Protein 8HVD (pdb70)

Sequence (602 aa):
APPEVLPTLREWQGGQGEFTLTDRAGIVLDGVRDSRTAADARRFAGELNGKASVSQGRAARPGDIVLRQDPAQKGLLGAEGYRLTVGTRITVTAATSTGVFYGTRTVLQLLNDDGRAARGSATDVPAYRERGVGVCACYINISTQWFERLMKDMASQKLNQLWIEAKVKSDTDPASAFWGYYTKPQVRTLVAMARKYHIELVPEINSPGHMDTYLENHPELQLKDRDGVASPPRLDISRPEALAYYTSMVDEALKVWDSRYWHMGADEYMIGSSYPDYPQLQAAARAKFGASATPDDLFTDFINQVNAHVKADGRSLRIWNDGLAGKNAVVPLDRDITVEHWLSGGSIQQPSSLLAEGRPVMNSAYSLYLVRGGFTMQTQKLYESDWTPLRFEGQTLTQGAANLTGAKISLWPDSAAAETENEVETKVFMPLRFVAQATWGGPKPSPTYAGFEALARKIGHAPGWENTDRTPLADGTYRLTTGAKALAPTADAGVSLVKNSAASWALTATADGYYTVRSTESGQCLDAVRGKKKYLGAPLEVGAELSLANCSTTARTQRWQLDTGAGALTLRNAISQLHLTERASDGAAVQTTGATRLTARAA

InterPro domains:
  IPR000772 Ricin B, lectin domain [PF14200] (541-628)
  IPR015882 Beta-hexosaminidase, bacterial type, N-terminal [PF02838] (40-161)
  IPR015883 Beta-hexosaminidase, catalytic domain [PF00728] (199-478)
  IPR017853 Glycoside hydrolase superfamily [SSF51445] (165-482)
  IPR025705 Beta-hexosaminidase [PR00738] (127-147)
  IPR025705 Beta-hexosaminidase [PR00738] (159-176)
  IPR025705 Beta-hexosaminidase [PR00738] (294-307)
  IPR025705 Beta-hexosaminidase [PR00738] (441-457)
  IPR029018 Beta-hexosaminidase-like, domain 2 [G3DSA:3.30.379.10] (28-159)
  IPR029018 Beta-hexosaminidase-like, domain 2 [SSF55545] (39-163)
  IPR035992 Ricin B-like lectins [SSF50370] (511-630)
  IPR052764 Glycosyl Hydrolase 20 Enzymes [PTHR43678] (219-507)

B-factor: mean 17.56, std 8.38, range [7.05, 73.02]

Secondary structure (DSSP, 8-state):
-----SSPPS--EEEEEEEE--TT-EEE--SS--HHHHHHHHHHHHHHTSS-EE--SS---TT-EEEEE-GGGHHHHTTT-EEEEESSSEEEEESSHHHHHHHHHHHHHHHTTTSEEEEEEEEE--S-SEEEEEEE--SS---HHHHHHHHHHHHHTT--EEEEE--BPPSS-GGG--SS-B-HHHHHHHHHHHHHTT-EEEEEEEESSS-HHHHTT-GGGSEE-TTS-EETT---TTSHHHHHHHHHHHHHHHHHH--SEEEEE---SS-GGGGGG-HHHHHHHHHHH-TT--HHHHHHHHHHHHHHHHHHTT-EEEEESTT-SS--SSSPPPTTSEEEE----TTPPPHHHHHHTT--EEE--GGGEEETTS-B--HHHHHHTT--TTEETTEE-SS--TTEEEEEEEEE-SSTTSS-HHHHHHHTHHHHHHHHHHHH----S-SSHHHHHHHHHHH-SPTT---S-S--S-SEEEEEEETTEEEEEETTTEEEEEET----EEEEE-TTS-EEEEETTT-PEEE---S-EETTEE--TTPBPEEE---SS-GGG-EEEEEETTEEEEEETTT--EEEE-TTT-BEEEESS---BEEEE-

Nearest PDB structures (foldseek):
  8hvd-assembly1_A  TM=1.002E+00  e=0.000E+00  Streptomyces sp.
  9fyn-assembly1_A  TM=9.254E-01  e=1.017E-64  Trueperella pyogenes
  5bxt-assembly2_B  TM=9.054E-01  e=3.453E-62  Bifidobacterium bifidum JCM 1254
  4pys-assembly1_A  TM=7.993E-01  e=1.787E-27  Bacteroides fragilis NCTC 9343
  7bwg-assembly1_B  TM=7.101E-01  e=1.736E-22  Microbacterium sp. HJ5

Structure (mmCIF, N/CA/C/O backbone):
data_8HVD
#
_entry.id   8HVD
#
_cell.length_a   52.779
_cell.length_b   60.825
_cell.length_c   88.232
_cell.angle_alpha   90.00
_cell.angle_beta   98.19
_cell.angle_gamma   90.00
#
_symmetry.space_group_name_H-M   'P 1 21 1'
#
loop_
_entity.id
_entity.type
_entity.pdbx_description
1 polymer Lacto-N-biosidase
2 branched beta-D-galactopyranose-(1-3)-2-acetamido-2-deoxy-alpha-D-galactopyranose
3 water water
#
loop_
_atom_site.group_PDB
_atom_site.id
_atom_site.type_symbol
_atom_site.label_atom_id
_atom_site.label_alt_id
_atom_site.label_comp_id
_atom_site.label_asym_id
_atom_site.label_entity_id
_atom_site.label_seq_id
_atom_site.pdbx_PDB_ins_code
_atom_site.Cartn_x
_atom_site.Cartn_y
_atom_site.Cartn_z
_atom_site.occupancy
_atom_site.B_iso_or_equiv
_atom_site.auth_seq_id
_atom_site.auth_comp_id
_atom_site.auth_asym_id
_atom_site.auth_atom_id
_atom_site.pdbx_PDB_model_num
ATOM 1 N N . ALA A 1 13 ? -25.257 -10.131 33.332 1.00 31.66 38 ALA A N 1
ATOM 2 C CA . ALA A 1 13 ? -24.616 -9.145 32.434 1.00 29.23 38 ALA A CA 1
ATOM 3 C C . ALA A 1 13 ? -23.166 -9.568 32.215 1.00 23.41 38 ALA A C 1
ATOM 4 O O . ALA A 1 13 ? -22.524 -10.140 33.096 1.00 22.27 38 ALA A O 1
ATOM 6 N N . PRO A 1 14 ? -22.614 -9.357 31.007 1.00 20.95 39 PRO A N 1
ATOM 7 C CA . PRO A 1 14 ? -21.202 -9.678 30.790 1.00 20.25 39 PRO A CA 1
ATOM 8 C C . PRO A 1 14 ? -20.320 -8.811 31.691 1.00 17.72 39 PRO A C 1
ATOM 9 O O . PRO A 1 14 ? -20.638 -7.656 31.975 1.00 18.09 39 PRO A O 1
ATOM 13 N N . PRO A 1 15 ? -19.177 -9.326 32.180 1.00 17.69 40 PRO A N 1
ATOM 14 C CA . PRO A 1 15 ? -18.235 -8.514 32.955 1.00 17.47 40 PRO A CA 1
ATOM 15 C C . PRO A 1 15 ? -17.748 -7.323 32.136 1.00 15.84 40 PRO A C 1
ATOM 16 O O . PRO A 1 15 ? -17.594 -7.404 30.907 1.00 16.02 40 PRO A O 1
ATOM 20 N N . GLU A 1 16 ? -17.570 -6.210 32.839 1.00 15.78 41 GLU A N 1
ATOM 21 C CA . GLU A 1 16 ? -17.041 -4.984 32.260 1.00 17.23 41 GLU A CA 1
ATOM 22 C C . GLU A 1 16 ? -15.521 -5.099 32.161 1.00 16.33 41 GLU A C 1
ATOM 23 O O . GLU A 1 16 ? -14.818 -4.474 32.965 1.00 19.50 41 GLU A O 1
ATOM 29 N N . VAL A 1 17 ? -15.026 -5.885 31.201 1.00 14.55 42 VAL A N 1
ATOM 30 C CA . VAL A 1 17 ? -13.619 -6.060 30.938 1.00 13.38 42 VAL A CA 1
ATOM 31 C C . VAL A 1 17 ? -13.310 -5.602 29.512 1.00 13.27 42 VAL A C 1
ATOM 32 O O . VAL A 1 17 ? -14.208 -5.504 28.691 1.00 13.90 42 VAL A O 1
ATOM 36 N N . LEU A 1 18 ? -12.050 -5.250 29.255 1.00 12.73 43 LEU A N 1
ATOM 37 C CA . LEU A 1 18 ? -11.598 -4.861 27.915 1.00 11.07 43 LEU A CA 1
ATOM 38 C C . LEU A 1 18 ? -10.335 -5.626 27.573 1.00 11.66 43 LEU A C 1
ATOM 39 O O . LEU A 1 18 ? -9.395 -5.719 28.373 1.00 11.55 43 LEU A O 1
ATOM 44 N N . PRO A 1 19 ? -10.194 -6.124 26.334 1.00 10.85 44 PRO A N 1
ATOM 45 C CA . PRO A 1 19 ? -11.337 -6.238 25.415 1.00 11.94 44 PRO A CA 1
ATOM 46 C C . PRO A 1 19 ? -12.418 -7.150 25.975 1.00 11.98 44 PRO A C 1
ATOM 47 O O . PRO A 1 19 ? -12.174 -7.986 26.844 1.00 12.34 44 PRO A O 1
ATOM 51 N N . THR A 1 20 ? -13.634 -7.014 25.442 1.00 10.93 45 THR A N 1
ATOM 52 C CA . THR A 1 20 ? -14.736 -7.838 25.964 1.00 11.52 45 THR A CA 1
ATOM 53 C C . THR A 1 20 ? -14.537 -9.320 25.662 1.00 12.20 45 THR A C 1
ATOM 54 O O . THR A 1 20 ? -13.929 -9.717 24.679 1.00 11.23 45 THR A O 1
ATOM 58 N N . LEU A 1 21 ? -15.122 -10.165 26.540 1.00 10.00 46 LEU A N 1
ATOM 59 C CA . LEU A 1 21 ? -15.137 -11.592 26.311 1.00 10.96 46 LEU A CA 1
ATOM 60 C C . LEU A 1 21 ? -16.014 -11.906 25.109 1.00 11.55 46 LEU A C 1
ATOM 61 O O . LEU A 1 21 ? -17.006 -11.210 24.901 1.00 13.70 46 LEU A O 1
ATOM 66 N N . ARG A 1 22 ? -15.644 -12.936 24.353 1.00 12.65 47 ARG A N 1
ATOM 67 C CA . ARG A 1 22 ? -16.439 -13.258 23.174 1.00 13.22 47 ARG A CA 1
ATOM 68 C C . ARG A 1 22 ? -17.865 -13.613 23.568 1.00 13.44 47 ARG A C 1
ATOM 69 O O . ARG A 1 22 ? -18.794 -13.441 22.753 1.00 14.72 47 ARG A O 1
ATOM 77 N N . GLU A 1 23 ? -18.048 -14.075 24.807 1.00 15.79 48 GLU A N 1
ATOM 78 C CA . GLU A 1 23 ? -19.374 -14.441 25.280 1.00 16.71 48 GLU A CA 1
ATOM 79 C C . GLU A 1 23 ? -19.315 -14.491 26.795 1.00 17.89 48 GLU A C 1
ATOM 80 O O . GLU A 1 23 ? -18.230 -14.401 27.383 1.00 17.41 48 GLU A O 1
ATOM 86 N N . TRP A 1 24 ? -20.466 -14.731 27.410 1.00 16.98 49 TRP A N 1
ATOM 87 C CA . TRP A 1 24 ? -20.524 -14.861 28.862 1.00 17.62 49 TRP A CA 1
ATOM 88 C C . TRP A 1 24 ? -21.850 -15.494 29.252 1.00 16.70 49 TRP A C 1
ATOM 89 O O . TRP A 1 24 ? -22.900 -14.912 28.965 1.00 18.80 49 TRP A O 1
ATOM 100 N N . GLN A 1 25 ? -21.712 -16.681 29.848 1.00 15.34 50 GLN A N 1
ATOM 101 C CA . GLN A 1 25 ? -22.862 -17.339 30.447 1.00 16.60 50 GLN A CA 1
ATOM 102 C C . GLN A 1 25 ? -22.884 -16.983 31.935 1.00 14.40 50 GLN A C 1
ATOM 103 O O . GLN A 1 25 ? -22.115 -17.540 32.692 1.00 15.75 50 GLN A O 1
ATOM 109 N N . GLY A 1 26 ? -23.710 -15.989 32.275 1.00 18.04 51 GLY A N 1
ATOM 110 C CA . GLY A 1 26 ? -23.781 -15.473 33.631 1.00 20.00 51 GLY A CA 1
ATOM 111 C C . GLY A 1 26 ? -24.513 -16.446 34.553 1.00 24.42 51 GLY A C 1
ATOM 112 O O . GLY A 1 26 ? -25.459 -17.106 34.109 1.00 24.40 51 GLY A O 1
ATOM 113 N N . GLY A 1 27 ? -24.027 -16.574 35.798 1.00 24.41 52 GLY A N 1
ATOM 114 C CA . GLY A 1 27 ? -24.872 -17.074 36.885 1.00 25.21 52 GLY A CA 1
ATOM 115 C C . GLY A 1 27 ? -25.016 -16.071 38.031 1.00 23.53 52 GLY A C 1
ATOM 116 O O . GLY A 1 27 ? -24.417 -14.996 38.015 1.00 24.88 52 GLY A O 1
ATOM 117 N N . GLN A 1 28 ? -25.840 -16.407 39.030 1.00 25.51 53 GLN A N 1
ATOM 118 C CA . GLN A 1 28 ? -25.867 -15.604 40.246 1.00 24.69 53 GLN A CA 1
ATOM 119 C C . GLN A 1 28 ? -24.729 -16.039 41.169 1.00 20.03 53 GLN A C 1
ATOM 120 O O . GLN A 1 28 ? -24.111 -17.073 41.015 1.00 20.05 53 GLN A O 1
ATOM 126 N N . GLY A 1 29 ? -24.478 -15.194 42.146 1.00 17.10 54 GLY A N 1
ATOM 127 C CA . GLY A 1 29 ? -23.463 -15.383 43.149 1.00 15.63 54 GLY A CA 1
ATOM 128 C C . GLY A 1 29 ? -22.143 -14.754 42.743 1.00 14.23 54 GLY A C 1
ATOM 129 O O . GLY A 1 29 ? -21.992 -14.225 41.640 1.00 15.01 54 GLY A O 1
ATOM 130 N N . GLU A 1 30 ? -21.147 -14.954 43.572 1.00 13.88 55 GLU A N 1
ATOM 131 C CA . GLU A 1 30 ? -19.860 -14.327 43.364 1.00 12.95 55 GLU A CA 1
ATOM 132 C C . GLU A 1 30 ? -18.761 -15.226 43.888 1.00 13.05 55 GLU A C 1
ATOM 133 O O . GLU A 1 30 ? -18.937 -15.976 44.850 1.00 12.75 55 GLU A O 1
ATOM 139 N N . PHE A 1 31 ? -17.582 -15.019 43.317 1.00 12.79 56 PHE A N 1
ATOM 140 C CA . PHE A 1 31 ? -16.338 -15.578 43.806 1.00 13.86 56 PHE A CA 1
ATOM 141 C C . PHE A 1 31 ? -15.678 -14.514 44.656 1.00 16.18 56 PHE A C 1
ATOM 142 O O . PHE A 1 31 ? -15.744 -13.343 44.294 1.00 15.92 56 PHE A O 1
ATOM 150 N N . THR A 1 32 ? -15.046 -14.895 45.767 1.00 16.28 57 THR A N 1
ATOM 151 C CA . THR A 1 32 ? -14.338 -13.918 46.582 1.00 17.97 57 THR A CA 1
ATOM 152 C C . THR A 1 32 ? -12.904 -14.400 46.780 1.00 18.75 57 THR A C 1
ATOM 153 O O . THR A 1 32 ? -12.671 -15.533 47.217 1.00 19.39 57 THR A O 1
ATOM 157 N N . LEU A 1 33 ? -11.954 -13.528 46.489 1.00 19.25 58 LEU A N 1
ATOM 158 C CA . LEU A 1 33 ? -10.549 -13.838 46.646 1.00 23.02 58 LEU A CA 1
ATOM 159 C C . LEU A 1 33 ? -10.109 -13.525 48.063 1.00 27.53 58 LEU A C 1
ATOM 160 O O . LEU A 1 33 ? -10.253 -12.391 48.490 1.00 33.81 58 LEU A O 1
ATOM 165 N N . THR A 1 34 ? -9.508 -14.515 48.741 1.00 30.27 59 THR A N 1
ATOM 166 C CA . THR A 1 34 ? -8.992 -14.342 50.096 1.00 30.88 59 THR A CA 1
ATOM 167 C C . THR A 1 34 ? -7.463 -14.397 50.109 1.00 29.41 59 THR A C 1
ATOM 168 O O . THR A 1 34 ? -6.843 -14.800 49.119 1.00 32.20 59 THR A O 1
ATOM 172 N N . ASP A 1 35 ? -6.863 -14.058 51.260 1.00 34.79 60 ASP A N 1
ATOM 173 C CA . ASP A 1 35 ? -5.414 -14.010 51.432 1.00 42.04 60 ASP A CA 1
ATOM 174 C C . ASP A 1 35 ? -4.788 -15.399 51.336 1.00 37.11 60 ASP A C 1
ATOM 175 O O . ASP A 1 35 ? -3.613 -15.517 50.977 1.00 33.75 60 ASP A O 1
ATOM 180 N N . ARG A 1 36 ? -5.562 -16.428 51.711 1.00 33.01 61 ARG A N 1
ATOM 181 C CA . ARG A 1 36 ? -5.074 -17.792 51.673 1.00 30.23 61 ARG A CA 1
ATOM 182 C C . ARG A 1 36 ? -5.133 -18.384 50.255 1.00 25.24 61 ARG A C 1
ATOM 183 O O . ARG A 1 36 ? -4.800 -19.564 50.086 1.00 26.82 61 ARG A O 1
ATOM 191 N N . ALA A 1 37 ? -5.559 -17.606 49.242 1.00 25.82 62 ALA A N 1
ATOM 192 C CA . ALA A 1 37 ? -5.818 -18.133 47.902 1.00 27.23 62 ALA A CA 1
ATOM 193 C C . ALA A 1 37 ? -4.536 -18.648 47.251 1.00 24.90 62 ALA A C 1
ATOM 194 O O . ALA A 1 37 ? -3.493 -18.016 47.347 1.00 29.87 62 ALA A O 1
ATOM 196 N N . GLY A 1 38 ? -4.587 -19.826 46.614 1.00 23.70 63 GLY A N 1
ATOM 197 C CA . GLY A 1 38 ? -3.453 -20.279 45.833 1.00 20.87 63 GLY A CA 1
ATOM 198 C C . GLY A 1 38 ? -3.674 -19.938 44.357 1.00 20.88 63 GLY A C 1
ATOM 199 O O . GLY A 1 38 ? -4.800 -19.812 43.898 1.00 20.90 63 GLY A O 1
ATOM 200 N N . ILE A 1 39 ? -2.568 -19.723 43.674 1.00 20.58 64 ILE A N 1
ATOM 201 C CA . ILE A 1 39 ? -2.522 -19.830 42.231 1.00 20.93 64 ILE A CA 1
ATOM 202 C C . ILE A 1 39 ? -1.957 -21.208 41.908 1.00 20.70 64 ILE A C 1
ATOM 203 O O . ILE A 1 39 ? -0.751 -21.473 42.125 1.00 19.19 64 ILE A O 1
ATOM 208 N N . VAL A 1 40 ? -2.811 -22.073 41.347 1.00 19.95 65 VAL A N 1
ATOM 209 C CA . VAL A 1 40 ? -2.410 -23.464 41.129 1.00 19.86 65 VAL A CA 1
ATOM 210 C C . VAL A 1 40 ? -2.251 -23.833 39.658 1.00 18.47 65 VAL A C 1
ATOM 211 O O . VAL A 1 40 ? -3.189 -23.719 38.892 1.00 19.22 65 VAL A O 1
ATOM 215 N N . LEU A 1 41 ? -1.074 -24.346 39.301 1.00 17.71 66 LEU A N 1
ATOM 216 C CA . LEU A 1 41 ? -0.765 -24.786 37.948 1.00 18.84 66 LEU A CA 1
ATOM 217 C C . LEU A 1 41 ? -0.816 -26.308 37.892 1.00 24.01 66 LEU A C 1
ATOM 218 O O . LEU A 1 41 ? 0.188 -26.972 38.166 1.00 26.44 66 LEU A O 1
ATOM 223 N N . ASP A 1 42 ? -1.959 -26.829 37.440 1.00 20.80 67 ASP A N 1
ATOM 224 C CA . ASP A 1 42 ? -2.159 -28.261 37.553 1.00 21.29 67 ASP A CA 1
ATOM 225 C C . ASP A 1 42 ? -2.338 -28.933 36.200 1.00 21.99 67 ASP A C 1
ATOM 226 O O . ASP A 1 42 ? -2.720 -30.094 36.164 1.00 22.82 67 ASP A O 1
ATOM 231 N N . GLY A 1 43 ? -1.965 -28.242 35.117 1.00 20.65 68 GLY A N 1
ATOM 232 C CA . GLY A 1 43 ? -1.844 -28.885 33.824 1.00 19.50 68 GLY A CA 1
ATOM 233 C C . GLY A 1 43 ? -0.404 -29.264 33.512 1.00 20.10 68 GLY A C 1
ATOM 234 O O . GLY A 1 43 ? 0.367 -29.568 34.417 1.00 21.32 68 GLY A O 1
ATOM 235 N N . VAL A 1 44 ? -0.025 -29.246 32.221 1.00 19.29 69 VAL A N 1
ATOM 236 C CA . VAL A 1 44 ? 1.313 -29.665 31.842 1.00 19.17 69 VAL A CA 1
ATOM 237 C C . VAL A 1 44 ? 2.351 -28.695 32.394 1.00 21.11 69 VAL A C 1
ATOM 238 O O . VAL A 1 44 ? 2.125 -27.494 32.497 1.00 20.77 69 VAL A O 1
ATOM 242 N N . ARG A 1 45 ? 3.514 -29.239 32.744 1.00 21.05 70 ARG A N 1
ATOM 243 C CA . ARG A 1 45 ? 4.602 -28.416 33.214 1.00 19.80 70 ARG A CA 1
ATOM 244 C C . ARG A 1 45 ? 5.049 -27.520 32.065 1.00 20.41 70 ARG A C 1
ATOM 245 O O . ARG A 1 45 ? 5.299 -28.008 30.968 1.00 22.12 70 ARG A O 1
ATOM 253 N N . ASP A 1 46 ? 5.197 -26.224 32.361 1.00 18.92 71 ASP A N 1
ATOM 254 C CA . ASP A 1 46 ? 5.656 -25.233 31.395 1.00 18.08 71 ASP A CA 1
ATOM 255 C C . ASP A 1 46 ? 6.333 -24.135 32.219 1.00 15.62 71 ASP A C 1
ATOM 256 O O . ASP A 1 46 ? 5.651 -23.460 32.995 1.00 17.08 71 ASP A O 1
ATOM 261 N N . SER A 1 47 ? 7.669 -24.017 32.087 1.00 19.48 72 SER A N 1
ATOM 262 C CA . SER A 1 47 ? 8.433 -23.053 32.853 1.00 19.65 72 SER A CA 1
ATOM 263 C C . SER A 1 47 ? 8.082 -21.610 32.480 1.00 17.11 72 SER A C 1
ATOM 264 O O . SER A 1 47 ? 8.169 -20.729 33.321 1.00 19.84 72 SER A O 1
ATOM 267 N N . ARG A 1 48 ? 7.610 -21.392 31.254 1.00 18.41 73 ARG A N 1
ATOM 268 C CA . ARG A 1 48 ? 7.157 -20.060 30.877 1.00 17.47 73 ARG A CA 1
ATOM 269 C C . ARG A 1 48 ? 5.854 -19.708 31.586 1.00 14.44 73 ARG A C 1
ATOM 270 O O . ARG A 1 48 ? 5.749 -18.641 32.201 1.00 15.36 73 ARG A O 1
ATOM 278 N N . THR A 1 49 ? 4.860 -20.624 31.566 1.00 15.02 74 THR A N 1
ATOM 279 C CA . THR A 1 49 ? 3.628 -20.416 32.301 1.00 14.75 74 THR A CA 1
ATOM 280 C C . THR A 1 49 ? 3.891 -20.178 33.803 1.00 14.80 74 THR A C 1
ATOM 281 O O . THR A 1 49 ? 3.236 -19.358 34.444 1.00 13.46 74 THR A O 1
ATOM 285 N N . ALA A 1 50 ? 4.823 -20.949 34.377 1.00 16.70 75 ALA A N 1
ATOM 286 C CA . ALA A 1 50 ? 5.187 -20.799 35.779 1.00 16.26 75 ALA A CA 1
ATOM 287 C C . ALA A 1 50 ? 5.783 -19.429 36.087 1.00 16.10 75 ALA A C 1
ATOM 288 O O . ALA A 1 50 ? 5.380 -18.830 37.071 1.00 18.09 75 ALA A O 1
ATOM 290 N N . ALA A 1 51 ? 6.734 -18.967 35.257 1.00 17.90 76 ALA A N 1
ATOM 291 C CA . ALA A 1 51 ? 7.352 -17.650 35.418 1.00 15.54 76 ALA A CA 1
ATOM 292 C C . ALA A 1 51 ? 6.272 -16.572 35.283 1.00 15.87 76 ALA A C 1
ATOM 293 O O . ALA A 1 51 ? 6.156 -15.703 36.145 1.00 17.25 76 ALA A O 1
ATOM 295 N N . ASP A 1 52 ? 5.369 -16.733 34.303 1.00 16.06 77 ASP A N 1
ATOM 296 C CA . ASP A 1 52 ? 4.269 -15.793 34.147 1.00 14.40 77 ASP A CA 1
ATOM 297 C C . ASP A 1 52 ? 3.407 -15.776 35.402 1.00 13.99 77 ASP A C 1
ATOM 298 O O . ASP A 1 52 ? 2.978 -14.726 35.863 1.00 15.13 77 ASP A O 1
ATOM 303 N N . ALA A 1 53 ? 3.166 -16.974 35.983 1.00 14.88 78 ALA A N 1
ATOM 304 C CA . ALA A 1 53 ? 2.278 -17.079 37.131 1.00 15.53 78 ALA A CA 1
ATOM 305 C C . ALA A 1 53 ? 2.850 -16.385 38.383 1.00 14.48 78 ALA A C 1
ATOM 306 O O . ALA A 1 53 ? 2.107 -15.670 39.060 1.00 15.51 78 ALA A O 1
ATOM 308 N N . ARG A 1 54 ? 4.162 -16.484 38.587 1.00 18.55 79 ARG A N 1
ATOM 309 C CA . ARG A 1 54 ? 4.836 -15.712 39.637 1.00 18.50 79 ARG A CA 1
ATOM 310 C C . ARG A 1 54 ? 4.710 -14.200 39.407 1.00 18.46 79 ARG A C 1
ATOM 311 O O . ARG A 1 54 ? 4.465 -13.472 40.352 1.00 20.75 79 ARG A O 1
ATOM 319 N N . ARG A 1 55 ? 4.818 -13.724 38.160 1.00 18.13 80 ARG A N 1
ATOM 320 C CA . ARG A 1 55 ? 4.621 -12.293 37.928 1.00 18.08 80 ARG A CA 1
ATOM 321 C C . ARG A 1 55 ? 3.161 -11.895 38.172 1.00 16.02 80 ARG A C 1
ATOM 322 O O . ARG A 1 55 ? 2.852 -10.806 38.694 1.00 16.19 80 ARG A O 1
ATOM 330 N N . PHE A 1 56 ? 2.252 -12.773 37.742 1.00 13.85 81 PHE A N 1
ATOM 331 C CA . PHE A 1 56 ? 0.828 -12.561 37.939 1.00 14.96 81 PHE A CA 1
ATOM 332 C C . PHE A 1 56 ? 0.470 -12.386 39.417 1.00 14.57 81 PHE A C 1
ATOM 333 O O . PHE A 1 56 ? -0.390 -11.569 39.744 1.00 15.45 81 PHE A O 1
ATOM 341 N N . ALA A 1 57 ? 1.084 -13.205 40.295 1.00 15.15 82 ALA A N 1
ATOM 342 C CA . ALA A 1 57 ? 0.838 -13.025 41.714 1.00 16.53 82 ALA A CA 1
ATOM 343 C C . ALA A 1 57 ? 1.145 -11.591 42.176 1.00 15.26 82 ALA A C 1
ATOM 344 O O . ALA A 1 57 ? 0.412 -11.020 42.984 1.00 18.15 82 ALA A O 1
ATOM 346 N N . GLY A 1 58 ? 2.252 -11.028 41.700 1.00 16.40 83 GLY A N 1
ATOM 347 C CA . GLY A 1 58 ? 2.602 -9.656 42.025 1.00 14.86 83 GLY A CA 1
ATOM 348 C C . GLY A 1 58 ? 1.662 -8.614 41.417 1.00 14.41 83 GLY A C 1
ATOM 349 O O . GLY A 1 58 ? 1.354 -7.618 42.063 1.00 16.62 83 GLY A O 1
ATOM 350 N N . GLU A 1 59 ? 1.155 -8.898 40.201 1.00 13.87 84 GLU A N 1
ATOM 351 C CA . GLU A 1 59 ? 0.255 -7.998 39.498 1.00 14.91 84 GLU A CA 1
ATOM 352 C C . GLU A 1 59 ? -1.087 -7.912 40.221 1.00 16.29 84 GLU A C 1
ATOM 353 O O . GLU A 1 59 ? -1.717 -6.850 40.266 1.00 17.41 84 GLU A O 1
ATOM 359 N N . LEU A 1 60 ? -1.507 -9.013 40.855 1.00 17.17 85 LEU A N 1
ATOM 360 C CA . LEU A 1 60 ? -2.730 -8.996 41.646 1.00 19.38 85 LEU A CA 1
ATOM 361 C C . LEU A 1 60 ? -2.582 -8.130 42.905 1.00 22.94 85 LEU A C 1
ATOM 362 O O . LEU A 1 60 ? -3.570 -7.638 43.425 1.00 23.98 85 LEU A O 1
ATOM 367 N N . ASN A 1 61 ? -1.344 -7.933 43.401 1.00 25.29 86 ASN A N 1
ATOM 368 C CA . ASN A 1 61 ? -1.033 -6.900 44.400 1.00 29.84 86 ASN A CA 1
ATOM 369 C C . ASN A 1 61 ? -1.769 -7.162 45.722 1.00 31.14 86 ASN A C 1
ATOM 370 O O . ASN A 1 61 ? -2.052 -6.226 46.469 1.00 30.89 86 ASN A O 1
ATOM 375 N N . GLY A 1 62 ? -2.089 -8.437 45.979 1.00 35.58 87 GLY A N 1
ATOM 376 C CA . GLY A 1 62 ? -2.538 -8.936 47.273 1.00 36.09 87 GLY A CA 1
ATOM 377 C C . GLY A 1 62 ? -1.578 -10.027 47.748 1.00 35.56 87 GLY A C 1
ATOM 378 O O . GLY A 1 62 ? -0.399 -10.006 47.399 1.00 40.95 87 GLY A O 1
ATOM 379 N N . LYS A 1 63 ? -2.080 -10.993 48.522 1.00 36.91 88 LYS A N 1
ATOM 380 C CA . LYS A 1 63 ? -1.178 -11.917 49.194 1.00 40.02 88 LYS A CA 1
ATOM 381 C C . LYS A 1 63 ? -1.276 -13.310 48.591 1.00 38.53 88 LYS A C 1
ATOM 382 O O . LYS A 1 63 ? -0.608 -14.212 49.075 1.00 36.74 88 LYS A O 1
ATOM 388 N N . ALA A 1 64 ? -2.058 -13.479 47.514 1.00 41.21 89 ALA A N 1
ATOM 389 C CA . ALA A 1 64 ? -2.135 -14.782 46.868 1.00 34.46 89 ALA A CA 1
ATOM 390 C C . ALA A 1 64 ? -0.788 -15.094 46.235 1.00 32.92 89 ALA A C 1
ATOM 391 O O . ALA A 1 64 ? -0.097 -14.199 45.755 1.00 32.25 89 ALA A O 1
ATOM 393 N N . SER A 1 65 ? -0.448 -16.377 46.225 1.00 31.34 90 SER A N 1
ATOM 394 C CA . SER A 1 65 ? 0.856 -16.824 45.768 1.00 29.87 90 SER A CA 1
ATOM 395 C C . SER A 1 65 ? 0.707 -18.156 45.031 1.00 24.93 90 SER A C 1
ATOM 396 O O . SER A 1 65 ? -0.284 -18.843 45.219 1.00 25.21 90 SER A O 1
ATOM 399 N N . VAL A 1 66 ? 1.684 -18.503 44.177 1.00 24.76 91 VAL A N 1
ATOM 400 C CA . VAL A 1 66 ? 1.723 -19.791 43.507 1.00 23.82 91 VAL A CA 1
ATOM 401 C C . VAL A 1 66 ? 1.874 -20.903 44.552 1.00 26.63 91 VAL A C 1
ATOM 402 O O . VAL A 1 66 ? 2.722 -20.820 45.446 1.00 28.28 91 VAL A O 1
ATOM 406 N N . SER A 1 67 ? 1.046 -21.946 44.426 1.00 28.01 92 SER A N 1
ATOM 407 C CA . SER A 1 67 ? 1.139 -23.132 45.282 1.00 27.99 92 SER A CA 1
ATOM 408 C C . SER A 1 67 ? 1.985 -24.198 44.605 1.00 28.95 92 SER A C 1
ATOM 409 O O . SER A 1 67 ? 2.026 -24.281 43.379 1.00 34.20 92 SER A O 1
ATOM 412 N N . GLN A 1 68 ? 2.578 -25.069 45.426 1.00 31.37 93 GLN A N 1
ATOM 413 C CA . GLN A 1 68 ? 3.205 -26.277 44.914 1.00 34.68 93 GLN A CA 1
ATOM 414 C C . GLN A 1 68 ? 2.810 -27.436 45.824 1.00 28.51 93 GLN A C 1
ATOM 415 O O . GLN A 1 68 ? 2.502 -27.233 46.995 1.00 32.87 93 GLN A O 1
ATOM 421 N N . GLY A 1 69 ? 2.813 -28.639 45.256 1.00 27.97 94 GLY A N 1
ATOM 422 C CA . GLY A 1 69 ? 2.689 -29.868 46.021 1.00 30.60 94 GLY A CA 1
ATOM 423 C C . GLY A 1 69 ? 1.252 -30.219 46.419 1.00 31.06 94 GLY A C 1
ATOM 424 O O . GLY A 1 69 ? 1.052 -31.148 47.211 1.00 26.17 94 GLY A O 1
ATOM 425 N N . ARG A 1 70 ? 0.247 -29.486 45.906 1.00 26.12 95 ARG A N 1
ATOM 426 C CA . ARG A 1 70 ? -1.127 -29.863 46.220 1.00 25.46 95 ARG A CA 1
ATOM 427 C C . ARG A 1 70 ? -2.046 -29.695 45.015 1.00 25.01 95 ARG A C 1
ATOM 428 O O . ARG A 1 70 ? -1.765 -28.923 44.089 1.00 26.58 95 ARG A O 1
ATOM 436 N N . ALA A 1 71 ? -3.201 -30.384 45.085 1.00 22.09 96 ALA A N 1
ATOM 437 C CA . ALA A 1 71 ? -4.243 -30.208 44.094 1.00 24.69 96 ALA A CA 1
ATOM 438 C C . ALA A 1 71 ? -4.967 -28.887 44.337 1.00 23.22 96 ALA A C 1
ATOM 439 O O . ALA A 1 71 ? -4.911 -28.326 45.433 1.00 21.51 96 ALA A O 1
ATOM 441 N N . ALA A 1 72 ? -5.650 -28.428 43.274 1.00 24.13 97 ALA A N 1
ATOM 442 C CA . ALA A 1 72 ? -6.573 -27.303 43.323 1.00 23.14 97 ALA A CA 1
ATOM 443 C C . ALA A 1 72 ? -7.670 -27.542 44.368 1.00 21.87 97 ALA A C 1
ATOM 444 O O . ALA A 1 72 ? -8.039 -28.693 44.605 1.00 24.06 97 ALA A O 1
ATOM 446 N N . ARG A 1 73 ? -8.173 -26.461 44.983 1.00 21.56 98 ARG A N 1
ATOM 447 C CA . ARG A 1 73 ? -9.291 -26.546 45.916 1.00 22.03 98 ARG A CA 1
ATOM 448 C C . ARG A 1 73 ? -10.064 -25.247 45.919 1.00 22.18 98 ARG A C 1
ATOM 449 O O . ARG A 1 73 ? -9.610 -24.267 45.341 1.00 21.82 98 ARG A O 1
ATOM 457 N N . PRO A 1 74 ? -11.243 -25.163 46.565 1.00 23.79 99 PRO A N 1
ATOM 458 C CA . PRO A 1 74 ? -11.982 -23.908 46.638 1.00 22.24 99 PRO A CA 1
ATOM 459 C C . PRO A 1 74 ? -11.099 -22.765 47.073 1.00 22.46 99 PRO A C 1
ATOM 460 O O . PRO A 1 74 ? -10.294 -22.920 47.997 1.00 23.29 99 PRO A O 1
ATOM 464 N N . GLY A 1 75 ? -11.218 -21.689 46.286 1.00 19.35 100 GLY A N 1
ATOM 465 C CA . GLY A 1 75 ? -10.732 -20.364 46.588 1.00 20.96 100 GLY A CA 1
ATOM 466 C C . GLY A 1 75 ? -9.581 -20.017 45.649 1.00 18.66 100 GLY A C 1
ATOM 467 O O . GLY A 1 75 ? -9.149 -18.891 45.596 1.00 21.71 100 GLY A O 1
ATOM 468 N N . ASP A 1 76 ? -9.039 -21.055 45.001 1.00 22.68 101 ASP A N 1
ATOM 469 C CA . ASP A 1 76 ? -7.832 -20.928 44.210 1.00 19.37 101 ASP A CA 1
ATOM 470 C C . ASP A 1 76 ? -8.150 -20.173 42.906 1.00 19.54 101 ASP A C 1
ATOM 471 O O . ASP A 1 76 ? -9.303 -19.986 42.490 1.00 20.04 101 ASP A O 1
ATOM 476 N N . ILE A 1 77 ? -7.093 -19.610 42.337 1.00 17.92 102 ILE A N 1
ATOM 477 C CA . ILE A 1 77 ? -7.104 -19.302 40.916 1.00 17.43 102 ILE A CA 1
ATOM 478 C C . ILE A 1 77 ? -6.329 -20.423 40.266 1.00 15.44 102 ILE A C 1
ATOM 479 O O . ILE A 1 77 ? -5.161 -20.619 40.578 1.00 16.50 102 ILE A O 1
ATOM 484 N N . VAL A 1 78 ? -6.991 -21.190 39.398 1.00 15.36 103 VAL A N 1
ATOM 485 C CA . VAL A 1 78 ? -6.355 -22.340 38.775 1.00 15.23 103 VAL A CA 1
ATOM 486 C C . VAL A 1 78 ? -5.986 -22.003 37.324 1.00 13.59 103 VAL A C 1
ATOM 487 O O . VAL A 1 78 ? -6.861 -21.491 36.624 1.00 15.62 103 VAL A O 1
ATOM 491 N N . LEU A 1 79 ? -4.738 -22.288 36.966 1.00 14.94 104 LEU A N 1
ATOM 492 C CA . LEU A 1 79 ? -4.209 -22.065 35.627 1.00 15.66 104 LEU A CA 1
ATOM 493 C C . LEU A 1 79 ? -3.808 -23.414 35.078 1.00 16.10 104 LEU A C 1
ATOM 494 O O . LEU A 1 79 ? -2.710 -23.926 35.373 1.00 17.24 104 LEU A O 1
ATOM 499 N N . ARG A 1 80 ? -4.627 -23.899 34.146 1.00 15.48 105 ARG A N 1
ATOM 500 C CA . ARG A 1 80 ? -4.570 -25.269 33.682 1.00 16.03 105 ARG A CA 1
ATOM 501 C C . ARG A 1 80 ? -4.227 -25.317 32.186 1.00 15.50 105 ARG A C 1
ATOM 502 O O . ARG A 1 80 ? -5.079 -25.071 31.342 1.00 17.22 105 ARG A O 1
ATOM 510 N N . GLN A 1 81 ? -3.007 -25.694 31.896 1.00 15.36 106 GLN A N 1
ATOM 511 C CA . GLN A 1 81 ? -2.523 -25.772 30.537 1.00 14.82 106 GLN A CA 1
ATOM 512 C C . GLN A 1 81 ? -2.750 -27.203 30.040 1.00 17.40 106 GLN A C 1
ATOM 513 O O . GLN A 1 81 ? -2.101 -28.148 30.512 1.00 17.76 106 GLN A O 1
ATOM 519 N N . ASP A 1 82 ? -3.629 -27.342 29.048 1.00 17.97 107 ASP A N 1
ATOM 520 C CA . ASP A 1 82 ? -4.017 -28.631 28.487 1.00 16.79 107 ASP A CA 1
ATOM 521 C C . ASP A 1 82 ? -3.959 -28.551 26.959 1.00 17.40 107 ASP A C 1
ATOM 522 O O . ASP A 1 82 ? -4.882 -28.064 26.316 1.00 17.12 107 ASP A O 1
ATOM 527 N N . PRO A 1 83 ? -2.874 -29.032 26.349 1.00 18.64 108 PRO A N 1
ATOM 528 C CA . PRO A 1 83 ? -2.703 -28.928 24.907 1.00 21.61 108 PRO A CA 1
ATOM 529 C C . PRO A 1 83 ? -3.809 -29.589 24.114 1.00 21.12 108 PRO A C 1
ATOM 530 O O . PRO A 1 83 ? -4.009 -29.249 22.952 1.00 20.99 108 PRO A O 1
ATOM 534 N N . ALA A 1 84 ? -4.537 -30.510 24.745 1.00 19.03 109 ALA A N 1
ATOM 535 C CA . ALA A 1 84 ? -5.562 -31.223 24.004 1.00 20.35 109 ALA A CA 1
ATOM 536 C C . ALA A 1 84 ? -6.755 -30.312 23.734 1.00 21.25 109 ALA A C 1
ATOM 537 O O . ALA A 1 84 ? -7.644 -30.742 23.024 1.00 20.09 109 ALA A O 1
ATOM 539 N N . GLN A 1 85 ? -6.761 -29.069 24.246 1.00 17.60 110 GLN A N 1
ATOM 540 C CA . GLN A 1 85 ? -7.867 -28.162 24.019 1.00 16.54 110 GLN A CA 1
ATOM 541 C C . GLN A 1 85 ? -7.644 -27.289 22.778 1.00 17.70 110 GLN A C 1
ATOM 542 O O . GLN A 1 85 ? -8.462 -26.406 22.516 1.00 18.30 110 GLN A O 1
ATOM 548 N N . LYS A 1 86 ? -6.577 -27.554 21.993 1.00 17.03 111 LYS A N 1
ATOM 549 C CA . LYS A 1 86 ? -6.218 -26.679 20.874 1.00 17.73 111 LYS A CA 1
ATOM 550 C C . LYS A 1 86 ? -7.366 -26.512 19.865 1.00 18.33 111 LYS A C 1
ATOM 551 O O . LYS A 1 86 ? -7.679 -25.423 19.379 1.00 17.68 111 LYS A O 1
ATOM 557 N N . GLY A 1 87 ? -8.106 -27.593 19.592 1.00 16.08 112 GLY A N 1
ATOM 558 C CA . GLY A 1 87 ? -9.188 -27.504 18.635 1.00 16.19 112 GLY A CA 1
ATOM 559 C C . GLY A 1 87 ? -10.363 -26.636 19.062 1.00 16.86 112 GLY A C 1
ATOM 560 O O . GLY A 1 87 ? -11.180 -26.223 18.234 1.00 17.38 112 GLY A O 1
ATOM 561 N N . LEU A 1 88 ? -10.490 -26.406 20.385 1.00 14.35 113 LEU A N 1
ATOM 562 C CA . LEU A 1 88 ? -11.521 -25.545 20.906 1.00 15.21 113 LEU A CA 1
ATOM 563 C C . LEU A 1 88 ? -11.040 -24.144 21.271 1.00 13.37 113 LEU A C 1
ATOM 564 O O . LEU A 1 88 ? -11.858 -23.258 21.187 1.00 14.45 113 LEU A O 1
ATOM 569 N N . LEU A 1 89 ? -9.772 -23.987 21.689 1.00 13.43 114 LEU A N 1
ATOM 570 C CA . LEU A 1 89 ? -9.278 -22.747 22.291 1.00 14.29 114 LEU A CA 1
ATOM 571 C C . LEU A 1 89 ? -8.171 -22.103 21.460 1.00 13.93 114 LEU A C 1
ATOM 572 O O . LEU A 1 89 ? -7.787 -20.948 21.719 1.00 13.67 114 LEU A O 1
ATOM 577 N N . GLY A 1 90 ? -7.629 -22.840 20.496 1.00 13.41 115 GLY A N 1
ATOM 578 C CA . GLY A 1 90 ? -6.602 -22.336 19.602 1.00 13.38 115 GLY A CA 1
ATOM 579 C C . GLY A 1 90 ? -5.314 -22.069 20.373 1.00 13.36 115 GLY A C 1
ATOM 580 O O . GLY A 1 90 ? -5.042 -22.590 21.457 1.00 13.86 115 GLY A O 1
ATOM 581 N N . ALA A 1 91 ? -4.465 -21.232 19.751 1.00 12.92 116 ALA A N 1
ATOM 582 C CA . ALA A 1 91 ? -3.142 -20.920 20.262 1.00 13.01 116 ALA A CA 1
ATOM 583 C C . ALA A 1 91 ? -3.184 -19.845 21.332 1.00 11.71 116 ALA A C 1
ATOM 584 O O . ALA A 1 91 ? -2.170 -19.710 22.014 1.00 12.97 116 ALA A O 1
ATOM 586 N N . GLU A 1 92 ? -4.263 -19.076 21.404 1.00 10.66 117 GLU A N 1
ATOM 587 C CA . GLU A 1 92 ? -4.303 -17.900 22.280 1.00 10.86 117 GLU A CA 1
ATOM 588 C C . GLU A 1 92 ? -5.566 -17.828 23.129 1.00 10.91 117 GLU A C 1
ATOM 589 O O . GLU A 1 92 ? -5.655 -16.967 23.990 1.00 12.20 117 GLU A O 1
ATOM 595 N N . GLY A 1 93 ? -6.553 -18.687 22.870 1.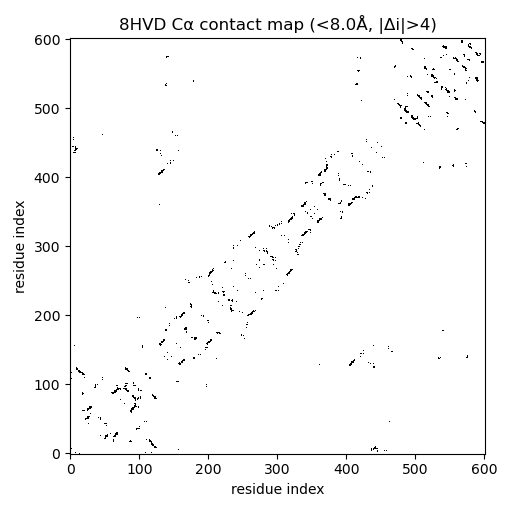00 11.56 118 GLY A N 1
ATOM 596 C CA . GLY A 1 93 ? -7.825 -18.638 23.567 1.00 11.20 118 GLY A CA 1
ATOM 597 C C . GLY A 1 93 ? -7.822 -19.393 24.904 1.00 10.81 118 GLY A C 1
ATOM 598 O O . GLY A 1 93 ? -6.851 -20.028 25.270 1.00 11.22 118 GLY A O 1
ATOM 599 N N . TYR A 1 94 ? -8.869 -19.183 25.686 1.00 11.42 119 TYR A N 1
ATOM 600 C CA . TYR A 1 94 ? -8.952 -19.861 26.974 1.00 10.77 119 TYR A CA 1
ATOM 601 C C . TYR A 1 94 ? -10.414 -20.015 27.349 1.00 11.87 119 TYR A C 1
ATOM 602 O O . TYR A 1 94 ? -11.308 -19.310 26.883 1.00 11.25 119 TYR A O 1
ATOM 611 N N . ARG A 1 95 ? -10.643 -20.975 28.255 1.00 12.60 120 ARG A N 1
ATOM 612 C CA . ARG A 1 95 ? -11.920 -21.132 28.924 1.00 12.91 120 ARG A CA 1
ATOM 613 C C . ARG A 1 95 ? -11.789 -20.579 30.338 1.00 12.76 120 ARG A C 1
ATOM 614 O O . ARG A 1 95 ? -10.799 -20.855 31.007 1.00 15.42 120 ARG A O 1
ATOM 622 N N . LEU A 1 96 ? -12.765 -19.793 30.721 1.00 11.71 121 LEU A N 1
ATOM 623 C CA . LEU A 1 96 ? -12.832 -19.173 32.034 1.00 14.32 121 LEU A CA 1
ATOM 624 C C . LEU A 1 96 ? -14.125 -19.593 32.754 1.00 14.50 121 LEU A C 1
ATOM 625 O O . LEU A 1 96 ? -15.213 -19.387 32.215 1.00 14.51 121 LEU A O 1
ATOM 630 N N . THR A 1 97 ? -13.968 -20.133 33.960 1.00 14.40 122 THR A N 1
ATOM 631 C CA . THR A 1 97 ? -15.111 -20.417 34.828 1.00 15.34 122 THR A CA 1
ATOM 632 C C . THR A 1 97 ? -14.902 -19.739 36.166 1.00 13.36 122 THR A C 1
ATOM 633 O O . THR A 1 97 ? -13.845 -19.890 36.752 1.00 14.43 122 THR A O 1
ATOM 637 N N . VAL A 1 98 ? -15.902 -18.937 36.554 1.00 15.50 123 VAL A N 1
ATOM 638 C CA . VAL A 1 98 ? -15.874 -18.331 37.879 1.00 15.33 123 VAL A CA 1
ATOM 639 C C . VAL A 1 98 ? -16.995 -18.943 38.699 1.00 14.29 123 VAL A C 1
ATOM 640 O O . VAL A 1 98 ? -18.140 -18.687 38.403 1.00 16.21 123 VAL A O 1
ATOM 644 N N . GLY A 1 99 ? -16.566 -19.714 39.699 1.00 17.53 124 GLY A N 1
ATOM 645 C CA . GLY A 1 99 ? -17.522 -20.302 40.630 1.00 19.58 124 GLY A CA 1
ATOM 646 C C . GLY A 1 99 ? -17.102 -20.036 42.071 1.00 20.17 124 GLY A C 1
ATOM 647 O O . GLY A 1 99 ? -17.172 -18.888 42.501 1.00 22.58 124 GLY A O 1
ATOM 648 N N . THR A 1 100 ? -16.672 -21.108 42.730 1.00 25.21 125 THR A N 1
ATOM 649 C CA . THR A 1 100 ? -15.982 -20.987 44.017 1.00 29.52 125 THR A CA 1
ATOM 650 C C . THR A 1 100 ? -14.474 -21.197 43.834 1.00 27.42 125 THR A C 1
ATOM 651 O O . THR A 1 100 ? -13.703 -21.295 44.786 1.00 25.25 125 THR A O 1
ATOM 655 N N . ARG A 1 101 ? -14.050 -21.400 42.592 1.00 25.48 126 ARG A N 1
ATOM 656 C CA . ARG A 1 101 ? -12.668 -21.131 42.236 1.00 24.80 126 ARG A CA 1
ATOM 657 C C . ARG A 1 101 ? -12.744 -20.419 40.890 1.00 20.26 126 ARG A C 1
ATOM 658 O O . ARG A 1 101 ? -13.831 -20.295 40.337 1.00 18.67 126 ARG A O 1
ATOM 666 N N . ILE A 1 102 ? -11.634 -19.787 40.499 1.00 17.44 127 ILE A N 1
ATOM 667 C CA . ILE A 1 102 ? -11.483 -19.286 39.134 1.00 17.17 127 ILE A CA 1
ATOM 668 C C . ILE A 1 102 ? -10.578 -20.283 38.446 1.00 15.73 127 ILE A C 1
ATOM 669 O O . ILE A 1 102 ? -9.463 -20.550 38.907 1.00 18.23 127 ILE A O 1
ATOM 674 N N . THR A 1 103 ? -11.069 -20.821 37.321 1.00 15.94 128 THR A N 1
ATOM 675 C CA . THR A 1 103 ? -10.299 -21.733 36.515 1.00 15.22 128 THR A CA 1
ATOM 676 C C . THR A 1 103 ? -10.135 -21.149 35.112 1.00 13.96 128 THR A C 1
ATOM 677 O O . THR A 1 103 ? -11.106 -20.857 34.434 1.00 14.67 128 THR A O 1
ATOM 681 N N . VAL A 1 104 ? -8.864 -21.005 34.728 1.00 14.20 129 VAL A N 1
ATOM 682 C CA . VAL A 1 104 ? -8.512 -20.669 33.356 1.00 14.51 129 VAL A CA 1
ATOM 683 C C . VAL A 1 104 ? -7.901 -21.919 32.756 1.00 13.10 129 VAL A C 1
ATOM 684 O O . VAL A 1 104 ? -6.913 -22.421 33.277 1.00 13.98 129 VAL A O 1
ATOM 688 N N . THR A 1 105 ? -8.501 -22.451 31.682 1.00 14.28 130 THR A N 1
ATOM 689 C CA . THR A 1 105 ? -7.975 -23.582 30.946 1.00 14.15 130 THR A CA 1
ATOM 690 C C . THR A 1 105 ? -7.570 -23.067 29.561 1.00 12.86 130 THR A C 1
ATOM 691 O O . THR A 1 105 ? -8.339 -22.358 28.931 1.00 13.02 130 THR A O 1
ATOM 695 N N . ALA A 1 106 ? -6.408 -23.463 29.057 1.00 12.23 131 ALA A N 1
ATOM 696 C CA . ALA A 1 106 ? -5.987 -23.051 27.730 1.00 12.20 131 ALA A CA 1
ATOM 697 C C . ALA A 1 106 ? -5.116 -24.159 27.146 1.00 13.39 131 ALA A C 1
ATOM 698 O O . ALA A 1 106 ? -4.551 -24.966 27.880 1.00 13.91 131 ALA A O 1
ATOM 700 N N . ALA A 1 107 ? -4.876 -24.106 25.821 1.00 14.60 132 ALA A N 1
ATOM 701 C CA . ALA A 1 107 ? -4.031 -25.114 25.187 1.00 15.56 132 ALA A CA 1
ATOM 702 C C . ALA A 1 107 ? -2.538 -24.776 25.229 1.00 16.70 132 ALA A C 1
ATOM 703 O O . ALA A 1 107 ? -1.688 -25.654 25.048 1.00 17.44 132 ALA A O 1
ATOM 705 N N . THR A 1 108 ? -2.231 -23.490 25.487 1.00 15.32 133 THR A N 1
ATOM 706 C CA . THR A 1 108 ? -0.879 -22.960 25.417 1.00 13.87 133 THR A CA 1
ATOM 707 C C . THR A 1 108 ? -0.617 -22.033 26.599 1.00 12.79 133 THR A C 1
ATOM 708 O O . THR A 1 108 ? -1.521 -21.548 27.252 1.00 12.32 133 THR A O 1
ATOM 712 N N . SER A 1 109 ? 0.666 -21.753 26.782 1.00 13.20 134 SER A N 1
ATOM 713 C CA . SER A 1 109 ? 1.111 -20.777 27.739 1.00 13.21 134 SER A CA 1
ATOM 714 C C . SER A 1 109 ? 0.444 -19.423 27.481 1.00 11.54 134 SER A C 1
ATOM 715 O O . SER A 1 109 ? 0.049 -18.751 28.386 1.00 12.43 134 SER A O 1
ATOM 718 N N . THR A 1 110 ? 0.346 -19.051 26.201 1.00 13.24 135 THR A N 1
ATOM 719 C CA . THR A 1 110 ? -0.207 -17.757 25.815 1.00 12.59 135 THR A CA 1
ATOM 720 C C . THR A 1 110 ? -1.687 -17.684 26.171 1.00 11.94 135 THR A C 1
ATOM 721 O O . THR A 1 110 ? -2.169 -16.676 26.649 1.00 12.53 135 THR A O 1
ATOM 725 N N . GLY A 1 111 ? -2.455 -18.762 25.928 1.00 12.69 136 GLY A N 1
ATOM 726 C CA . GLY A 1 111 ? -3.850 -18.752 26.317 1.00 12.43 136 GLY A CA 1
ATOM 727 C C . GLY A 1 111 ? -4.035 -18.610 27.832 1.00 11.62 136 GLY A C 1
ATOM 728 O O . GLY A 1 111 ? -4.923 -17.892 28.262 1.00 12.08 136 GLY A O 1
ATOM 729 N N . VAL A 1 112 ? -3.160 -19.271 28.616 1.00 12.09 137 VAL A N 1
ATOM 730 C CA . VAL A 1 112 ? -3.242 -19.098 30.060 1.00 11.76 137 VAL A CA 1
ATOM 731 C C . VAL A 1 112 ? -2.994 -17.615 30.396 1.00 11.26 137 VAL A C 1
ATOM 732 O O . VAL A 1 112 ? -3.701 -17.039 31.193 1.00 11.34 137 VAL A O 1
ATOM 736 N N . PHE A 1 113 ? -1.922 -17.043 29.804 1.00 11.34 138 PHE A N 1
ATOM 737 C CA . PHE A 1 113 ? -1.544 -15.656 30.022 1.00 11.55 138 PHE A CA 1
ATOM 738 C C . PHE A 1 113 ? -2.705 -14.725 29.743 1.00 9.80 138 PHE A C 1
ATOM 739 O O . PHE A 1 113 ? -3.066 -13.918 30.601 1.00 11.21 138 PHE A O 1
ATOM 747 N N . TYR A 1 114 ? -3.366 -14.915 28.583 1.00 10.92 139 TYR A N 1
ATOM 748 C CA . TYR A 1 114 ? -4.496 -14.048 28.311 1.00 9.85 139 TYR A CA 1
ATOM 749 C C . TYR A 1 114 ? -5.650 -14.235 29.303 1.00 9.48 139 TYR A C 1
ATOM 750 O O . TYR A 1 114 ? -6.283 -13.255 29.688 1.00 10.03 139 TYR A O 1
ATOM 759 N N . GLY A 1 115 ? -5.881 -15.476 29.733 1.00 11.01 140 GLY A N 1
ATOM 760 C CA . GLY A 1 115 ? -6.870 -15.665 30.781 1.00 10.54 140 GLY A CA 1
ATOM 761 C C . GLY A 1 115 ? -6.551 -14.848 32.046 1.00 10.95 140 GLY A C 1
ATOM 762 O O . GLY A 1 115 ? -7.437 -14.220 32.647 1.00 11.84 140 GLY A O 1
ATOM 763 N N . THR A 1 116 ? -5.259 -14.809 32.398 1.00 11.45 141 THR A N 1
ATOM 764 C CA . THR A 1 116 ? -4.847 -14.038 33.573 1.00 11.62 141 THR A CA 1
ATOM 765 C C . THR A 1 116 ? -5.056 -12.546 33.367 1.00 11.19 141 THR A C 1
ATOM 766 O O . THR A 1 116 ? -5.303 -11.794 34.304 1.00 12.25 141 THR A O 1
ATOM 770 N N . ARG A 1 117 ? -4.918 -12.073 32.115 1.00 11.18 142 ARG A N 1
ATOM 771 C CA . ARG A 1 117 ? -5.190 -10.666 31.874 1.00 10.46 142 ARG A CA 1
ATOM 772 C C . ARG A 1 117 ? -6.630 -10.331 32.195 1.00 10.68 142 ARG A C 1
ATOM 773 O O . ARG A 1 117 ? -6.927 -9.296 32.744 1.00 10.93 142 ARG A O 1
ATOM 781 N N . THR A 1 118 ? -7.570 -11.237 31.809 1.00 10.73 143 THR A N 1
ATOM 782 C CA . THR A 1 118 ? -8.940 -11.042 32.211 1.00 10.82 143 THR A CA 1
ATOM 783 C C . THR A 1 118 ? -9.169 -11.071 33.739 1.00 9.80 143 THR A C 1
ATOM 784 O O . THR A 1 118 ? -9.878 -10.235 34.270 1.00 10.92 143 THR A O 1
ATOM 788 N N . VAL A 1 119 ? -8.532 -12.061 34.397 1.00 11.55 144 VAL A N 1
ATOM 789 C CA . VAL A 1 119 ? -8.667 -12.233 35.846 1.00 12.10 144 VAL A CA 1
ATOM 790 C C . VAL A 1 119 ? -8.213 -10.964 36.581 1.00 12.81 144 VAL A C 1
ATOM 791 O O . VAL A 1 119 ? -8.865 -10.533 37.537 1.00 13.43 144 VAL A O 1
ATOM 795 N N . LEU A 1 120 ? -7.122 -10.330 36.119 1.00 11.35 145 LEU A N 1
ATOM 796 C CA . LEU A 1 120 ? -6.696 -9.097 36.754 1.00 11.98 145 LEU A CA 1
ATOM 797 C C . LEU A 1 120 ? -7.795 -8.055 36.791 1.00 11.89 145 LEU A C 1
ATOM 798 O O . LEU A 1 120 ? -8.033 -7.437 37.809 1.00 13.40 145 LEU A O 1
ATOM 803 N N . GLN A 1 121 ? -8.498 -7.861 35.662 1.00 12.68 146 GLN A N 1
ATOM 804 C CA . GLN A 1 121 ? -9.562 -6.884 35.581 1.00 14.26 146 GLN A CA 1
ATOM 805 C C . GLN A 1 121 ? -10.764 -7.306 36.429 1.00 14.13 146 GLN A C 1
ATOM 806 O O . GLN A 1 121 ? -11.385 -6.457 37.067 1.00 15.32 146 GLN A O 1
ATOM 812 N N . LEU A 1 122 ? -11.080 -8.615 36.434 1.00 13.81 147 LEU A N 1
ATOM 813 C CA . LEU A 1 122 ? -12.217 -9.102 37.221 1.00 14.62 147 LEU A CA 1
ATOM 814 C C . LEU A 1 122 ? -12.019 -8.821 38.720 1.00 15.35 147 LEU A C 1
ATOM 815 O O . LEU A 1 122 ? -12.988 -8.546 39.424 1.00 17.23 147 LEU A O 1
ATOM 820 N N . LEU A 1 123 ? -10.779 -8.906 39.214 1.00 16.91 148 LEU A N 1
ATOM 821 C CA . LEU A 1 123 ? -10.567 -8.868 40.658 1.00 18.18 148 LEU A CA 1
ATOM 822 C C . LEU A 1 123 ? -10.021 -7.523 41.164 1.00 19.41 148 LEU A C 1
ATOM 823 O O . LEU A 1 123 ? -9.814 -7.395 42.356 1.00 20.13 148 LEU A O 1
ATOM 828 N N . ASN A 1 124 ? -9.832 -6.517 40.300 1.00 21.22 149 ASN A N 1
ATOM 829 C CA . ASN A 1 124 ? -9.138 -5.282 40.675 1.00 22.93 149 ASN A CA 1
ATOM 830 C C . ASN A 1 124 ? -9.823 -4.479 41.780 1.00 26.90 149 ASN A C 1
ATOM 831 O O . ASN A 1 124 ? -9.155 -3.944 42.660 1.00 27.67 149 ASN A O 1
ATOM 836 N N . ASP A 1 125 ? -11.138 -4.310 41.680 1.00 26.62 150 ASP A N 1
ATOM 837 C CA . ASP A 1 125 ? -11.866 -3.413 42.565 1.00 30.45 150 ASP A CA 1
ATOM 838 C C . ASP A 1 125 ? -11.904 -3.921 44.007 1.00 33.25 150 ASP A C 1
ATOM 839 O O . ASP A 1 125 ? -11.494 -3.201 44.911 1.00 32.25 150 ASP A O 1
ATOM 844 N N . ASP A 1 126 ? -12.450 -5.124 44.227 1.00 29.25 151 ASP A N 1
ATOM 845 C CA . ASP A 1 126 ? -12.692 -5.589 45.588 1.00 29.26 151 ASP A CA 1
ATOM 846 C C . ASP A 1 126 ? -12.350 -7.071 45.761 1.00 24.42 151 ASP A C 1
ATOM 847 O O . ASP A 1 126 ? -12.652 -7.647 46.807 1.00 23.92 151 ASP A O 1
ATOM 852 N N . GLY A 1 127 ? -11.702 -7.699 44.768 1.00 18.72 152 GLY A N 1
ATOM 853 C CA . GLY A 1 127 ? -11.363 -9.107 44.900 1.00 16.73 152 GLY A CA 1
ATOM 854 C C . GLY A 1 127 ? -12.566 -10.032 44.715 1.00 16.69 152 GLY A C 1
ATOM 855 O O . GLY A 1 127 ? -12.492 -11.218 45.039 1.00 18.03 152 GLY A O 1
ATOM 856 N N . ARG A 1 128 ? -13.674 -9.485 44.237 1.00 17.28 153 ARG A N 1
ATOM 857 C CA . ARG A 1 128 ? -14.859 -10.280 44.013 1.00 18.00 153 ARG A CA 1
ATOM 858 C C . ARG A 1 128 ? -15.193 -10.236 42.542 1.00 19.67 153 ARG A C 1
ATOM 859 O O . ARG A 1 128 ? -14.999 -9.224 41.882 1.00 20.44 153 ARG A O 1
ATOM 867 N N . ALA A 1 129 ? -15.791 -11.326 42.067 1.00 15.49 154 ALA A N 1
ATOM 868 C CA . ALA A 1 129 ? -16.263 -11.384 40.684 1.00 17.03 154 ALA A CA 1
ATOM 869 C C . ALA A 1 129 ? -17.556 -12.163 40.568 1.00 17.32 154 ALA A C 1
ATOM 870 O O . ALA A 1 129 ? -17.753 -13.171 41.237 1.00 16.32 154 ALA A O 1
ATOM 872 N N . ALA A 1 130 ? -18.393 -11.708 39.649 1.00 16.87 155 ALA A N 1
ATOM 873 C CA . ALA A 1 130 ? -19.651 -12.380 39.370 1.00 17.10 155 ALA A CA 1
ATOM 874 C C . ALA A 1 130 ? -19.356 -13.738 38.754 1.00 18.57 155 ALA A C 1
ATOM 875 O O . ALA A 1 130 ? -18.450 -13.928 37.957 1.00 17.98 155 ALA A O 1
ATOM 877 N N . ARG A 1 131 ? -20.166 -14.724 39.092 1.00 15.50 156 ARG A N 1
ATOM 878 C CA . ARG A 1 131 ? -19.961 -16.058 38.569 1.00 15.86 156 ARG A CA 1
ATOM 879 C C . ARG A 1 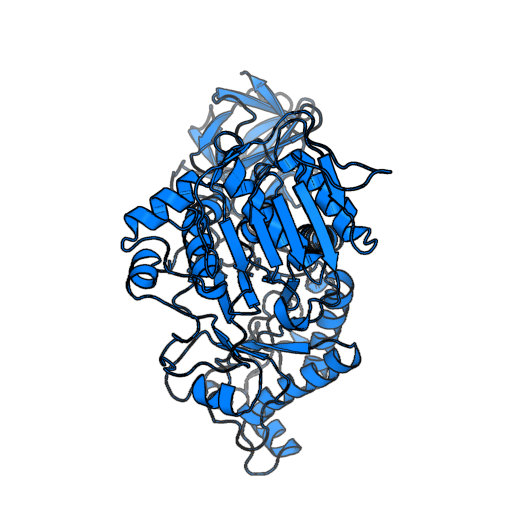131 ? -20.503 -16.183 37.141 1.00 16.24 156 ARG A C 1
ATOM 880 O O . ARG A 1 131 ? -21.473 -15.527 36.743 1.00 15.65 156 ARG A O 1
ATOM 888 N N . GLY A 1 132 ? -19.875 -17.119 36.424 1.00 15.05 157 GLY A N 1
ATOM 889 C CA . GLY A 1 132 ? -20.248 -17.416 35.054 1.00 15.80 157 GLY A CA 1
ATOM 890 C C . GLY A 1 132 ? -19.077 -18.082 34.354 1.00 14.25 157 GLY A C 1
ATOM 891 O O . GLY A 1 132 ? -18.086 -18.466 34.983 1.00 14.10 157 GLY A O 1
ATOM 892 N N . SER A 1 133 ? -19.242 -18.259 33.031 1.00 15.40 158 SER A N 1
ATOM 893 C CA . SER A 1 133 ? -18.242 -18.942 32.232 1.00 15.21 158 SER A CA 1
ATOM 894 C C . SER A 1 133 ? -18.132 -18.273 30.865 1.00 13.79 158 SER A C 1
ATOM 895 O O . SER A 1 133 ? -19.091 -17.715 30.350 1.00 13.67 158 SER A O 1
ATOM 898 N N . ALA A 1 134 ? -16.956 -18.433 30.256 1.00 13.94 159 ALA A N 1
ATOM 899 C CA . ALA A 1 134 ? -16.763 -17.956 28.890 1.00 15.05 159 ALA A CA 1
ATOM 900 C C . ALA A 1 134 ? -15.705 -18.773 28.198 1.00 12.14 159 ALA A C 1
ATOM 901 O O . ALA A 1 134 ? -14.715 -19.171 28.790 1.00 11.85 159 ALA A O 1
ATOM 903 N N . THR A 1 135 ? -15.975 -19.080 26.916 1.00 12.66 160 THR A N 1
ATOM 904 C CA . THR A 1 135 ? -14.913 -19.490 26.011 1.00 12.29 160 THR A CA 1
ATOM 905 C C . THR A 1 135 ? -14.506 -18.248 25.224 1.00 12.74 160 THR A C 1
ATOM 906 O O . THR A 1 135 ? -15.326 -17.651 24.555 1.00 13.26 160 THR A O 1
ATOM 910 N N . ASP A 1 136 ? -13.252 -17.840 25.417 1.00 11.17 161 ASP A N 1
ATOM 911 C CA . ASP A 1 136 ? -12.800 -16.540 24.921 1.00 11.43 161 ASP A CA 1
ATOM 912 C C . ASP A 1 136 ? -11.599 -16.731 24.003 1.00 11.04 161 ASP A C 1
ATOM 913 O O . ASP A 1 136 ? -10.488 -17.013 24.448 1.00 11.46 161 ASP A O 1
ATOM 918 N N . VAL A 1 137 ? -11.844 -16.626 22.685 1.00 12.39 162 VAL A N 1
ATOM 919 C CA . VAL A 1 137 ? -10.861 -16.937 21.671 1.00 12.68 162 VAL A CA 1
ATOM 920 C C . VAL A 1 137 ? -10.802 -15.763 20.723 1.00 11.88 162 VAL A C 1
ATOM 921 O O . VAL A 1 137 ? -11.855 -15.233 20.339 1.00 11.48 162 VAL A O 1
ATOM 925 N N . PRO A 1 138 ? -9.603 -15.246 20.391 1.00 11.76 163 PRO A N 1
ATOM 926 C CA . PRO A 1 138 ? -9.604 -14.043 19.576 1.00 12.23 163 PRO A CA 1
ATOM 927 C C . PRO A 1 138 ? -10.110 -14.274 18.153 1.00 11.23 163 PRO A C 1
ATOM 928 O O . PRO A 1 138 ? -9.821 -15.281 17.544 1.00 12.01 163 PRO A O 1
ATOM 932 N N . ALA A 1 139 ? -10.782 -13.252 17.636 1.00 11.40 164 ALA A N 1
ATOM 933 C CA . ALA A 1 139 ? -11.275 -13.309 16.269 1.00 11.85 164 ALA A CA 1
ATOM 934 C C . ALA A 1 139 ? -10.152 -13.209 15.251 1.00 14.42 164 ALA A C 1
ATOM 935 O O . ALA A 1 139 ? -10.200 -13.890 14.229 1.00 14.14 164 ALA A O 1
ATOM 937 N N . TYR A 1 140 ? -9.134 -12.404 15.567 1.00 13.01 165 TYR A N 1
ATOM 938 C CA . TYR A 1 140 ? -8.003 -12.214 14.667 1.00 11.92 165 TYR A CA 1
ATOM 939 C C . TYR A 1 140 ? -6.695 -12.647 15.321 1.00 12.71 165 TYR A C 1
ATOM 940 O O . TYR A 1 140 ? -6.540 -12.432 16.528 1.00 12.34 165 TYR A O 1
ATOM 949 N N . ARG A 1 141 ? -5.762 -13.185 14.537 1.00 12.73 166 ARG A N 1
ATOM 950 C CA . ARG A 1 141 ? -4.512 -13.666 15.081 1.00 13.18 166 ARG A CA 1
ATOM 951 C C . ARG A 1 141 ? -3.422 -12.609 15.191 1.00 11.72 166 ARG A C 1
ATOM 952 O O . ARG A 1 141 ? -2.447 -12.884 15.869 1.00 11.39 166 ARG A O 1
ATOM 960 N N . GLU A 1 142 ? -3.585 -11.439 14.530 1.00 11.04 167 GLU A N 1
ATOM 961 C CA . GLU A 1 142 ? -2.603 -10.360 14.625 1.00 10.54 167 GLU A CA 1
ATOM 962 C C . GLU A 1 142 ? -3.315 -9.112 15.114 1.00 11.12 167 GLU A C 1
ATOM 963 O O . GLU A 1 142 ? -4.244 -8.600 14.484 1.00 11.01 167 GLU A O 1
ATOM 969 N N . ARG A 1 143 ? -2.928 -8.685 16.311 1.00 8.95 168 ARG A N 1
ATOM 970 C CA . ARG A 1 143 ? -3.638 -7.651 17.031 1.00 9.47 168 ARG A CA 1
ATOM 971 C C . ARG A 1 143 ? -2.571 -6.667 17.491 1.00 9.47 168 ARG A C 1
ATOM 972 O O . ARG A 1 143 ? -1.823 -6.922 18.424 1.00 9.33 168 ARG A O 1
ATOM 980 N N . GLY A 1 144 ? -2.342 -5.598 16.704 1.00 8.90 169 GLY A N 1
ATOM 981 C CA . GLY A 1 144 ? -1.066 -4.895 16.738 1.00 9.13 169 GLY A CA 1
ATOM 982 C C . GLY A 1 144 ? -1.065 -3.426 17.033 1.00 8.89 169 GLY A C 1
ATOM 983 O O . GLY A 1 144 ? -2.031 -2.696 16.842 1.00 9.19 169 GLY A O 1
ATOM 984 N N . VAL A 1 145 ? 0.100 -3.045 17.542 1.00 9.10 170 VAL A N 1
ATOM 985 C CA . VAL A 1 145 ? 0.552 -1.666 17.539 1.00 9.05 170 VAL A CA 1
ATOM 986 C C . VAL A 1 145 ? 1.865 -1.654 16.771 1.00 9.76 170 VAL A C 1
ATOM 987 O O . VAL A 1 145 ? 2.740 -2.495 17.016 1.00 12.06 170 VAL A O 1
ATOM 991 N N . GLY A 1 146 ? 2.072 -0.643 15.918 1.00 8.88 171 GLY A N 1
ATOM 992 C CA . GLY A 1 146 ? 3.337 -0.463 15.226 1.00 8.55 171 GLY A CA 1
ATOM 993 C C . GLY A 1 146 ? 3.965 0.863 15.612 1.00 8.10 171 GLY A C 1
ATOM 994 O O . GLY A 1 146 ? 3.267 1.857 15.756 1.00 8.34 171 GLY A O 1
ATOM 995 N N . VAL A 1 147 ? 5.259 0.854 15.891 1.00 7.65 172 VAL A N 1
ATOM 996 C CA . VAL A 1 147 ? 5.981 2.060 16.277 1.00 8.25 172 VAL A CA 1
ATOM 997 C C . VAL A 1 147 ? 7.151 2.233 15.315 1.00 7.79 172 VAL A C 1
ATOM 998 O O . VAL A 1 147 ? 8.044 1.363 15.231 1.00 7.66 172 VAL A O 1
ATOM 1002 N N . CYS A 1 148 ? 7.143 3.345 14.579 1.00 8.11 173 CYS A N 1
ATOM 1003 C CA . CYS A 1 148 ? 8.299 3.709 13.753 1.00 8.46 173 CYS A CA 1
ATOM 1004 C C . CYS A 1 148 ? 9.276 4.519 14.618 1.00 8.72 173 CYS A C 1
ATOM 1005 O O . CYS A 1 148 ? 9.070 5.739 14.839 1.00 8.86 173 CYS A O 1
ATOM 1008 N N . ALA A 1 149 ? 10.280 3.828 15.123 1.00 10.08 174 ALA A N 1
ATOM 1009 C CA . ALA A 1 149 ? 11.296 4.437 15.966 1.00 10.99 174 ALA A CA 1
ATOM 1010 C C . ALA A 1 149 ? 12.498 4.767 15.090 1.00 11.29 174 ALA A C 1
ATOM 1011 O O . ALA A 1 149 ? 13.595 4.229 15.293 1.00 11.13 174 ALA A O 1
ATOM 1013 N N . CYS A 1 150 ? 12.269 5.657 14.148 1.00 11.26 175 CYS A N 1
ATOM 1014 C CA . CYS A 1 150 ? 13.231 5.977 13.108 1.00 11.74 175 CYS A CA 1
ATOM 1015 C C . CYS A 1 150 ? 13.601 7.432 13.138 1.00 10.76 175 CYS A C 1
ATOM 1016 O O . CYS A 1 150 ? 12.736 8.274 13.441 1.00 10.05 175 CYS A O 1
ATOM 1019 N N . TYR A 1 151 ? 14.880 7.680 12.805 1.00 10.67 176 TYR A N 1
ATOM 1020 C CA . TYR A 1 151 ? 15.519 8.988 12.917 1.00 10.56 176 TYR A CA 1
ATOM 1021 C C . TYR A 1 151 ? 15.690 9.346 14.392 1.00 11.30 176 TYR A C 1
ATOM 1022 O O . TYR A 1 151 ? 16.804 9.317 14.933 1.00 11.97 176 TYR A O 1
ATOM 1031 N N . ILE A 1 152 ? 14.586 9.698 15.039 1.00 9.90 177 ILE A N 1
ATOM 1032 C CA . ILE A 1 152 ? 14.546 9.797 16.477 1.00 9.65 177 ILE A CA 1
ATOM 1033 C C . ILE A 1 152 ? 14.689 8.400 17.064 1.00 8.94 177 ILE A C 1
ATOM 1034 O O . ILE A 1 152 ? 14.596 7.357 16.414 1.00 10.56 177 ILE A O 1
ATOM 1039 N N . ASN A 1 153 ? 14.935 8.406 18.379 1.00 9.26 178 ASN A N 1
ATOM 1040 C CA . ASN A 1 153 ? 14.974 7.216 19.200 1.00 9.92 178 ASN A CA 1
ATOM 1041 C C . ASN A 1 153 ? 13.848 7.293 20.218 1.00 9.59 178 ASN A C 1
ATOM 1042 O O . ASN A 1 153 ? 13.634 8.350 20.796 1.00 10.52 178 ASN A O 1
ATOM 1047 N N . ILE A 1 154 ? 13.142 6.159 20.408 1.00 9.30 179 ILE A N 1
ATOM 1048 C CA . ILE A 1 154 ? 12.079 6.047 21.411 1.00 9.37 179 ILE A CA 1
ATOM 1049 C C . ILE A 1 154 ? 12.583 5.137 22.543 1.00 9.16 179 ILE A C 1
ATOM 1050 O O . ILE A 1 154 ? 13.136 4.054 22.334 1.00 9.97 179 ILE A O 1
ATOM 1055 N N . SER A 1 155 ? 12.549 5.672 23.752 1.00 9.22 180 SER A N 1
ATOM 1056 C CA . SER A 1 155 ? 13.216 5.031 24.868 1.00 9.24 180 SER A CA 1
ATOM 1057 C C . SER A 1 155 ? 12.715 3.613 25.074 1.00 9.01 180 SER A C 1
ATOM 1058 O O . SER A 1 155 ? 11.525 3.288 24.922 1.00 9.07 180 SER A O 1
ATOM 1061 N N . THR A 1 156 ? 13.604 2.748 25.541 1.00 9.22 181 THR A N 1
ATOM 1062 C CA . THR A 1 156 ? 13.230 1.403 25.920 1.00 10.82 181 THR A CA 1
ATOM 1063 C C . THR A 1 156 ? 12.236 1.398 27.067 1.00 9.68 181 THR A C 1
ATOM 1064 O O . THR A 1 156 ? 11.428 0.486 27.150 1.00 9.61 181 THR A O 1
ATOM 1068 N N . GLN A 1 157 ? 12.296 2.355 27.983 1.00 9.53 182 GLN A N 1
ATOM 1069 C CA . GLN A 1 157 ? 11.311 2.460 29.060 1.00 9.41 182 GLN A CA 1
ATOM 1070 C C . GLN A 1 157 ? 9.895 2.692 28.514 1.00 10.06 182 GLN A C 1
ATOM 1071 O O . GLN A 1 157 ? 8.933 2.080 28.976 1.00 9.43 182 GLN A O 1
ATOM 1077 N N . TRP A 1 158 ? 9.785 3.520 27.491 1.00 8.62 183 TRP A N 1
ATOM 1078 C CA . TRP A 1 158 ? 8.514 3.766 26.835 1.00 8.14 183 TRP A CA 1
ATOM 1079 C C . TRP A 1 158 ? 7.986 2.485 26.198 1.00 8.06 183 TRP A C 1
ATOM 1080 O O . TRP A 1 158 ? 6.812 2.190 26.272 1.00 8.39 183 TRP A O 1
ATOM 1091 N N . PHE A 1 159 ? 8.877 1.760 25.524 1.00 8.31 184 PHE A N 1
ATOM 1092 C CA . PHE A 1 159 ? 8.490 0.489 24.937 1.00 8.68 184 PHE A CA 1
ATOM 1093 C C . PHE A 1 159 ? 8.039 -0.525 25.981 1.00 9.01 184 PHE A C 1
ATOM 1094 O O . PHE A 1 159 ? 7.077 -1.292 25.721 1.00 8.94 184 PHE A O 1
ATOM 1102 N N . GLU A 1 160 ? 8.656 -0.564 27.170 1.00 9.30 185 GLU A N 1
ATOM 1103 C CA . GLU A 1 160 ? 8.274 -1.525 28.183 1.00 9.19 185 GLU A CA 1
ATOM 1104 C C . GLU A 1 160 ? 6.866 -1.219 28.667 1.00 9.07 185 GLU A C 1
ATOM 1105 O O . GLU A 1 160 ? 6.024 -2.113 28.752 1.00 8.55 185 GLU A O 1
ATOM 1111 N N . ARG A 1 161 ? 6.585 0.068 28.881 1.00 8.26 186 ARG A N 1
ATOM 1112 C CA . ARG A 1 161 ? 5.245 0.488 29.285 1.00 8.12 186 ARG A CA 1
ATOM 1113 C C . ARG A 1 161 ? 4.219 0.132 28.211 1.00 8.47 186 ARG A C 1
ATOM 1114 O O . ARG A 1 161 ? 3.175 -0.444 28.524 1.00 8.80 186 ARG A O 1
ATOM 1122 N N . LEU A 1 162 ? 4.561 0.366 26.946 1.00 8.18 187 LEU A N 1
ATOM 1123 C CA . LEU A 1 162 ? 3.634 0.056 25.864 1.00 8.42 187 LEU A CA 1
ATOM 1124 C C . LEU A 1 162 ? 3.343 -1.428 25.848 1.00 9.00 187 LEU A C 1
ATOM 1125 O O . LEU A 1 162 ? 2.183 -1.832 25.697 1.00 8.76 187 LEU A O 1
ATOM 1130 N N . MET A 1 163 ? 4.391 -2.256 25.966 1.00 8.95 188 MET A N 1
ATOM 1131 C CA . MET A 1 163 ? 4.202 -3.703 25.872 1.00 8.61 188 MET A CA 1
ATOM 1132 C C . MET A 1 163 ? 3.360 -4.217 27.041 1.00 9.06 188 MET A C 1
ATOM 1133 O O . MET A 1 163 ? 2.520 -5.111 26.846 1.00 10.33 188 MET A O 1
ATOM 1138 N N . LYS A 1 164 ? 3.547 -3.694 28.256 1.00 8.30 189 LYS A N 1
ATOM 1139 C CA . LYS A 1 164 ? 2.700 -4.097 29.383 1.00 8.63 189 LYS A CA 1
ATOM 1140 C C . LYS A 1 164 ? 1.234 -3.731 29.102 1.00 9.19 189 LYS A C 1
ATOM 1141 O O . LYS A 1 164 ? 0.326 -4.520 29.361 1.00 9.47 189 LYS A O 1
ATOM 1147 N N . ASP A 1 165 ? 0.992 -2.523 28.618 1.00 8.47 190 ASP A N 1
ATOM 1148 C CA . ASP A 1 165 ? -0.381 -2.152 28.288 1.00 8.22 190 ASP A CA 1
ATOM 1149 C C . ASP A 1 165 ? -0.951 -2.990 27.135 1.00 9.10 190 ASP A C 1
ATOM 1150 O O . ASP A 1 165 ? -2.125 -3.382 27.179 1.00 9.40 190 ASP A O 1
ATOM 1155 N N . MET A 1 166 ? -0.139 -3.226 26.095 1.00 8.65 191 MET A N 1
ATOM 1156 C CA . MET A 1 166 ? -0.559 -4.090 24.997 1.00 8.57 191 MET A CA 1
ATOM 1157 C C . MET A 1 166 ? -1.007 -5.423 25.586 1.00 8.46 191 MET A C 1
ATOM 1158 O O . MET A 1 166 ? -2.135 -5.824 25.295 1.00 8.82 191 MET A O 1
ATOM 1163 N N . ALA A 1 167 ? -0.164 -6.059 26.382 1.00 8.66 192 ALA A N 1
ATOM 1164 C CA . ALA A 1 167 ? -0.488 -7.389 26.898 1.00 9.55 192 ALA A CA 1
ATOM 1165 C C . ALA A 1 167 ? -1.742 -7.349 27.747 1.00 9.44 192 ALA A C 1
ATOM 1166 O O . ALA A 1 167 ? -2.544 -8.280 27.700 1.00 9.51 192 ALA A O 1
ATOM 1168 N N . SER A 1 168 ? -1.902 -6.268 28.515 1.00 9.62 193 SER A N 1
ATOM 1169 C CA . SER A 1 168 ? -3.053 -6.161 29.409 1.00 9.29 193 SER A CA 1
ATOM 1170 C C . SER A 1 168 ? -4.360 -6.149 28.609 1.00 9.48 193 SER A C 1
ATOM 1171 O O . SER A 1 168 ? -5.414 -6.463 29.165 1.00 11.07 193 SER A O 1
ATOM 1174 N N . GLN A 1 169 ? -4.286 -5.764 27.328 1.00 9.52 194 GLN A N 1
ATOM 1175 C CA . GLN A 1 169 ? -5.407 -5.625 26.400 1.00 9.20 194 GLN A CA 1
ATOM 1176 C C . GLN A 1 169 ? -5.384 -6.750 25.363 1.00 9.24 194 GLN A C 1
ATOM 1177 O O . GLN A 1 169 ? -6.102 -6.707 24.372 1.00 9.70 194 GLN A O 1
ATOM 1183 N N . LYS A 1 170 ? -4.515 -7.752 25.571 1.00 9.56 195 LYS A N 1
ATOM 1184 C CA . LYS A 1 170 ? -4.380 -8.946 24.760 1.00 9.05 195 LYS A CA 1
ATOM 1185 C C . LYS A 1 170 ? -3.905 -8.649 23.337 1.00 9.33 195 LYS A C 1
ATOM 1186 O O . LYS A 1 170 ? -3.998 -9.470 22.437 1.00 9.31 195 LYS A O 1
ATOM 1192 N N . LEU A 1 171 ? -3.277 -7.484 23.128 1.00 9.23 196 LEU A N 1
ATOM 1193 C CA . LEU A 1 171 ? -2.589 -7.217 21.863 1.00 8.91 196 LEU A CA 1
ATOM 1194 C C . LEU A 1 171 ? -1.293 -7.998 21.799 1.00 8.87 196 LEU A C 1
ATOM 1195 O O . LEU A 1 171 ? -0.583 -8.088 22.806 1.00 10.16 196 LEU A O 1
ATOM 1200 N N . ASN A 1 172 ? -0.961 -8.524 20.625 1.00 9.22 197 ASN A N 1
ATOM 1201 C CA . ASN A 1 172 ? 0.047 -9.555 20.517 1.00 8.91 197 ASN A CA 1
ATOM 1202 C C . ASN A 1 172 ? 1.118 -9.364 19.439 1.00 9.38 197 ASN A C 1
ATOM 1203 O O . ASN A 1 172 ? 1.952 -10.227 19.229 1.00 9.68 197 ASN A O 1
ATOM 1208 N N . GLN A 1 173 ? 1.166 -8.196 18.813 1.00 8.64 198 GLN A N 1
ATOM 1209 C CA . GLN A 1 173 ? 2.123 -7.943 17.750 1.00 9.24 198 GLN A CA 1
ATOM 1210 C C . GLN A 1 173 ? 2.618 -6.500 17.812 1.00 8.37 198 GLN A C 1
ATOM 1211 O O . GLN A 1 173 ? 1.787 -5.593 17.881 1.00 8.55 198 GLN A O 1
ATOM 1217 N N . LEU A 1 174 ? 3.948 -6.329 17.821 1.00 9.29 199 LEU A N 1
ATOM 1218 C CA . LEU A 1 174 ? 4.549 -5.000 17.871 1.00 8.52 199 LEU A CA 1
ATOM 1219 C C . LEU A 1 174 ? 5.493 -4.901 16.695 1.00 8.21 199 LEU A C 1
ATOM 1220 O O . LEU A 1 174 ? 6.585 -5.429 16.708 1.00 8.21 199 LEU A O 1
ATOM 1225 N N . TRP A 1 175 ? 5.044 -4.141 15.676 1.00 7.74 200 TRP A N 1
ATOM 1226 C CA . TRP A 1 175 ? 5.901 -3.802 14.548 1.00 7.94 200 TRP A CA 1
ATOM 1227 C C . TRP A 1 175 ? 6.825 -2.678 15.030 1.00 7.22 200 TRP A C 1
ATOM 1228 O O . TRP A 1 175 ? 6.363 -1.719 15.663 1.00 8.31 200 TRP A O 1
ATOM 1239 N N . ILE A 1 176 ? 8.101 -2.837 14.729 1.00 8.39 201 ILE A N 1
ATOM 1240 C CA . ILE A 1 176 ? 9.064 -1.770 15.009 1.00 8.20 201 ILE A CA 1
ATOM 1241 C C . ILE A 1 176 ? 9.942 -1.561 13.774 1.00 8.48 201 ILE A C 1
ATOM 1242 O O . ILE A 1 176 ? 10.697 -2.477 13.400 1.00 9.26 201 ILE A O 1
ATOM 1247 N N . GLU A 1 177 ? 9.904 -0.321 13.257 1.00 7.84 202 GLU A N 1
ATOM 1248 C CA . GLU A 1 177 ? 10.887 0.095 12.275 1.00 8.27 202 GLU A CA 1
ATOM 1249 C C . GLU A 1 177 ? 11.940 0.861 13.052 1.00 8.23 202 GLU A C 1
ATOM 1250 O O . GLU A 1 177 ? 11.596 1.845 13.705 1.00 8.94 202 GLU A O 1
ATOM 1256 N N . ALA A 1 178 ? 13.191 0.371 13.040 1.00 8.69 203 ALA A N 1
ATOM 1257 C CA . ALA A 1 178 ? 14.265 0.968 13.792 1.00 9.35 203 ALA A CA 1
ATOM 1258 C C . ALA A 1 178 ? 15.573 0.564 13.173 1.00 9.77 203 ALA A C 1
ATOM 1259 O O . ALA A 1 178 ? 15.611 -0.430 12.455 1.00 9.68 203 ALA A O 1
ATOM 1261 N N . LYS A 1 179 ? 16.628 1.308 13.538 1.00 9.18 204 LYS A N 1
ATOM 1262 C CA . LYS A 1 179 ? 17.957 1.008 13.028 1.00 10.23 204 LYS A CA 1
ATOM 1263 C C . LYS A 1 179 ? 18.798 0.418 14.159 1.00 10.72 204 LYS A C 1
ATOM 1264 O O . LYS A 1 179 ? 18.970 1.057 15.199 1.00 10.71 204 LYS A O 1
ATOM 1270 N N . VAL A 1 180 ? 19.239 -0.806 13.922 1.00 11.06 205 VAL A N 1
ATOM 1271 C CA . VAL A 1 180 ? 20.247 -1.414 14.793 1.00 10.95 205 VAL A CA 1
ATOM 1272 C C . VAL A 1 180 ? 21.601 -0.761 14.537 1.00 11.36 205 VAL A C 1
ATOM 1273 O O . VAL A 1 180 ? 22.027 -0.674 13.392 1.00 11.42 205 VAL A O 1
ATOM 1277 N N . LYS A 1 181 ? 22.266 -0.361 15.616 1.00 11.31 206 LYS A N 1
ATOM 1278 C CA . LYS A 1 181 ? 23.622 0.181 15.496 1.00 12.53 206 LYS A CA 1
ATOM 1279 C C . LYS A 1 181 ? 24.513 -0.911 14.910 1.00 12.18 206 LYS A C 1
ATOM 1280 O O . LYS A 1 181 ? 24.621 -2.005 15.464 1.00 12.52 206 LYS A O 1
ATOM 1286 N N . SER A 1 182 ? 25.074 -0.654 13.731 1.00 12.30 207 SER A N 1
ATOM 1287 C CA . SER A 1 182 ? 25.571 -1.735 12.919 1.00 11.37 207 SER A CA 1
ATOM 1288 C C . SER A 1 182 ? 27.088 -1.931 13.040 1.00 12.56 207 SER A C 1
ATOM 1289 O O . SER A 1 182 ? 27.832 -0.967 12.810 1.00 13.48 207 SER A O 1
ATOM 1292 N N . ASP A 1 183 ? 27.461 -3.187 13.290 1.00 14.19 208 ASP A N 1
ATOM 1293 C CA . ASP A 1 183 ? 28.851 -3.654 13.177 1.00 16.14 208 ASP A CA 1
ATOM 1294 C C . ASP A 1 183 ? 29.107 -4.058 11.730 1.00 17.12 208 ASP A C 1
ATOM 1295 O O . ASP A 1 183 ? 30.228 -3.826 11.268 1.00 18.68 208 ASP A O 1
ATOM 1300 N N . THR A 1 184 ? 28.081 -4.564 10.993 1.00 16.80 209 THR A N 1
ATOM 1301 C CA . THR A 1 184 ? 28.192 -4.963 9.590 1.00 17.18 209 THR A CA 1
ATOM 1302 C C . THR A 1 184 ? 28.541 -3.726 8.753 1.00 16.97 209 THR A C 1
ATOM 1303 O O . THR A 1 184 ? 29.383 -3.783 7.840 1.00 19.00 209 THR A O 1
ATOM 1307 N N . ASP A 1 185 ? 27.883 -2.603 9.038 1.00 14.50 210 ASP A N 1
ATOM 1308 C CA . ASP A 1 185 ? 28.021 -1.386 8.244 1.00 13.79 210 ASP A CA 1
ATOM 1309 C C . ASP A 1 185 ? 28.129 -0.190 9.180 1.00 13.49 210 ASP A C 1
ATOM 1310 O O . ASP A 1 185 ? 27.195 0.563 9.440 1.00 12.70 210 ASP A O 1
ATOM 1315 N N . PRO A 1 186 ? 29.306 0.044 9.786 1.00 12.54 211 PRO A N 1
ATOM 1316 C CA . PRO A 1 186 ? 29.407 1.138 10.732 1.00 12.38 211 PRO A CA 1
ATOM 1317 C C . PRO A 1 186 ? 29.102 2.503 10.171 1.00 12.02 211 PRO A C 1
ATOM 1318 O O . PRO A 1 186 ? 28.808 3.404 10.918 1.00 13.14 211 PRO A O 1
ATOM 1322 N N . ALA A 1 187 ? 29.182 2.672 8.842 1.00 12.64 212 ALA A N 1
ATOM 1323 C CA . ALA A 1 187 ? 28.914 3.958 8.231 1.00 12.86 212 ALA A CA 1
ATOM 1324 C C . ALA A 1 187 ? 27.424 4.311 8.255 1.00 12.23 212 ALA A C 1
ATOM 1325 O O . ALA A 1 187 ? 27.081 5.441 8.005 1.00 12.24 212 ALA A O 1
ATOM 1327 N N . SER A 1 188 ? 26.572 3.338 8.634 1.00 12.25 213 SER A N 1
ATOM 1328 C CA . SER A 1 188 ? 25.147 3.617 8.846 1.00 11.49 213 SER A CA 1
ATOM 1329 C C . SER A 1 188 ? 24.845 4.007 10.291 1.00 11.59 213 SER A C 1
ATOM 1330 O O . SER A 1 188 ? 23.706 4.364 10.593 1.00 11.58 213 SER A O 1
ATOM 1333 N N . ALA A 1 189 ? 25.838 3.940 11.182 1.00 10.28 214 ALA A N 1
ATOM 1334 C CA . ALA A 1 189 ? 25.572 4.004 12.614 1.00 11.39 214 ALA A CA 1
ATOM 1335 C C . ALA A 1 189 ? 25.616 5.438 13.084 1.00 12.05 214 ALA A C 1
ATOM 1336 O O . ALA A 1 189 ? 26.341 5.778 14.016 1.00 12.80 214 ALA A O 1
ATOM 1338 N N . PHE A 1 190 ? 24.773 6.281 12.513 1.00 10.87 215 PHE A N 1
ATOM 1339 C CA . PHE A 1 190 ? 24.571 7.622 13.006 1.00 12.03 215 PHE A CA 1
ATOM 1340 C C . PHE A 1 190 ? 23.207 7.702 13.693 1.00 11.40 215 PHE A C 1
ATOM 1341 O O . PHE A 1 190 ? 22.223 7.097 13.265 1.00 9.86 215 PHE A O 1
ATOM 1349 N N . TRP A 1 191 ? 23.142 8.516 14.732 1.00 10.09 216 TRP A N 1
ATOM 1350 C CA . TRP A 1 191 ? 21.953 8.642 15.561 1.00 10.07 216 TRP A CA 1
ATOM 1351 C C . TRP A 1 191 ? 20.736 9.076 14.752 1.00 9.91 216 TRP A C 1
ATOM 1352 O O . TRP A 1 191 ? 20.869 9.911 13.885 1.00 10.69 216 TRP A O 1
ATOM 1363 N N . GLY A 1 192 ? 19.520 8.588 15.081 1.00 9.83 217 GLY A N 1
ATOM 1364 C CA . GLY A 1 192 ? 19.227 7.590 16.091 1.00 9.76 217 GLY A CA 1
ATOM 1365 C C . GLY A 1 192 ? 19.475 6.157 15.654 1.00 9.85 217 GLY A C 1
ATOM 1366 O O . GLY A 1 192 ? 19.351 5.804 14.486 1.00 9.20 217 GLY A O 1
ATOM 1367 N N . TYR A 1 193 ? 19.775 5.340 16.656 1.00 9.69 218 TYR A N 1
ATOM 1368 C CA . TYR A 1 193 ? 19.904 3.911 16.527 1.00 9.37 218 TYR A CA 1
ATOM 1369 C C . TYR A 1 193 ? 19.664 3.282 17.905 1.00 10.05 218 TYR A C 1
ATOM 1370 O O . TYR A 1 193 ? 19.691 4.011 18.898 1.00 10.56 218 TYR A O 1
ATOM 1379 N N . TYR A 1 194 ? 19.466 1.954 17.873 1.00 10.67 219 TYR A N 1
ATOM 1380 C CA . TYR A 1 194 ? 19.394 1.131 19.070 1.00 10.31 219 TYR A CA 1
ATOM 1381 C C . TYR A 1 194 ? 20.659 0.283 19.074 1.00 10.76 219 TYR A C 1
ATOM 1382 O O . TYR A 1 194 ? 20.991 -0.368 18.081 1.00 11.25 219 TYR A O 1
ATOM 1391 N N . THR A 1 195 ? 21.323 0.230 20.241 1.00 11.75 220 THR A N 1
ATOM 1392 C CA . THR A 1 195 ? 22.431 -0.687 20.338 1.00 11.67 220 THR A CA 1
ATOM 1393 C C . THR A 1 195 ? 21.902 -2.110 20.303 1.00 10.53 220 THR A C 1
ATOM 1394 O O . THR A 1 195 ? 20.715 -2.405 20.645 1.00 12.13 220 THR A O 1
ATOM 1398 N N . LYS A 1 196 ? 22.759 -3.094 20.038 1.00 11.17 221 LYS A N 1
ATOM 1399 C CA . LYS A 1 196 ? 22.310 -4.459 20.048 1.00 11.33 221 LYS A CA 1
ATOM 1400 C C . LYS A 1 196 ? 21.864 -4.861 21.454 1.00 11.81 221 LYS A C 1
ATOM 1401 O O . LYS A 1 196 ? 20.835 -5.531 21.575 1.00 12.34 221 LYS A O 1
ATOM 1407 N N . PRO A 1 197 ? 22.538 -4.495 22.566 1.00 10.88 222 PRO A N 1
ATOM 1408 C CA . PRO A 1 197 ? 21.995 -4.835 23.880 1.00 12.18 222 PRO A CA 1
ATOM 1409 C C . PRO A 1 197 ? 20.585 -4.271 24.054 1.00 11.80 222 PRO A C 1
ATOM 1410 O O . PRO A 1 197 ? 19.736 -4.911 24.684 1.00 12.48 222 PRO A O 1
ATOM 1414 N N . GLN A 1 198 ? 20.340 -3.048 23.564 1.00 11.83 223 GLN A N 1
ATOM 1415 C CA . GLN A 1 198 ? 19.022 -2.429 23.732 1.00 11.21 223 GLN A CA 1
ATOM 1416 C C . GLN A 1 198 ? 17.974 -3.243 22.972 1.00 12.44 223 GLN A C 1
ATOM 1417 O O . GLN A 1 198 ? 16.869 -3.454 23.449 1.00 11.65 223 GLN A O 1
ATOM 1423 N N . VAL A 1 199 ? 18.285 -3.683 21.756 1.00 12.41 224 VAL A N 1
ATOM 1424 C CA . VAL A 1 199 ? 17.364 -4.515 21.010 1.00 12.57 224 VAL A CA 1
ATOM 1425 C C . VAL A 1 199 ? 17.084 -5.803 21.757 1.00 13.37 224 VAL A C 1
ATOM 1426 O O . VAL A 1 199 ? 15.918 -6.229 21.845 1.00 12.37 224 VAL A O 1
ATOM 1430 N N . ARG A 1 200 ? 18.123 -6.391 22.374 1.00 12.05 225 ARG A N 1
ATOM 1431 C CA . ARG A 1 200 ? 17.912 -7.624 23.091 1.00 12.60 225 ARG A CA 1
ATOM 1432 C C . ARG A 1 200 ? 16.995 -7.372 24.290 1.00 10.34 225 ARG A C 1
ATOM 1433 O O . ARG A 1 200 ? 16.199 -8.275 24.623 1.00 12.06 225 ARG A O 1
ATOM 1441 N N . THR A 1 201 ? 17.021 -6.170 24.888 1.00 10.55 226 THR A N 1
ATOM 1442 C CA . THR A 1 201 ? 16.119 -5.918 26.009 1.00 10.44 226 THR A CA 1
ATOM 1443 C C . THR A 1 201 ? 14.700 -5.871 25.467 1.00 10.85 226 THR A C 1
ATOM 1444 O O . THR A 1 201 ? 13.785 -6.282 26.171 1.00 11.64 226 THR A O 1
ATOM 1448 N N . LEU A 1 202 ? 14.471 -5.306 24.286 1.00 10.50 227 LEU A N 1
ATOM 1449 C CA . LEU A 1 202 ? 13.117 -5.286 23.718 1.00 11.01 227 LEU A CA 1
ATOM 1450 C C . LEU A 1 202 ? 12.653 -6.726 23.444 1.00 10.33 227 LEU A C 1
ATOM 1451 O O . LEU A 1 202 ? 11.485 -7.046 23.672 1.00 10.87 227 LEU A O 1
ATOM 1456 N N . VAL A 1 203 ? 13.504 -7.536 22.867 1.00 10.49 228 VAL A N 1
ATOM 1457 C CA . VAL A 1 203 ? 13.181 -8.927 22.632 1.00 10.28 228 VAL A CA 1
ATOM 1458 C C . VAL A 1 203 ? 12.746 -9.610 23.926 1.00 11.16 228 VAL A C 1
ATOM 1459 O O . VAL A 1 203 ? 11.791 -10.393 23.889 1.00 11.83 228 VAL A O 1
ATOM 1463 N N . ALA A 1 204 ? 13.461 -9.336 25.043 1.00 11.04 229 ALA A N 1
ATOM 1464 C CA . ALA A 1 204 ? 13.140 -10.011 26.284 1.00 12.43 229 ALA A CA 1
ATOM 1465 C C . ALA A 1 204 ? 11.791 -9.538 26.796 1.00 11.74 229 ALA A C 1
ATOM 1466 O O . ALA A 1 204 ? 11.029 -10.318 27.374 1.00 13.45 229 ALA A O 1
ATOM 1468 N N . MET A 1 205 ? 11.511 -8.259 26.681 1.00 11.68 230 MET A N 1
ATOM 1469 C CA . MET A 1 205 ? 10.235 -7.736 27.127 1.00 12.09 230 MET A CA 1
ATOM 1470 C C . MET A 1 205 ? 9.132 -8.420 26.337 1.00 10.61 230 MET A C 1
ATOM 1471 O O . MET A 1 205 ? 8.074 -8.743 26.870 1.00 11.89 230 MET A O 1
ATOM 1476 N N . ALA A 1 206 ? 9.299 -8.534 25.024 1.00 9.92 231 ALA A N 1
ATOM 1477 C CA . ALA A 1 206 ? 8.214 -9.083 24.211 1.00 9.90 231 ALA A CA 1
ATOM 1478 C C . ALA A 1 206 ? 7.982 -10.550 24.572 1.00 11.25 231 ALA A C 1
ATOM 1479 O O . ALA A 1 206 ? 6.839 -10.993 24.576 1.00 10.43 231 ALA A O 1
ATOM 1481 N N . ARG A 1 207 ? 9.055 -11.308 24.839 1.00 11.90 232 ARG A N 1
ATOM 1482 C CA . ARG A 1 207 ? 8.887 -12.674 25.307 1.00 13.92 232 ARG A CA 1
ATOM 1483 C C . ARG A 1 207 ? 8.091 -12.709 26.607 1.00 13.32 232 ARG A C 1
ATOM 1484 O O . ARG A 1 207 ? 7.177 -13.487 26.722 1.00 13.14 232 ARG A O 1
ATOM 1492 N N . LYS A 1 208 ? 8.409 -11.846 27.570 1.00 13.39 233 LYS A N 1
ATOM 1493 C CA . LYS A 1 208 ? 7.704 -11.799 28.837 1.00 13.19 233 LYS A CA 1
ATOM 1494 C C . LYS A 1 208 ? 6.205 -11.594 28.615 1.00 13.18 233 LYS A C 1
ATOM 1495 O O . LYS A 1 208 ? 5.349 -12.265 29.201 1.00 13.29 233 LYS A O 1
ATOM 1501 N N . TYR A 1 209 ? 5.848 -10.658 27.736 1.00 11.02 234 TYR A N 1
ATOM 1502 C CA . TYR A 1 209 ? 4.485 -10.193 27.608 1.00 11.05 234 TYR A CA 1
ATOM 1503 C C . TYR A 1 209 ? 3.758 -10.785 26.404 1.00 10.13 234 TYR A C 1
ATOM 1504 O O . TYR A 1 209 ? 2.690 -10.271 26.042 1.00 9.97 234 TYR A O 1
ATOM 1513 N N . HIS A 1 210 ? 4.269 -11.900 25.839 1.00 9.96 235 HIS A N 1
ATOM 1514 C CA . HIS A 1 210 ? 3.582 -12.660 24.795 1.00 10.57 235 HIS A CA 1
ATOM 1515 C C . HIS A 1 210 ? 3.231 -11.802 23.571 1.00 10.54 235 HIS A C 1
ATOM 1516 O O . HIS A 1 210 ? 2.189 -11.985 22.921 1.00 12.00 235 HIS A O 1
ATOM 1523 N N . ILE A 1 211 ? 4.176 -10.924 23.249 1.00 9.65 236 ILE A N 1
ATOM 1524 C CA . ILE A 1 211 ? 4.095 -10.109 22.041 1.00 9.90 236 ILE A CA 1
ATOM 1525 C C . ILE A 1 211 ? 5.114 -10.627 21.033 1.00 8.94 236 ILE A C 1
ATOM 1526 O O . ILE A 1 211 ? 6.296 -10.847 21.363 1.00 10.71 236 ILE A O 1
ATOM 1531 N N . GLU A 1 212 ? 4.718 -10.588 19.760 1.00 9.05 237 GLU A N 1
ATOM 1532 C CA . GLU A 1 212 ? 5.589 -10.908 18.645 1.00 9.90 237 GLU A CA 1
ATOM 1533 C C . GLU A 1 212 ? 6.132 -9.613 18.062 1.00 10.47 237 GLU A C 1
ATOM 1534 O O . GLU A 1 212 ? 5.343 -8.746 17.646 1.00 10.42 237 GLU A O 1
ATOM 1540 N N . LEU A 1 213 ? 7.444 -9.511 18.060 1.00 10.26 238 LEU A N 1
ATOM 1541 C CA . LEU A 1 213 ? 8.038 -8.354 17.412 1.00 10.28 238 LEU A CA 1
ATOM 1542 C C . LEU A 1 213 ? 8.127 -8.596 15.919 1.00 10.58 238 LEU A C 1
ATOM 1543 O O . LEU A 1 213 ? 8.532 -9.656 15.470 1.00 10.43 238 LEU A O 1
ATOM 1548 N N . VAL A 1 214 ? 7.872 -7.528 15.144 1.00 9.11 239 VAL A N 1
ATOM 1549 C CA . VAL A 1 214 ? 7.992 -7.569 13.687 1.00 8.38 239 VAL A CA 1
ATOM 1550 C C . VAL A 1 214 ? 8.886 -6.415 13.277 1.00 8.30 239 VAL A C 1
ATOM 1551 O O . VAL A 1 214 ? 8.450 -5.253 13.215 1.00 9.49 239 VAL A O 1
ATOM 1555 N N . PRO A 1 215 ? 10.199 -6.647 13.097 1.00 9.08 240 PRO A N 1
ATOM 1556 C CA . PRO A 1 215 ? 11.122 -5.573 12.742 1.00 8.89 240 PRO A CA 1
ATOM 1557 C C . PRO A 1 215 ? 11.052 -5.251 11.258 1.00 9.09 240 PRO A C 1
ATOM 1558 O O . PRO A 1 215 ? 10.810 -6.133 10.439 1.00 8.70 240 PRO A O 1
ATOM 1562 N N . GLU A 1 216 ? 11.356 -3.990 10.959 1.00 8.79 241 GLU A N 1
ATOM 1563 C CA . GLU A 1 216 ? 11.454 -3.555 9.569 1.00 8.13 241 GLU A CA 1
ATOM 1564 C C . GLU A 1 216 ? 12.721 -2.747 9.326 1.00 8.64 241 GLU A C 1
ATOM 1565 O O . GLU A 1 216 ? 13.099 -1.851 10.109 1.00 9.58 241 GLU A O 1
ATOM 1571 N N . ILE A 1 217 ? 13.352 -3.038 8.171 1.00 8.08 242 ILE A N 1
ATOM 1572 C CA . ILE A 1 217 ? 14.239 -2.067 7.526 1.00 8.84 242 ILE A CA 1
ATOM 1573 C C . ILE A 1 217 ? 13.604 -1.736 6.190 1.00 9.07 242 ILE A C 1
ATOM 1574 O O . ILE A 1 217 ? 13.490 -2.618 5.341 1.00 9.61 242 ILE A O 1
ATOM 1579 N N . ASN A 1 218 ? 13.140 -0.489 6.025 1.00 9.53 243 ASN A N 1
ATOM 1580 C CA . ASN A 1 218 ? 12.448 -0.107 4.786 1.00 9.21 243 ASN A CA 1
ATOM 1581 C C . ASN A 1 218 ? 13.431 -0.137 3.644 1.00 8.88 243 ASN A C 1
ATOM 1582 O O . ASN A 1 218 ? 14.606 0.197 3.828 1.00 9.86 243 ASN A O 1
ATOM 1587 N N . SER A 1 219 ? 12.930 -0.500 2.469 1.00 9.17 244 SER A N 1
ATOM 1588 C CA . SER A 1 219 ? 13.740 -0.766 1.283 1.00 9.32 244 SER A CA 1
ATOM 1589 C C . SER A 1 219 ? 12.789 -0.866 0.126 1.00 9.87 244 SER A C 1
ATOM 1590 O O . SER A 1 219 ? 11.593 -1.087 0.335 1.00 10.44 244 SER A O 1
ATOM 1593 N N . PRO A 1 220 ? 13.262 -0.775 -1.139 1.00 10.57 245 PRO A N 1
ATOM 1594 C CA . PRO A 1 220 ? 14.590 -0.296 -1.532 1.00 10.05 245 PRO A CA 1
ATOM 1595 C C . PRO A 1 220 ? 14.723 1.218 -1.533 1.00 9.66 245 PRO A C 1
ATOM 1596 O O . PRO A 1 220 ? 15.855 1.701 -1.690 1.00 11.22 245 PRO A O 1
ATOM 1600 N N . GLY A 1 221 ? 13.616 1.934 -1.261 1.00 9.51 246 GLY A N 1
ATOM 1601 C CA . GLY A 1 221 ? 13.631 3.340 -0.929 1.00 9.87 246 GLY A CA 1
ATOM 1602 C C . GLY A 1 221 ? 13.504 3.556 0.572 1.00 8.98 246 GLY A C 1
ATOM 1603 O O . GLY A 1 221 ? 13.503 2.607 1.360 1.00 10.04 246 GLY A O 1
ATOM 1604 N N . HIS A 1 222 ? 13.435 4.826 0.967 1.00 9.77 247 HIS A N 1
ATOM 1605 C CA . HIS A 1 222 ? 13.377 5.208 2.361 1.00 9.25 247 HIS A CA 1
ATOM 1606 C C . HIS A 1 222 ? 14.581 4.706 3.141 1.00 9.78 247 HIS A C 1
ATOM 1607 O O . HIS A 1 222 ? 14.517 4.539 4.348 1.00 10.04 247 HIS A O 1
ATOM 1614 N N . MET A 1 223 ? 15.729 4.665 2.464 1.00 10.03 248 MET A N 1
ATOM 1615 C CA . MET A 1 223 ? 16.948 4.107 3.036 1.00 9.34 248 MET A CA 1
ATOM 1616 C C . MET A 1 223 ? 17.952 5.210 3.351 1.00 9.71 248 MET A C 1
ATOM 1617 O O . MET A 1 223 ? 19.125 4.887 3.597 1.00 10.28 248 MET A O 1
ATOM 1622 N N . ASP A 1 224 ? 17.483 6.467 3.480 1.00 10.35 249 ASP A N 1
ATOM 1623 C CA . ASP A 1 224 ? 18.403 7.563 3.794 1.00 12.18 249 ASP A CA 1
ATOM 1624 C C . ASP A 1 224 ? 19.013 7.402 5.198 1.00 11.84 249 ASP A C 1
ATOM 1625 O O . ASP A 1 224 ? 20.024 8.039 5.494 1.00 13.81 249 ASP A O 1
ATOM 1630 N N . THR A 1 225 ? 18.455 6.560 6.071 1.00 11.78 250 THR A N 1
ATOM 1631 C CA . THR A 1 225 ? 18.993 6.309 7.392 1.00 12.76 250 THR A CA 1
ATOM 1632 C C . THR A 1 225 ? 20.104 5.267 7.323 1.00 13.19 250 THR A C 1
ATOM 1633 O O . THR A 1 225 ? 20.745 4.999 8.352 1.00 13.82 250 THR A O 1
ATOM 1637 N N . TYR A 1 226 ? 20.355 4.730 6.113 1.00 10.26 251 TYR A N 1
ATOM 1638 C CA . TYR A 1 226 ? 21.414 3.761 5.863 1.00 11.19 251 TYR A CA 1
ATOM 1639 C C . TYR A 1 226 ? 22.422 4.248 4.816 1.00 11.47 251 TYR A C 1
ATOM 1640 O O . TYR A 1 226 ? 23.609 3.910 4.934 1.00 11.82 251 TYR A O 1
ATOM 1649 N N . LEU A 1 227 ? 21.980 5.018 3.818 1.00 11.37 252 LEU A N 1
ATOM 1650 C CA . LEU A 1 227 ? 22.815 5.249 2.649 1.00 10.85 252 LEU A CA 1
ATOM 1651 C C . LEU A 1 227 ? 23.507 6.611 2.689 1.00 11.33 252 LEU A C 1
ATOM 1652 O O . LEU A 1 227 ? 24.254 6.936 1.748 1.00 12.43 252 LEU A O 1
ATOM 1657 N N . GLU A 1 228 ? 23.341 7.401 3.759 1.00 11.39 253 GLU A N 1
ATOM 1658 C CA . GLU A 1 228 ? 23.884 8.748 3.794 1.00 11.62 253 GLU A CA 1
ATOM 1659 C C . GLU A 1 228 ? 25.371 8.763 3.447 1.00 12.84 253 GLU A C 1
ATOM 1660 O O . GLU A 1 228 ? 25.818 9.662 2.738 1.00 13.09 253 GLU A O 1
ATOM 1666 N N . ASN A 1 229 ? 26.126 7.814 3.977 1.00 12.27 254 ASN A N 1
ATOM 1667 C CA . ASN A 1 229 ? 27.573 7.746 3.813 1.00 14.27 254 ASN A CA 1
ATOM 1668 C C . ASN A 1 229 ? 27.945 6.654 2.811 1.00 12.85 254 ASN A C 1
ATOM 1669 O O . ASN A 1 229 ? 29.069 6.117 2.836 1.00 16.31 254 ASN A O 1
ATOM 1674 N N . HIS A 1 230 ? 27.003 6.297 1.927 1.00 12.71 255 HIS A N 1
ATOM 1675 C CA . HIS A 1 230 ? 27.238 5.314 0.875 1.00 13.41 255 HIS A CA 1
ATOM 1676 C C . HIS A 1 230 ? 26.806 5.864 -0.472 1.00 13.82 255 HIS A C 1
ATOM 1677 O O . HIS A 1 230 ? 25.860 5.342 -1.094 1.00 14.66 255 HIS A O 1
ATOM 1684 N N . PRO A 1 231 ? 27.430 6.953 -0.951 1.00 14.34 256 PRO A N 1
ATOM 1685 C CA . PRO A 1 231 ? 27.024 7.502 -2.252 1.00 15.42 256 PRO A CA 1
ATOM 1686 C C . PRO A 1 231 ? 27.103 6.453 -3.356 1.00 13.83 256 PRO A C 1
ATOM 1687 O O . PRO A 1 231 ? 26.279 6.463 -4.288 1.00 15.63 256 PRO A O 1
ATOM 1691 N N . GLU A 1 232 ? 27.993 5.475 -3.223 1.00 14.52 257 GLU A N 1
ATOM 1692 C CA . GLU A 1 232 ? 28.136 4.417 -4.213 1.00 15.50 257 GLU A CA 1
ATOM 1693 C C . GLU A 1 232 ? 26.939 3.466 -4.312 1.00 17.02 257 GLU A C 1
ATOM 1694 O O . GLU A 1 232 ? 26.782 2.805 -5.310 1.00 17.18 257 GLU A O 1
ATOM 1700 N N . LEU A 1 233 ? 26.100 3.373 -3.269 1.00 14.09 258 LEU A N 1
ATOM 1701 C CA . LEU A 1 233 ? 24.912 2.538 -3.269 1.00 13.53 258 LEU A CA 1
ATOM 1702 C C . LEU A 1 233 ? 23.664 3.336 -3.626 1.00 13.95 258 LEU A C 1
ATOM 1703 O O . LEU A 1 233 ? 22.596 2.728 -3.732 1.00 14.05 258 LEU A O 1
ATOM 1708 N N . GLN A 1 234 ? 23.756 4.659 -3.739 1.00 12.71 259 GLN A N 1
ATOM 1709 C CA . GLN A 1 234 ? 22.599 5.456 -4.087 1.00 11.45 259 GLN A CA 1
ATOM 1710 C C . GLN A 1 234 ? 22.296 5.375 -5.585 1.00 12.58 259 GLN A C 1
ATOM 1711 O O . GLN A 1 234 ? 23.191 5.480 -6.427 1.00 14.12 259 GLN A O 1
ATOM 1717 N N . LEU A 1 235 ? 21.023 5.238 -5.927 1.00 12.76 260 LEU A N 1
ATOM 1718 C CA . LEU A 1 235 ? 20.543 5.272 -7.306 1.00 13.01 260 LEU A CA 1
ATOM 1719 C C . LEU A 1 235 ? 20.925 6.578 -7.990 1.00 13.24 260 LEU A C 1
ATOM 1720 O O . LEU A 1 235 ? 20.709 7.630 -7.445 1.00 14.97 260 LEU A O 1
ATOM 1725 N N . LYS A 1 236 ? 21.441 6.489 -9.230 1.00 15.23 261 LYS A N 1
ATOM 1726 C CA . LYS A 1 236 ? 21.829 7.668 -10.015 1.00 16.14 261 LYS A CA 1
ATOM 1727 C C . LYS A 1 236 ? 20.970 7.800 -11.273 1.00 15.12 261 LYS A C 1
ATOM 1728 O O . LYS A 1 236 ? 20.663 6.787 -11.883 1.00 15.84 261 LYS A O 1
ATOM 1734 N N . ASP A 1 237 ? 20.568 9.033 -11.626 1.00 18.30 262 ASP A N 1
ATOM 1735 C CA . ASP A 1 237 ? 19.751 9.280 -12.819 1.00 20.49 262 ASP A CA 1
ATOM 1736 C C . ASP A 1 237 ? 20.634 9.310 -14.062 1.00 24.96 262 ASP A C 1
ATOM 1737 O O . ASP A 1 237 ? 21.832 9.089 -13.957 1.00 21.26 262 ASP A O 1
ATOM 1742 N N . ARG A 1 238 ? 19.969 9.441 -15.223 1.00 27.27 263 ARG A N 1
ATOM 1743 C CA . ARG A 1 238 ? 20.577 9.612 -16.539 1.00 33.14 263 ARG A CA 1
ATOM 1744 C C . ARG A 1 238 ? 21.805 10.530 -16.488 1.00 33.43 263 ARG A C 1
ATOM 1745 O O . ARG A 1 238 ? 22.766 10.275 -17.209 1.00 36.72 263 ARG A O 1
ATOM 1753 N N . ASP A 1 239 ? 21.783 11.588 -15.658 1.00 32.51 264 ASP A N 1
ATOM 1754 C CA . ASP A 1 239 ? 22.858 12.577 -15.612 1.00 34.14 264 ASP A CA 1
ATOM 1755 C C . ASP A 1 239 ? 23.802 12.383 -14.423 1.00 32.88 264 ASP A C 1
ATOM 1756 O O . ASP A 1 239 ? 24.607 13.263 -14.135 1.00 32.42 264 ASP A O 1
ATOM 1761 N N . GLY A 1 240 ? 23.685 11.274 -13.671 1.00 27.31 265 GLY A N 1
ATOM 1762 C CA . GLY A 1 240 ? 24.632 10.984 -12.606 1.00 25.28 265 GLY A CA 1
ATOM 1763 C C . GLY A 1 240 ? 24.180 11.497 -11.229 1.00 21.61 265 GLY A C 1
ATOM 1764 O O . GLY A 1 240 ? 24.916 11.379 -10.261 1.00 21.58 265 GLY A O 1
ATOM 1765 N N . VAL A 1 241 ? 23.012 12.136 -11.151 1.00 21.20 266 VAL A N 1
ATOM 1766 C CA . VAL A 1 241 ? 22.559 12.745 -9.909 1.00 20.44 266 VAL A CA 1
ATOM 1767 C C . VAL A 1 241 ? 21.945 11.655 -9.030 1.00 19.42 266 VAL A C 1
ATOM 1768 O O . VAL A 1 241 ? 21.092 10.880 -9.483 1.00 19.58 266 VAL A O 1
ATOM 1772 N N . ALA A 1 242 ? 22.333 11.664 -7.754 1.00 18.19 267 ALA A N 1
ATOM 1773 C CA . ALA A 1 242 ? 21.912 10.638 -6.811 1.00 17.88 267 ALA A CA 1
ATOM 1774 C C . ALA A 1 242 ? 20.519 10.927 -6.268 1.00 14.94 267 ALA A C 1
ATOM 1775 O O . ALA A 1 242 ? 20.136 12.066 -6.095 1.00 14.90 267 ALA A O 1
ATOM 1777 N N . SER A 1 243 ? 19.736 9.850 -6.080 1.00 15.27 268 SER A N 1
ATOM 1778 C CA . SER A 1 243 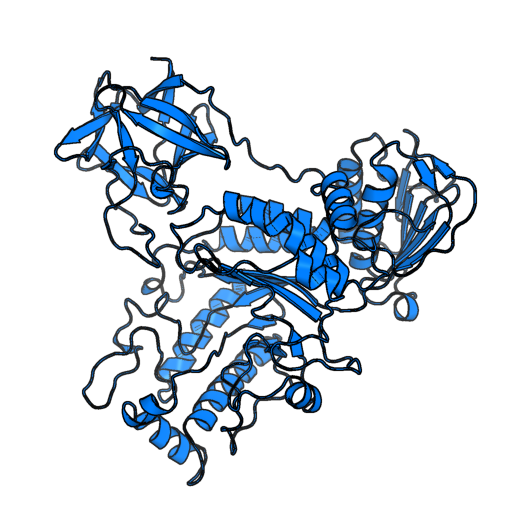? 18.561 9.835 -5.216 1.00 14.25 268 SER A CA 1
ATOM 1779 C C . SER A 1 243 ? 18.981 9.217 -3.896 1.00 13.71 268 SER A C 1
ATOM 1780 O O . SER A 1 243 ? 18.999 8.000 -3.762 1.00 14.07 268 SER A O 1
ATOM 1783 N N . PRO A 1 244 ? 19.338 10.009 -2.876 1.00 12.14 269 PRO A N 1
ATOM 1784 C CA . PRO A 1 244 ? 19.976 9.447 -1.693 1.00 12.41 269 PRO A CA 1
ATOM 1785 C C . PRO A 1 244 ? 19.184 8.399 -0.925 1.00 12.11 269 PRO A C 1
ATOM 1786 O O . PRO A 1 244 ? 19.789 7.497 -0.403 1.00 12.34 269 PRO A O 1
ATOM 1790 N N . PRO A 1 245 ? 17.836 8.422 -0.887 1.00 11.37 270 PRO A N 1
ATOM 1791 C CA . PRO A 1 245 ? 17.163 7.365 -0.138 1.00 12.14 270 PRO A CA 1
ATOM 1792 C C . PRO A 1 245 ? 17.013 6.027 -0.829 1.00 10.74 270 PRO A C 1
ATOM 1793 O O . PRO A 1 245 ? 16.443 5.132 -0.221 1.00 11.06 270 PRO A O 1
ATOM 1797 N N . ARG A 1 246 ? 17.487 5.891 -2.093 1.00 10.43 271 ARG A N 1
ATOM 1798 C CA . ARG A 1 246 ? 17.163 4.716 -2.876 1.00 10.46 271 ARG A CA 1
ATOM 1799 C C . ARG A 1 246 ? 18.391 3.900 -3.260 1.00 10.69 271 ARG A C 1
ATOM 1800 O O . ARG A 1 246 ? 19.368 4.455 -3.755 1.00 11.17 271 ARG A O 1
ATOM 1808 N N . LEU A 1 247 ? 18.321 2.579 -3.067 1.00 10.56 272 LEU A N 1
ATOM 1809 C CA . LEU A 1 247 ? 19.204 1.644 -3.747 1.00 10.85 272 LEU A CA 1
ATOM 1810 C C . LEU A 1 247 ? 18.824 1.607 -5.226 1.00 11.72 272 LEU A C 1
ATOM 1811 O O . LEU A 1 247 ? 17.719 1.977 -5.610 1.00 12.47 272 LEU A O 1
ATOM 1816 N N . ASP A 1 248 ? 19.756 1.131 -6.072 1.00 11.61 273 ASP A N 1
ATOM 1817 C CA . ASP A 1 248 ? 19.491 0.850 -7.471 1.00 12.83 273 ASP A CA 1
ATOM 1818 C C . ASP A 1 248 ? 19.282 -0.655 -7.591 1.00 11.86 273 ASP A C 1
ATOM 1819 O O . ASP A 1 248 ? 20.257 -1.402 -7.640 1.00 11.67 273 ASP A O 1
ATOM 1824 N N . ILE A 1 249 ? 18.017 -1.072 -7.671 1.00 12.32 274 ILE A N 1
ATOM 1825 C CA . ILE A 1 249 ? 17.714 -2.494 -7.665 1.00 11.30 274 ILE A CA 1
ATOM 1826 C C . ILE A 1 249 ? 18.105 -3.170 -8.976 1.00 12.78 274 ILE A C 1
ATOM 1827 O O . ILE A 1 249 ? 17.966 -4.377 -9.032 1.00 14.79 274 ILE A O 1
ATOM 1832 N N . SER A 1 250 ? 18.572 -2.421 -9.987 1.00 13.81 275 SER A N 1
ATOM 1833 C CA . SER A 1 250 ? 19.123 -3.067 -11.157 1.00 14.79 275 SER A CA 1
ATOM 1834 C C . SER A 1 250 ? 20.527 -3.594 -10.941 1.00 16.23 275 SER A C 1
ATOM 1835 O O . SER A 1 250 ? 21.032 -4.260 -11.848 1.00 17.88 275 SER A O 1
ATOM 1838 N N . ARG A 1 251 ? 21.173 -3.228 -9.844 1.00 14.55 276 ARG A N 1
ATOM 1839 C CA . ARG A 1 251 ? 22.566 -3.599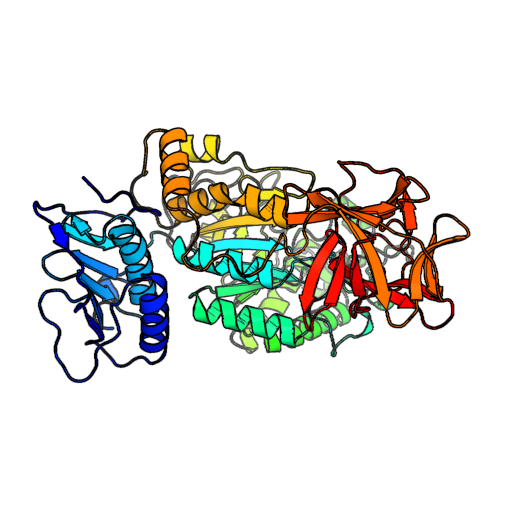 -9.636 1.00 14.53 276 ARG A CA 1
ATOM 1840 C C . ARG A 1 251 ? 22.668 -4.662 -8.538 1.00 15.46 276 ARG A C 1
ATOM 1841 O O . ARG A 1 251 ? 21.948 -4.616 -7.523 1.00 14.37 276 ARG A O 1
ATOM 1849 N N . PRO A 1 252 ? 23.599 -5.627 -8.678 1.00 16.67 277 PRO A N 1
ATOM 1850 C CA . PRO A 1 252 ? 23.686 -6.741 -7.751 1.00 16.41 277 PRO A CA 1
ATOM 1851 C C . PRO A 1 252 ? 24.042 -6.229 -6.351 1.00 16.63 277 PRO A C 1
ATOM 1852 O O . PRO A 1 252 ? 23.643 -6.856 -5.358 1.00 17.05 277 PRO A O 1
ATOM 1856 N N . GLU A 1 253 ? 24.682 -5.069 -6.260 1.00 15.69 278 GLU A N 1
ATOM 1857 C CA . GLU A 1 253 ? 25.146 -4.629 -4.948 1.00 14.88 278 GLU A CA 1
ATOM 1858 C C . GLU A 1 253 ? 23.979 -4.197 -4.062 1.00 14.89 278 GLU A C 1
ATOM 1859 O O . GLU A 1 253 ? 24.155 -4.142 -2.856 1.00 15.03 278 GLU A O 1
ATOM 1865 N N . ALA A 1 254 ? 22.837 -3.839 -4.657 1.00 14.25 279 ALA A N 1
ATOM 1866 C CA . ALA A 1 254 ? 21.682 -3.404 -3.886 1.00 13.37 279 ALA A CA 1
ATOM 1867 C C . ALA A 1 254 ? 21.218 -4.555 -3.008 1.00 14.35 279 ALA A C 1
ATOM 1868 O O . ALA A 1 254 ? 21.075 -4.382 -1.796 1.00 12.41 279 ALA A O 1
ATOM 1870 N N . LEU A 1 255 ? 20.898 -5.696 -3.611 1.00 13.35 280 LEU A N 1
ATOM 1871 C CA . LEU A 1 255 ? 20.433 -6.840 -2.868 1.00 14.21 280 LEU A CA 1
ATOM 1872 C C . LEU A 1 255 ? 21.506 -7.270 -1.891 1.00 14.44 280 LEU A C 1
ATOM 1873 O O . LEU A 1 255 ? 21.187 -7.654 -0.771 1.00 14.59 280 LEU A O 1
ATOM 1878 N N . ALA A 1 256 ? 22.761 -7.236 -2.288 1.00 14.41 281 ALA A N 1
ATOM 1879 C CA . ALA A 1 256 ? 23.793 -7.751 -1.413 1.00 14.89 281 ALA A CA 1
ATOM 1880 C C . ALA A 1 256 ? 23.859 -6.910 -0.134 1.00 13.35 281 ALA A C 1
ATOM 1881 O O . ALA A 1 256 ? 23.951 -7.445 0.981 1.00 14.44 281 ALA A O 1
ATOM 1883 N N . TYR A 1 257 ? 23.829 -5.581 -0.309 1.00 13.03 282 TYR A N 1
ATOM 1884 C CA . TYR A 1 257 ? 23.883 -4.688 0.838 1.00 12.72 282 TYR A CA 1
ATOM 1885 C C . TYR A 1 257 ? 22.667 -4.910 1.718 1.00 12.13 282 TYR A C 1
ATOM 1886 O O . TYR A 1 257 ? 22.787 -5.165 2.929 1.00 12.01 282 TYR A O 1
ATOM 1895 N N . TYR A 1 258 ? 21.484 -4.927 1.083 1.00 12.63 283 TYR A N 1
ATOM 1896 C CA . TYR A 1 258 ? 20.248 -5.001 1.854 1.00 12.43 283 TYR A CA 1
ATOM 1897 C C . TYR A 1 258 ? 20.216 -6.321 2.637 1.00 11.96 283 TYR A C 1
ATOM 1898 O O . TYR A 1 258 ? 19.949 -6.317 3.850 1.00 12.19 283 TYR A O 1
ATOM 1907 N N . THR A 1 259 ? 20.477 -7.476 2.025 1.00 12.57 284 THR A N 1
ATOM 1908 C CA . THR A 1 259 ? 20.378 -8.709 2.790 1.00 12.76 284 THR A CA 1
ATOM 1909 C C . THR A 1 259 ? 21.473 -8.819 3.857 1.00 12.64 284 THR A C 1
ATOM 1910 O O . THR A 1 259 ? 21.226 -9.467 4.877 1.00 13.23 284 THR A O 1
ATOM 1914 N N . SER A 1 260 ? 22.626 -8.174 3.671 1.00 12.95 285 SER A N 1
ATOM 1915 C CA . SER A 1 260 ? 23.621 -8.154 4.727 1.00 12.38 285 SER A CA 1
ATOM 1916 C C . SER A 1 260 ? 23.087 -7.442 5.976 1.00 13.06 285 SER A C 1
ATOM 1917 O O . SER A 1 260 ? 23.342 -7.857 7.118 1.00 13.68 285 SER A O 1
ATOM 1920 N N . MET A 1 261 ? 22.330 -6.354 5.793 1.00 12.40 286 MET A N 1
ATOM 1921 C CA . MET A 1 261 ? 21.790 -5.621 6.935 1.00 11.84 286 MET A CA 1
ATOM 1922 C C . MET A 1 261 ? 20.634 -6.381 7.590 1.00 11.10 286 MET A C 1
ATOM 1923 O O . MET A 1 261 ? 20.467 -6.382 8.832 1.00 11.75 286 MET A O 1
ATOM 1928 N N . VAL A 1 262 ? 19.805 -7.041 6.753 1.00 10.93 287 VAL A N 1
ATOM 1929 C CA . VAL A 1 262 ? 18.733 -7.876 7.237 1.00 12.10 287 VAL A CA 1
ATOM 1930 C C . VAL A 1 262 ? 19.301 -8.984 8.136 1.00 11.46 287 VAL A C 1
ATOM 1931 O O . VAL A 1 262 ? 18.738 -9.289 9.200 1.00 13.31 287 VAL A O 1
ATOM 1935 N N . ASP A 1 263 ? 20.326 -9.652 7.641 1.00 12.69 288 ASP A N 1
ATOM 1936 C CA . ASP A 1 263 ? 20.932 -10.772 8.355 1.00 13.66 288 ASP A CA 1
ATOM 1937 C C . ASP A 1 263 ? 21.453 -10.304 9.717 1.00 12.88 288 ASP A C 1
ATOM 1938 O O . ASP A 1 263 ? 21.242 -10.997 10.727 1.00 14.50 288 ASP A O 1
ATOM 1943 N N . GLU A 1 264 ? 22.111 -9.148 9.769 1.00 12.88 289 GLU A N 1
ATOM 1944 C CA . GLU A 1 264 ? 22.589 -8.632 11.044 1.00 14.20 289 GLU A CA 1
ATOM 1945 C C . GLU A 1 264 ? 21.411 -8.375 11.980 1.00 14.10 289 GLU A C 1
ATOM 1946 O O . GLU A 1 264 ? 21.416 -8.710 13.168 1.00 15.79 289 GLU A O 1
ATOM 1952 N N . ALA A 1 265 ? 20.365 -7.732 11.468 1.00 11.71 290 ALA A N 1
ATOM 1953 C CA . ALA A 1 265 ? 19.204 -7.341 12.250 1.00 13.64 290 ALA A CA 1
ATOM 1954 C C . ALA A 1 265 ? 18.455 -8.586 12.762 1.00 14.75 290 ALA A C 1
ATOM 1955 O O . ALA A 1 265 ? 18.087 -8.645 13.938 1.00 13.50 290 ALA A O 1
ATOM 1957 N N . LEU A 1 266 ? 18.258 -9.623 11.940 1.00 13.98 291 LEU A N 1
ATOM 1958 C CA . LEU A 1 266 ? 17.568 -10.856 12.331 1.00 14.17 291 LEU A CA 1
ATOM 1959 C C . LEU A 1 266 ? 18.359 -11.556 13.432 1.00 14.32 291 LEU A C 1
ATOM 1960 O O . LEU A 1 266 ? 17.742 -12.200 14.287 1.00 17.38 291 LEU A O 1
ATOM 1965 N N . LYS A 1 267 ? 19.689 -11.400 13.465 1.00 14.56 292 LYS A N 1
ATOM 1966 C CA . LYS A 1 267 ? 20.451 -12.074 14.514 1.00 17.33 292 LYS A CA 1
ATOM 1967 C C . LYS A 1 267 ? 20.097 -11.531 15.900 1.00 19.19 292 LYS A C 1
ATOM 1968 O O . LYS A 1 267 ? 20.195 -12.269 16.887 1.00 22.29 292 LYS A O 1
ATOM 1974 N N . VAL A 1 268 ? 19.724 -10.247 15.994 1.00 14.95 293 VAL A N 1
ATOM 1975 C CA . VAL A 1 268 ? 19.405 -9.606 17.251 1.00 13.31 293 VAL A CA 1
ATOM 1976 C C . VAL A 1 268 ? 17.902 -9.626 17.557 1.00 13.29 293 VAL A C 1
ATOM 1977 O O . VAL A 1 268 ? 17.482 -9.908 18.677 1.00 12.86 293 VAL A O 1
ATOM 1981 N N . TRP A 1 269 ? 17.052 -9.313 16.575 1.00 11.96 294 TRP A N 1
ATOM 1982 C CA . TRP A 1 269 ? 15.608 -9.355 16.762 1.00 11.88 294 TRP A CA 1
ATOM 1983 C C . TRP A 1 269 ? 15.082 -10.782 16.934 1.00 14.03 294 TRP A C 1
ATOM 1984 O O . TRP A 1 269 ? 14.122 -10.995 17.667 1.00 13.24 294 TRP A O 1
ATOM 1995 N N . ASP A 1 270 ? 15.725 -11.717 16.244 1.00 15.03 295 ASP A N 1
ATOM 1996 C CA . ASP A 1 270 ? 15.399 -13.141 16.274 1.00 16.50 295 ASP A CA 1
ATOM 1997 C C . ASP A 1 270 ? 13.906 -13.389 16.102 1.00 16.95 295 ASP A C 1
ATOM 1998 O O . ASP A 1 270 ? 13.274 -14.102 16.861 1.00 15.89 295 ASP A O 1
ATOM 2003 N N . SER A 1 271 ? 13.321 -12.698 15.127 1.00 13.00 296 SER A N 1
ATOM 2004 C CA . SER A 1 271 ? 11.899 -12.732 14.874 1.00 13.60 296 SER A CA 1
ATOM 2005 C C . SER A 1 271 ? 11.504 -13.765 13.812 1.00 11.81 296 SER A C 1
ATOM 2006 O O . SER A 1 271 ? 12.239 -14.043 12.866 1.00 13.41 296 SER A O 1
ATOM 2009 N N . ARG A 1 272 ? 10.272 -14.251 13.818 1.00 11.87 297 ARG A N 1
ATOM 2010 C CA . ARG A 1 272 ? 9.817 -15.144 12.771 1.00 14.50 297 ARG A CA 1
ATOM 2011 C C . ARG A 1 272 ? 9.614 -14.406 11.447 1.00 13.59 297 ARG A C 1
ATOM 2012 O O . ARG A 1 272 ? 9.831 -14.965 10.372 1.00 13.49 297 ARG A O 1
ATOM 2020 N N . TYR A 1 273 ? 9.148 -13.153 11.557 1.00 12.18 298 TYR A N 1
ATOM 2021 C CA . TYR A 1 273 ? 8.884 -12.335 10.386 1.00 12.36 298 TYR A CA 1
ATOM 2022 C C . TYR A 1 273 ? 9.987 -11.316 10.161 1.00 11.65 298 TYR A C 1
ATOM 2023 O O . TYR A 1 273 ? 10.653 -10.884 11.103 1.00 11.18 298 TYR A O 1
ATOM 2032 N N . TRP A 1 274 ? 10.160 -10.941 8.890 1.00 10.21 299 TRP A N 1
ATOM 2033 C CA . TRP A 1 274 ? 10.966 -9.828 8.476 1.00 10.43 299 TRP A CA 1
ATOM 2034 C C . TRP A 1 274 ? 10.067 -8.936 7.644 1.00 9.73 299 TRP A C 1
ATOM 2035 O O . TRP A 1 274 ? 9.431 -9.436 6.711 1.00 10.27 299 TRP A O 1
ATOM 2046 N N . HIS A 1 275 ? 10.060 -7.638 7.941 1.00 9.74 300 HIS A N 1
ATOM 2047 C CA . HIS A 1 275 ? 9.299 -6.684 7.132 1.00 9.65 300 HIS A CA 1
ATOM 2048 C C . HIS A 1 275 ? 10.307 -5.851 6.339 1.00 9.18 300 HIS A C 1
ATOM 2049 O O . HIS A 1 275 ? 11.176 -5.210 6.936 1.00 9.05 300 HIS A O 1
ATOM 2056 N N . MET A 1 276 ? 10.219 -5.839 4.994 1.00 8.75 301 MET A N 1
ATOM 2057 C CA . MET A 1 276 ? 11.191 -5.100 4.197 1.00 9.11 301 MET A CA 1
ATOM 2058 C C . MET A 1 276 ? 10.616 -3.763 3.714 1.00 9.41 301 MET A C 1
ATOM 2059 O O . MET A 1 276 ? 11.279 -3.070 2.928 1.00 9.42 301 MET A O 1
ATOM 2064 N N . GLY A 1 277 ? 9.389 -3.432 4.131 1.00 9.14 302 GLY A N 1
ATOM 2065 C CA . GLY A 1 277 ? 8.771 -2.167 3.732 1.00 8.73 302 GLY A CA 1
ATOM 2066 C C . GLY A 1 277 ? 8.224 -2.244 2.314 1.00 8.61 302 GLY A C 1
ATOM 2067 O O . GLY A 1 277 ? 7.060 -2.589 2.100 1.00 9.33 302 GLY A O 1
ATOM 2068 N N . ALA A 1 278 ? 9.054 -2.017 1.293 1.00 8.83 303 ALA A N 1
ATOM 2069 C CA . ALA A 1 278 ? 8.685 -2.124 -0.116 1.00 9.31 303 ALA A CA 1
ATOM 2070 C C . ALA A 1 278 ? 7.515 -1.233 -0.468 1.00 8.84 303 ALA A C 1
ATOM 2071 O O . ALA A 1 278 ? 6.618 -1.605 -1.247 1.00 10.25 303 ALA A O 1
ATOM 2073 N N . ASP A 1 279 ? 7.537 0.001 0.060 1.00 8.61 304 ASP A N 1
ATOM 2074 C CA . ASP A 1 279 ? 6.640 1.020 -0.473 1.00 9.26 304 ASP A CA 1
ATOM 2075 C C . ASP A 1 279 ? 6.979 1.263 -1.939 1.00 9.26 304 ASP A C 1
ATOM 2076 O O . ASP A 1 279 ? 8.058 0.931 -2.401 1.00 10.61 304 ASP A O 1
ATOM 2081 N N . GLU A 1 280 ? 6.084 1.953 -2.657 1.00 9.47 305 GLU A N 1
ATOM 2082 C CA . GLU A 1 280 ? 6.345 2.280 -4.058 1.00 9.92 305 GLU A CA 1
ATOM 2083 C C . GLU A 1 280 ? 7.754 2.835 -4.210 1.00 9.41 305 GLU A C 1
ATOM 2084 O O . GLU A 1 280 ? 8.148 3.762 -3.537 1.00 9.70 305 GLU A O 1
ATOM 2090 N N . TYR A 1 281 ? 8.467 2.307 -5.202 1.00 9.76 306 TYR A N 1
ATOM 2091 C CA . TYR A 1 281 ? 9.864 2.660 -5.356 1.00 10.54 306 TYR A CA 1
ATOM 2092 C C . TYR A 1 281 ? 10.009 4.120 -5.783 1.00 11.50 306 TYR A C 1
ATOM 2093 O O . TYR A 1 281 ? 10.785 4.867 -5.179 1.00 10.55 306 TYR A O 1
ATOM 2102 N N . MET A 1 282 ? 9.184 4.505 -6.766 1.00 11.31 307 MET A N 1
ATOM 2103 C CA . MET A 1 282 ? 9.091 5.890 -7.234 1.00 11.50 307 MET A CA 1
ATOM 2104 C C . MET A 1 282 ? 7.817 5.999 -8.059 1.00 12.01 307 MET A C 1
ATOM 2105 O O . MET A 1 282 ? 7.303 5.005 -8.527 1.00 11.85 307 MET A O 1
ATOM 2110 N N . ILE A 1 283 ? 7.382 7.229 -8.289 1.00 14.03 308 ILE A N 1
ATOM 2111 C CA . ILE A 1 283 ? 6.200 7.423 -9.116 1.00 15.75 308 ILE A CA 1
ATOM 2112 C C . ILE A 1 283 ? 6.558 7.099 -10.552 1.00 18.12 308 ILE A C 1
ATOM 2113 O O . ILE A 1 283 ? 7.705 7.236 -10.972 1.00 16.06 308 ILE A O 1
ATOM 2118 N N . GLY A 1 284 ? 5.544 6.713 -11.319 1.00 20.55 309 GLY A N 1
ATOM 2119 C CA . GLY A 1 284 ? 5.768 6.185 -12.648 1.00 22.01 309 GLY A CA 1
ATOM 2120 C C . GLY A 1 284 ? 6.500 7.167 -13.558 1.00 22.36 309 GLY A C 1
ATOM 2121 O O . GLY A 1 284 ? 7.303 6.759 -14.388 1.00 19.07 309 GLY A O 1
ATOM 2122 N N . SER A 1 285 ? 6.216 8.460 -13.379 1.00 20.14 310 SER A N 1
ATOM 2123 C CA . SER A 1 285 ? 6.818 9.523 -14.164 1.00 21.79 310 SER A CA 1
ATOM 2124 C C . SER A 1 285 ? 8.319 9.650 -13.927 1.00 20.61 310 SER A C 1
ATOM 2125 O O . SER A 1 285 ? 9.017 10.288 -14.698 1.00 19.48 310 SER A O 1
ATOM 2128 N N . SER A 1 286 ? 8.847 9.023 -12.862 1.00 18.15 311 SER A N 1
ATOM 2129 C CA . SER A 1 286 ? 10.265 9.060 -12.570 1.00 17.50 311 SER A CA 1
ATOM 2130 C C . SER A 1 286 ? 11.033 7.942 -13.282 1.00 14.60 311 SER A C 1
ATOM 2131 O O . SER A 1 286 ? 12.235 8.071 -13.409 1.00 14.67 311 SER A O 1
ATOM 2134 N N . TYR A 1 287 ? 10.388 6.866 -13.733 1.00 14.51 312 TYR A N 1
ATOM 2135 C CA . TYR A 1 287 ? 11.151 5.751 -14.291 1.00 14.29 312 TYR A CA 1
ATOM 2136 C C . TYR A 1 287 ? 11.987 6.193 -15.494 1.00 13.64 312 TYR A C 1
ATOM 2137 O O . TYR A 1 287 ? 13.142 5.784 -15.566 1.00 14.26 312 TYR A O 1
ATOM 2146 N N . PRO A 1 288 ? 11.540 7.133 -16.368 1.00 15.41 313 PRO A N 1
ATOM 2147 C CA . PRO A 1 288 ? 12.411 7.508 -17.498 1.00 15.04 313 PRO A CA 1
ATOM 2148 C C . PRO A 1 288 ? 13.736 8.155 -17.097 1.00 14.45 313 PRO A C 1
ATOM 2149 O O . PRO A 1 288 ? 14.687 8.136 -17.888 1.00 18.05 313 PRO A O 1
ATOM 2153 N N . ASP A 1 289 ? 13.854 8.692 -15.871 1.00 17.08 314 ASP A N 1
ATOM 2154 C CA . ASP A 1 289 ? 15.082 9.296 -15.365 1.00 16.87 314 ASP A CA 1
ATOM 2155 C C . ASP A 1 289 ? 16.102 8.225 -14.952 1.00 16.82 314 ASP A C 1
ATOM 2156 O O . ASP A 1 289 ? 17.278 8.558 -14.779 1.00 16.82 314 ASP A O 1
ATOM 2161 N N . TYR A 1 290 ? 15.672 6.965 -14.827 1.00 15.27 315 TYR A N 1
ATOM 2162 C CA . TYR A 1 290 ? 16.510 5.846 -14.405 1.00 14.85 315 TYR A CA 1
ATOM 2163 C C . TYR A 1 290 ? 16.311 4.697 -15.379 1.00 15.69 315 TYR A C 1
ATOM 2164 O O . TYR A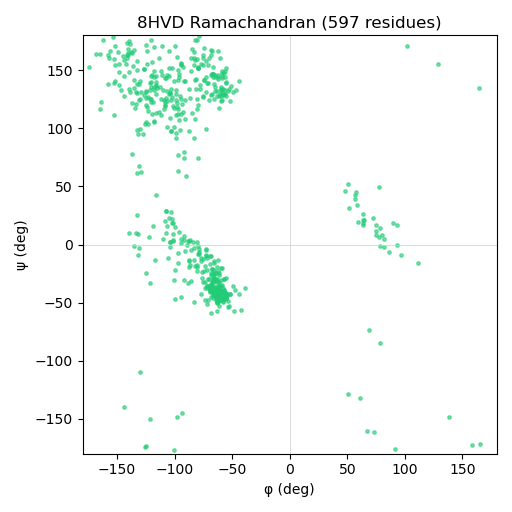 1 290 ? 15.693 3.682 -15.079 1.00 15.48 315 TYR A O 1
ATOM 2173 N N . PRO A 1 291 ? 16.771 4.874 -16.643 1.00 15.58 316 PRO A N 1
ATOM 2174 C CA . PRO A 1 291 ? 16.466 3.911 -17.686 1.00 16.15 316 PRO A CA 1
ATOM 2175 C C . PRO A 1 291 ? 17.130 2.548 -17.515 1.00 15.27 316 PRO A C 1
ATOM 2176 O O . PRO A 1 291 ? 16.746 1.561 -18.129 1.00 17.04 316 PRO A O 1
ATOM 2180 N N . GLN A 1 292 ? 18.060 2.483 -16.554 1.00 15.58 317 GLN A N 1
ATOM 2181 C CA . GLN A 1 292 ? 18.608 1.208 -16.156 1.00 15.35 317 GLN A CA 1
ATOM 2182 C C . GLN A 1 292 ? 17.540 0.292 -15.595 1.00 14.50 317 GLN A C 1
ATOM 2183 O O . GLN A 1 292 ? 17.692 -0.924 -15.607 1.00 14.83 317 GLN A O 1
ATOM 2189 N N . LEU A 1 293 ? 16.460 0.867 -15.034 1.00 15.52 318 LEU A N 1
ATOM 2190 C CA . LEU A 1 293 ? 15.447 0.018 -14.421 1.00 15.19 318 LEU A CA 1
ATOM 2191 C C . LEU A 1 293 ? 14.656 -0.716 -15.507 1.00 14.26 318 LEU A C 1
ATOM 2192 O O . LEU A 1 293 ? 14.502 -1.934 -15.479 1.00 15.76 318 LEU A O 1
ATOM 2197 N N . GLN A 1 294 ? 14.152 0.038 -16.497 1.00 16.92 319 GLN A N 1
ATOM 2198 C CA . GLN A 1 294 ? 13.467 -0.613 -17.608 1.00 17.52 319 GLN A CA 1
ATOM 2199 C C . GLN A 1 294 ? 14.416 -1.549 -18.364 1.00 15.33 319 GLN A C 1
ATOM 2200 O O . GLN A 1 294 ? 14.006 -2.655 -18.768 1.00 15.14 319 GLN A O 1
ATOM 2206 N N . ALA A 1 295 ? 15.687 -1.152 -18.512 1.00 15.22 320 ALA A N 1
ATOM 2207 C CA . ALA A 1 295 ? 16.613 -2.008 -19.249 1.00 16.57 320 ALA A CA 1
ATOM 2208 C C . ALA A 1 295 ? 16.778 -3.336 -18.527 1.00 15.00 320 ALA A C 1
ATOM 2209 O O . ALA A 1 295 ? 16.774 -4.379 -19.127 1.00 15.97 320 ALA A O 1
ATOM 2211 N N . ALA A 1 296 ? 16.961 -3.295 -17.201 1.00 15.11 321 ALA A N 1
ATOM 2212 C CA . ALA A 1 296 ? 17.144 -4.520 -16.447 1.00 15.51 321 ALA A CA 1
ATOM 2213 C C . ALA A 1 296 ? 15.871 -5.369 -16.437 1.00 15.71 321 ALA A C 1
ATOM 2214 O O . ALA A 1 296 ? 15.912 -6.592 -16.456 1.00 16.69 321 ALA A O 1
ATOM 2216 N N . ALA A 1 297 ? 14.704 -4.706 -16.412 1.00 14.60 322 ALA A N 1
ATOM 2217 C CA . ALA A 1 297 ? 13.450 -5.419 -16.457 1.00 16.11 322 ALA A CA 1
ATOM 2218 C C . ALA A 1 297 ? 13.344 -6.219 -17.756 1.00 16.88 322 ALA A C 1
ATOM 2219 O O . ALA A 1 297 ? 13.010 -7.385 -17.713 1.00 16.62 322 ALA A O 1
ATOM 2221 N N . ARG A 1 298 ? 13.650 -5.575 -18.883 1.00 18.80 323 ARG A N 1
ATOM 2222 C CA . ARG A 1 298 ? 13.589 -6.234 -20.187 1.00 22.09 323 ARG A CA 1
ATOM 2223 C C . ARG A 1 298 ? 14.651 -7.323 -20.270 1.00 20.36 323 ARG A C 1
ATOM 2224 O O . ARG A 1 298 ? 14.395 -8.436 -20.731 1.00 21.42 323 ARG A O 1
ATOM 2232 N N . ALA A 1 299 ? 15.862 -7.004 -19.797 1.00 19.89 324 ALA A N 1
ATOM 2233 C CA . ALA A 1 299 ? 16.956 -7.959 -19.857 1.00 19.72 324 ALA A CA 1
ATOM 2234 C C . ALA A 1 299 ? 16.556 -9.263 -19.181 1.00 22.73 324 ALA A C 1
ATOM 2235 O O . ALA A 1 299 ? 16.767 -10.333 -19.723 1.00 25.59 324 ALA A O 1
ATOM 2237 N N . LYS A 1 300 ? 15.971 -9.186 -17.981 1.00 19.83 325 LYS A N 1
ATOM 2238 C CA . LYS A 1 300 ? 15.684 -10.370 -17.185 1.00 21.58 325 LYS A CA 1
ATOM 2239 C C . LYS A 1 300 ? 14.313 -10.974 -17.500 1.00 21.35 325 LYS A C 1
ATOM 2240 O O . LYS A 1 300 ? 14.164 -12.186 -17.342 1.00 23.09 325 LYS A O 1
ATOM 2246 N N . PHE A 1 301 ? 13.311 -10.143 -17.850 1.00 22.82 326 PHE A N 1
ATOM 2247 C CA . PHE A 1 301 ? 11.926 -10.612 -17.878 1.00 22.32 326 PHE A CA 1
ATOM 2248 C C . PHE A 1 301 ? 11.234 -10.457 -19.215 1.00 24.58 326 PHE A C 1
ATOM 2249 O O . PHE A 1 301 ? 10.028 -10.708 -19.324 1.00 23.90 326 PHE A O 1
ATOM 2257 N N . GLY A 1 302 ? 11.979 -10.051 -20.234 1.00 25.26 327 GLY A N 1
ATOM 2258 C CA . GLY A 1 302 ? 11.450 -10.166 -21.573 1.00 26.36 327 GLY A CA 1
ATOM 2259 C C . GLY A 1 302 ? 10.953 -8.823 -22.062 1.00 27.86 327 GLY A C 1
ATOM 2260 O O . GLY A 1 302 ? 10.786 -7.860 -21.311 1.00 28.75 327 GLY A O 1
ATOM 2261 N N . ALA A 1 303 ? 10.630 -8.789 -23.354 1.00 27.60 328 ALA A N 1
ATOM 2262 C CA . ALA A 1 303 ? 10.267 -7.555 -24.006 1.00 29.65 328 ALA A CA 1
ATOM 2263 C C . ALA A 1 303 ? 9.081 -6.878 -23.329 1.00 28.51 328 ALA A C 1
ATOM 2264 O O . ALA A 1 303 ? 8.981 -5.662 -23.396 1.00 35.27 328 ALA A O 1
ATOM 2266 N N . SER A 1 304 ? 8.154 -7.622 -22.702 1.00 30.75 329 SER A N 1
ATOM 2267 C CA . SER A 1 304 ? 6.953 -6.955 -22.201 1.00 28.42 329 SER A CA 1
ATOM 2268 C C . SER A 1 304 ? 7.138 -6.438 -20.753 1.00 26.60 329 SER A C 1
ATOM 2269 O O . SER A 1 304 ? 6.241 -5.811 -20.198 1.00 23.59 329 SER A O 1
ATOM 2272 N N . ALA A 1 305 ? 8.312 -6.659 -20.146 1.00 25.44 330 ALA A N 1
ATOM 2273 C CA . ALA A 1 305 ? 8.426 -6.390 -18.716 1.00 22.04 330 ALA A CA 1
ATOM 2274 C C . ALA A 1 305 ? 8.562 -4.886 -18.481 1.00 20.19 330 ALA A C 1
ATOM 2275 O O . ALA A 1 305 ? 9.070 -4.159 -19.330 1.00 21.93 330 ALA A O 1
ATOM 2277 N N . THR A 1 306 ? 8.163 -4.445 -17.272 1.00 17.11 331 THR A N 1
ATOM 2278 C CA . THR A 1 306 ? 8.157 -3.058 -16.843 1.00 16.49 331 THR A CA 1
ATOM 2279 C C . THR A 1 306 ? 8.992 -2.946 -15.567 1.00 14.83 331 THR A C 1
ATOM 2280 O O . THR A 1 306 ? 9.358 -3.960 -14.937 1.00 12.58 331 THR A O 1
ATOM 2284 N N . PRO A 1 307 ? 9.342 -1.721 -15.149 1.00 14.85 332 PRO A N 1
ATOM 2285 C CA . PRO A 1 307 ? 10.120 -1.557 -13.925 1.00 13.40 332 PRO A CA 1
ATOM 2286 C C . PRO A 1 307 ? 9.412 -2.186 -12.712 1.00 14.83 332 PRO A C 1
ATOM 2287 O O . PRO A 1 307 ? 10.077 -2.627 -11.788 1.00 14.33 332 PRO A O 1
ATOM 2291 N N . ASP A 1 308 ? 8.080 -2.234 -12.716 1.00 15.93 333 ASP A N 1
ATOM 2292 C CA . ASP A 1 308 ? 7.345 -2.850 -11.608 1.00 14.49 333 ASP A CA 1
ATOM 2293 C C . ASP A 1 308 ? 7.640 -4.342 -11.468 1.00 14.44 333 ASP A C 1
ATOM 2294 O O . ASP A 1 308 ? 7.613 -4.872 -10.363 1.00 12.50 333 ASP A O 1
ATOM 2299 N N . ASP A 1 309 ? 7.946 -5.011 -12.596 1.00 13.99 334 ASP A N 1
ATOM 2300 C CA . ASP A 1 309 ? 8.354 -6.394 -12.558 1.00 13.64 334 ASP A CA 1
ATOM 2301 C C . ASP A 1 309 ? 9.693 -6.497 -11.836 1.00 12.24 334 ASP A C 1
ATOM 2302 O O . ASP A 1 309 ? 9.928 -7.425 -11.090 1.00 13.56 334 ASP A O 1
ATOM 2307 N N . LEU A 1 310 ? 10.612 -5.551 -12.097 1.00 11.72 335 LEU A N 1
ATOM 2308 C CA . LEU A 1 310 ? 11.926 -5.552 -11.469 1.00 11.94 335 LEU A CA 1
ATOM 2309 C C . LEU A 1 310 ? 11.797 -5.333 -9.958 1.00 11.04 335 LEU A C 1
ATOM 2310 O O . LEU A 1 310 ? 12.464 -5.954 -9.159 1.00 11.99 335 LEU A O 1
ATOM 2315 N N . PHE A 1 311 ? 10.931 -4.395 -9.571 1.00 10.50 336 PHE A N 1
ATOM 2316 C CA . PHE A 1 311 ? 10.649 -4.121 -8.184 1.00 10.19 336 PHE A CA 1
ATOM 2317 C C . PHE A 1 311 ? 10.079 -5.351 -7.481 1.00 10.70 336 PHE A C 1
ATOM 2318 O O . PHE A 1 311 ? 10.515 -5.712 -6.382 1.00 11.20 336 PHE A O 1
ATOM 2326 N N . THR A 1 312 ? 9.116 -6.027 -8.106 1.00 11.09 337 THR A N 1
ATOM 2327 C CA . THR A 1 312 ? 8.492 -7.175 -7.473 1.00 11.96 337 THR A CA 1
ATOM 2328 C C . THR A 1 312 ? 9.512 -8.322 -7.374 1.00 11.51 337 THR A C 1
ATOM 2329 O O . THR A 1 312 ? 9.550 -9.055 -6.403 1.00 11.87 337 THR A O 1
ATOM 2333 N N . ASP A 1 313 ? 10.375 -8.446 -8.380 1.00 12.56 338 ASP A N 1
ATOM 2334 C CA . ASP A 1 313 ? 11.436 -9.449 -8.330 1.00 12.24 338 ASP A CA 1
ATOM 2335 C C . ASP A 1 313 ? 12.418 -9.195 -7.171 1.00 12.65 338 ASP A C 1
ATOM 2336 O O . ASP A 1 313 ? 12.901 -10.117 -6.517 1.00 13.26 338 ASP A O 1
ATOM 2341 N N . PHE A 1 314 ? 12.722 -7.934 -6.929 1.00 11.54 339 PHE A N 1
ATOM 2342 C CA . PHE A 1 314 ? 13.547 -7.578 -5.788 1.00 11.14 339 PHE A CA 1
ATOM 2343 C C . PHE A 1 314 ? 12.916 -8.093 -4.493 1.00 12.32 339 PHE A C 1
ATOM 2344 O O . PHE A 1 314 ? 13.589 -8.689 -3.657 1.00 12.02 339 PHE A O 1
ATOM 2352 N N . ILE A 1 315 ? 11.625 -7.863 -4.334 1.00 12.39 340 ILE A N 1
ATOM 2353 C CA . ILE A 1 315 ? 10.920 -8.356 -3.168 1.00 10.90 340 ILE A CA 1
ATOM 2354 C C . ILE A 1 315 ? 11.004 -9.877 -3.099 1.00 11.26 340 ILE A C 1
ATOM 2355 O O . ILE A 1 315 ? 11.243 -10.448 -2.034 1.00 11.03 340 ILE A O 1
ATOM 2360 N N . ASN A 1 316 ? 10.758 -10.534 -4.230 1.00 11.84 341 ASN A N 1
ATOM 2361 C CA . ASN A 1 316 ? 10.737 -11.992 -4.222 1.00 12.47 341 ASN A CA 1
ATOM 2362 C C . ASN A 1 316 ? 12.142 -12.542 -3.921 1.00 11.78 341 ASN A C 1
ATOM 2363 O O . ASN A 1 316 ? 12.264 -13.579 -3.277 1.00 13.20 341 ASN A O 1
ATOM 2368 N N . GLN A 1 317 ? 13.218 -11.857 -4.282 1.00 11.81 342 GLN A N 1
ATOM 2369 C CA . GLN A 1 317 ? 14.562 -12.301 -3.939 1.00 13.31 342 GLN A CA 1
ATOM 2370 C C . GLN A 1 317 ? 14.818 -12.113 -2.447 1.00 15.55 342 GLN A C 1
ATOM 2371 O O . GLN A 1 317 ? 15.497 -12.914 -1.843 1.00 15.32 342 GLN A O 1
ATOM 2377 N N . VAL A 1 318 ? 14.321 -11.031 -1.852 1.00 13.26 343 VAL A N 1
ATOM 2378 C CA . VAL A 1 318 ? 14.471 -10.914 -0.417 1.00 13.51 343 VAL A CA 1
ATOM 2379 C C . VAL A 1 318 ? 13.687 -12.031 0.261 1.00 14.32 343 VAL A C 1
ATOM 2380 O O . VAL A 1 318 ? 14.148 -12.580 1.269 1.00 13.42 343 VAL A O 1
ATOM 2384 N N . ASN A 1 319 ? 12.485 -12.353 -0.265 1.00 12.57 344 ASN A N 1
ATOM 2385 C CA . ASN A 1 319 ? 11.681 -13.462 0.230 1.00 12.82 344 ASN A CA 1
ATOM 2386 C C . ASN A 1 319 ? 12.506 -14.742 0.266 1.00 12.38 344 ASN A C 1
ATOM 2387 O O . ASN A 1 319 ? 12.628 -15.374 1.307 1.00 13.37 344 ASN A O 1
ATOM 2392 N N . ALA A 1 320 ? 13.124 -15.096 -0.864 1.00 14.78 345 ALA A N 1
ATOM 2393 C CA . ALA A 1 320 ? 13.933 -16.314 -0.917 1.00 14.69 345 ALA A CA 1
ATOM 2394 C C . ALA A 1 320 ? 15.036 -16.286 0.131 1.00 16.45 345 ALA A C 1
ATOM 2395 O O . ALA A 1 320 ? 15.321 -17.294 0.796 1.00 16.24 345 ALA A O 1
ATOM 2397 N N . HIS A 1 321 ? 15.656 -15.116 0.277 1.00 14.10 346 HIS A N 1
ATOM 2398 C CA . HIS A 1 321 ? 16.770 -14.943 1.193 1.00 14.45 346 HIS A CA 1
ATOM 2399 C C . HIS A 1 321 ? 16.313 -15.238 2.626 1.00 15.93 346 HIS A C 1
ATOM 2400 O O . HIS A 1 321 ? 16.905 -16.055 3.327 1.00 17.51 346 HIS A O 1
ATOM 2407 N N . VAL A 1 322 ? 15.236 -14.602 3.085 1.00 13.16 347 VAL A N 1
ATOM 2408 C CA . VAL A 1 322 ? 14.890 -14.747 4.474 1.00 13.92 347 VAL A CA 1
ATOM 2409 C C . VAL A 1 322 ? 14.250 -16.102 4.725 1.00 15.43 347 VAL A C 1
ATOM 2410 O O . VAL A 1 322 ? 14.344 -16.614 5.840 1.00 17.09 347 VAL A O 1
ATOM 2414 N N . LYS A 1 323 ? 13.564 -16.692 3.724 1.00 13.50 348 LYS A N 1
ATOM 2415 C CA . LYS A 1 323 ? 12.979 -18.016 3.886 1.00 15.70 348 LYS A CA 1
ATOM 2416 C C . LYS A 1 323 ? 14.087 -19.038 4.066 1.00 17.58 348 LYS A C 1
ATOM 2417 O O . LYS A 1 323 ? 13.879 -20.034 4.784 1.00 19.09 348 LYS A O 1
ATOM 2423 N N . ALA A 1 324 ? 15.248 -18.790 3.478 1.00 17.27 349 ALA A N 1
ATOM 2424 C CA . ALA A 1 324 ? 16.313 -19.767 3.613 1.00 20.91 349 ALA A CA 1
ATOM 2425 C C . ALA A 1 324 ? 16.728 -19.861 5.084 1.00 23.32 349 ALA A C 1
ATOM 2426 O O . ALA A 1 324 ? 17.217 -20.914 5.523 1.00 24.83 349 ALA A O 1
ATOM 2428 N N . ASP A 1 325 ? 16.485 -18.785 5.862 1.00 21.69 350 ASP A N 1
ATOM 2429 C CA . ASP A 1 325 ? 16.832 -18.755 7.276 1.00 20.96 350 ASP A CA 1
ATOM 2430 C C . ASP A 1 325 ? 15.592 -18.979 8.151 1.00 18.73 350 ASP A C 1
ATOM 2431 O O . ASP A 1 325 ? 15.586 -18.589 9.313 1.00 21.02 350 ASP A O 1
ATOM 2436 N N . GLY A 1 326 ? 14.542 -19.588 7.598 1.00 18.01 351 GLY A N 1
ATOM 2437 C CA . GLY A 1 326 ? 13.353 -19.968 8.341 1.00 17.02 351 GLY A CA 1
ATOM 2438 C C . GLY A 1 326 ? 12.421 -18.795 8.696 1.00 18.26 351 GLY A C 1
ATOM 2439 O O . GLY A 1 326 ? 11.544 -18.920 9.549 1.00 19.84 351 GLY A O 1
ATOM 2440 N N . ARG A 1 327 ? 12.581 -17.650 8.018 1.00 15.51 352 ARG A N 1
ATOM 2441 C CA . ARG A 1 327 ? 11.708 -16.517 8.311 1.00 15.13 352 ARG A CA 1
ATOM 2442 C C . ARG A 1 327 ? 10.666 -16.343 7.210 1.00 15.44 352 ARG A C 1
ATOM 2443 O O . ARG A 1 327 ? 10.773 -16.941 6.140 1.00 16.60 352 ARG A O 1
ATOM 2451 N N . SER A 1 328 ? 9.641 -15.528 7.506 1.00 14.09 353 SER A N 1
ATOM 2452 C CA . SER A 1 328 ? 8.614 -15.148 6.552 1.00 13.77 353 SER A CA 1
ATOM 2453 C C . SER A 1 328 ? 8.636 -13.629 6.317 1.00 11.94 353 SER A C 1
ATOM 2454 O O . SER A 1 328 ? 8.814 -12.832 7.258 1.00 12.84 353 SER A O 1
ATOM 2457 N N . LEU A 1 329 ? 8.356 -13.244 5.052 1.00 11.54 354 LEU A N 1
ATOM 2458 C CA . LEU A 1 329 ? 8.460 -11.843 4.630 1.00 10.48 354 LEU A CA 1
ATOM 2459 C C . LEU A 1 329 ? 7.108 -11.152 4.697 1.00 9.95 354 LEU A C 1
ATOM 2460 O O . LEU A 1 329 ? 6.060 -11.724 4.395 1.00 11.10 354 LEU A O 1
ATOM 2465 N N . ARG A 1 330 ? 7.168 -9.851 5.028 1.00 9.96 355 ARG A N 1
ATOM 2466 C CA . ARG A 1 330 ? 6.037 -8.949 5.012 1.00 10.04 355 ARG A CA 1
ATOM 2467 C C . ARG A 1 330 ? 6.456 -7.663 4.288 1.00 8.77 355 ARG A C 1
ATOM 2468 O O . ARG A 1 330 ? 7.616 -7.250 4.341 1.00 9.69 355 ARG A O 1
ATOM 2476 N N . ILE A 1 331 ? 5.448 -7.050 3.649 1.00 8.85 356 ILE A N 1
ATOM 2477 C CA . ILE A 1 331 ? 5.621 -5.779 2.950 1.00 9.04 356 ILE A CA 1
ATOM 2478 C C . ILE A 1 331 ? 4.401 -4.918 3.186 1.00 8.47 356 ILE A C 1
ATOM 2479 O O . ILE A 1 331 ? 3.301 -5.392 3.488 1.00 9.74 356 ILE A O 1
ATOM 2484 N N . TRP A 1 332 ? 4.549 -3.600 2.914 1.00 8.78 357 TRP A N 1
ATOM 2485 C CA . TRP A 1 332 ? 3.413 -2.719 2.688 1.00 9.25 357 TRP A CA 1
ATOM 2486 C C . TRP A 1 332 ? 2.800 -2.970 1.316 1.00 8.96 357 TRP A C 1
ATOM 2487 O O . TRP A 1 332 ? 3.391 -3.615 0.467 1.00 9.62 357 TRP A O 1
ATOM 2498 N N . ASN A 1 333 ? 1.614 -2.389 1.077 1.00 8.39 358 ASN A N 1
ATOM 2499 C CA . ASN A 1 333 ? 0.857 -2.723 -0.118 1.00 9.01 358 ASN A CA 1
ATOM 2500 C C . ASN A 1 333 ? 1.032 -1.749 -1.260 1.00 9.69 358 ASN A C 1
ATOM 2501 O O . ASN A 1 333 ? 0.594 -2.070 -2.365 1.00 9.95 358 ASN A O 1
ATOM 2506 N N . ASP A 1 334 ? 1.553 -0.544 -1.019 1.00 10.28 359 ASP A N 1
ATOM 2507 C CA . ASP A 1 334 ? 1.338 0.579 -1.946 1.00 10.66 359 ASP A CA 1
ATOM 2508 C C . ASP A 1 334 ? 2.166 0.502 -3.231 1.00 10.33 359 ASP A C 1
ATOM 2509 O O . ASP A 1 334 ? 1.881 1.225 -4.165 1.00 12.06 359 ASP A O 1
ATOM 2514 N N . GLY A 1 335 ? 3.157 -0.384 -3.274 1.00 9.48 360 GLY A N 1
ATOM 2515 C CA . GLY A 1 335 ? 3.873 -0.660 -4.501 1.00 10.37 360 GLY A CA 1
ATOM 2516 C C . GLY A 1 335 ? 3.230 -1.757 -5.350 1.00 11.37 360 GLY A C 1
ATOM 2517 O O . GLY A 1 335 ? 3.771 -2.106 -6.407 1.00 11.89 360 GLY A O 1
ATOM 2518 N N . LEU A 1 336 ? 2.081 -2.296 -4.934 1.00 9.95 361 LEU A N 1
ATOM 2519 C CA . LEU A 1 336 ? 1.347 -3.308 -5.692 1.00 10.84 361 LEU A CA 1
ATOM 2520 C C . LEU A 1 336 ? 0.166 -2.618 -6.363 1.00 10.30 361 LEU A C 1
ATOM 2521 O O . LEU A 1 336 ? -0.842 -2.389 -5.736 1.00 11.30 361 LEU A O 1
ATOM 2526 N N . ALA A 1 337 ? 0.355 -2.270 -7.631 1.00 13.21 362 ALA A N 1
ATOM 2527 C CA . ALA A 1 337 ? -0.603 -1.432 -8.331 1.00 13.31 362 ALA A CA 1
ATOM 2528 C C . ALA A 1 337 ? -0.936 -1.999 -9.695 1.00 13.82 362 ALA A C 1
ATOM 2529 O O . ALA A 1 337 ? -1.281 -1.223 -10.593 1.00 14.88 362 ALA A O 1
ATOM 2531 N N . GLY A 1 338 ? -0.796 -3.311 -9.864 1.00 13.69 363 GLY A N 1
ATOM 2532 C CA . GLY A 1 338 ? -1.328 -3.953 -11.067 1.00 14.42 363 GLY A CA 1
ATOM 2533 C C . GLY A 1 338 ? -0.432 -3.738 -12.284 1.00 16.49 363 GLY A C 1
ATOM 2534 O O . GLY A 1 338 ? -0.866 -4.006 -13.417 1.00 18.14 363 GLY A O 1
ATOM 2535 N N . LYS A 1 339 ? 0.799 -3.279 -12.076 1.00 15.10 364 LYS A N 1
ATOM 2536 C CA . LYS A 1 339 ? 1.691 -3.003 -13.197 1.00 15.53 364 LYS A CA 1
ATOM 2537 C C . LYS A 1 339 ? 2.774 -4.055 -13.387 1.00 17.02 364 LYS A C 1
ATOM 2538 O O . LYS A 1 339 ? 3.547 -3.942 -14.348 1.00 16.41 364 LYS A O 1
ATOM 2544 N N . ASN A 1 340 ? 2.824 -5.057 -12.509 1.00 16.09 365 ASN A N 1
ATOM 2545 C CA . ASN A 1 340 ? 3.779 -6.157 -12.570 1.00 14.59 365 ASN A CA 1
ATOM 2546 C C . ASN A 1 340 ? 3.099 -7.343 -13.258 1.00 15.30 365 ASN A C 1
ATOM 2547 O O . ASN A 1 340 ? 2.705 -8.329 -12.625 1.00 17.65 365 ASN A O 1
ATOM 2552 N N . ALA A 1 341 ? 2.993 -7.254 -14.588 1.00 15.26 366 ALA A N 1
ATOM 2553 C CA . ALA A 1 341 ? 2.273 -8.242 -15.361 1.00 16.22 366 ALA A CA 1
ATOM 2554 C C . ALA A 1 341 ? 3.118 -9.483 -15.614 1.00 16.91 366 ALA A C 1
ATOM 2555 O O . ALA A 1 341 ? 2.562 -10.516 -16.011 1.00 19.49 366 ALA A O 1
ATOM 2557 N N . VAL A 1 342 ? 4.438 -9.401 -15.460 1.00 15.62 367 VAL A N 1
ATOM 2558 C CA . VAL A 1 342 ? 5.315 -10.524 -15.734 1.00 16.46 367 VAL A CA 1
ATOM 2559 C C . VAL A 1 342 ? 5.699 -11.232 -14.437 1.00 17.37 367 VAL A C 1
ATOM 2560 O O . VAL A 1 342 ? 5.681 -12.478 -14.367 1.00 17.77 367 VAL A O 1
ATOM 2564 N N . VAL A 1 343 ? 6.098 -10.433 -13.424 1.00 15.75 368 VAL A N 1
ATOM 2565 C CA . VAL A 1 343 ? 6.596 -10.999 -12.183 1.00 15.79 368 VAL A CA 1
ATOM 2566 C C . VAL A 1 343 ? 5.548 -10.821 -11.095 1.00 14.17 368 VAL A C 1
ATOM 2567 O O . VAL A 1 343 ? 5.456 -9.752 -10.497 1.00 14.62 368 VAL A O 1
ATOM 2571 N N . PRO A 1 344 ? 4.756 -11.840 -10.724 1.00 14.02 369 PRO A N 1
ATOM 2572 C CA . PRO A 1 344 ? 3.827 -11.722 -9.596 1.00 13.38 369 PRO A CA 1
ATOM 2573 C C . PRO A 1 344 ? 4.597 -11.783 -8.275 1.00 12.48 369 PRO A C 1
ATOM 2574 O O . PRO A 1 344 ? 5.631 -12.451 -8.150 1.00 12.69 369 PRO A O 1
ATOM 2578 N N . LEU A 1 345 ? 3.980 -11.163 -7.271 1.00 12.73 370 LEU A N 1
ATOM 2579 C CA . LEU A 1 345 ? 4.468 -11.262 -5.918 1.00 13.05 370 LEU A CA 1
ATOM 2580 C C . LEU A 1 345 ? 4.289 -12.687 -5.377 1.00 11.52 370 LEU A C 1
ATOM 2581 O O . LEU A 1 345 ? 3.185 -13.182 -5.345 1.00 13.45 370 LEU A O 1
ATOM 2586 N N . ASP A 1 346 ? 5.350 -13.275 -4.835 1.00 12.75 371 ASP A N 1
ATOM 2587 C CA . ASP A 1 346 ? 5.240 -14.590 -4.203 1.00 13.83 371 ASP A CA 1
ATOM 2588 C C . ASP A 1 346 ? 4.088 -14.611 -3.197 1.00 16.62 371 ASP A C 1
ATOM 2589 O O . ASP A 1 346 ? 3.889 -13.691 -2.382 1.00 14.25 371 ASP A O 1
ATOM 2594 N N . ARG A 1 347 ? 3.272 -15.691 -3.202 1.00 15.23 372 ARG A N 1
ATOM 2595 C CA . ARG A 1 347 ? 2.031 -15.673 -2.467 1.00 18.65 372 ARG A CA 1
ATOM 2596 C C . ARG A 1 347 ? 2.184 -16.020 -0.997 1.00 14.08 372 ARG A C 1
ATOM 2597 O O . ARG A 1 347 ? 1.188 -15.985 -0.286 1.00 15.67 372 ARG A O 1
ATOM 2605 N N . ASP A 1 348 ? 3.428 -16.260 -0.528 1.00 14.86 373 ASP A N 1
ATOM 2606 C CA . ASP A 1 348 ? 3.641 -16.469 0.897 1.00 15.12 373 ASP A CA 1
ATOM 2607 C C . ASP A 1 348 ? 4.199 -15.214 1.565 1.00 14.93 373 ASP A C 1
ATOM 2608 O O . ASP A 1 348 ? 4.699 -15.269 2.682 1.00 15.17 373 ASP A O 1
ATOM 2613 N N . ILE A 1 349 ? 4.041 -14.073 0.870 1.00 13.90 374 ILE A N 1
ATOM 2614 C CA . ILE A 1 349 ? 4.435 -12.778 1.419 1.00 12.01 374 ILE A CA 1
ATOM 2615 C C . ILE A 1 349 ? 3.222 -12.094 1.977 1.00 11.33 374 ILE A C 1
ATOM 2616 O O . ILE A 1 349 ? 2.202 -11.920 1.302 1.00 11.63 374 ILE A O 1
ATOM 2621 N N . THR A 1 350 ? 3.290 -11.729 3.247 1.00 11.98 375 THR A N 1
ATOM 2622 C CA . THR A 1 350 ? 2.231 -11.040 3.934 1.00 10.93 375 THR A CA 1
ATOM 2623 C C . THR A 1 350 ? 2.187 -9.569 3.513 1.00 10.26 375 THR A C 1
ATOM 2624 O O . THR A 1 350 ? 3.248 -8.935 3.461 1.00 10.95 375 THR A O 1
ATOM 2628 N N . VAL A 1 351 ? 1.017 -9.096 3.086 1.00 9.77 376 VAL A N 1
ATOM 2629 C CA . VAL A 1 351 ? 0.843 -7.714 2.657 1.00 9.71 376 VAL A CA 1
ATOM 2630 C C . VAL A 1 351 ? 0.065 -6.955 3.706 1.00 9.63 376 VAL A C 1
ATOM 2631 O O . VAL A 1 351 ? -1.063 -7.344 4.063 1.00 10.40 376 VAL A O 1
ATOM 2635 N N . GLU A 1 352 ? 0.682 -5.851 4.189 1.00 9.55 377 GLU A N 1
ATOM 2636 C CA . GLU A 1 352 ? 0.061 -4.962 5.156 1.00 8.99 377 GLU A CA 1
ATOM 2637 C C . GLU A 1 352 ? -0.549 -3.789 4.404 1.00 9.12 377 GLU A C 1
ATOM 2638 O O . GLU A 1 352 ? 0.187 -3.018 3.796 1.00 9.22 377 GLU A O 1
ATOM 2644 N N . HIS A 1 353 ? -1.871 -3.682 4.376 1.00 9.12 378 HIS A N 1
ATOM 2645 C CA . HIS A 1 353 ? -2.549 -2.698 3.544 1.00 9.93 378 HIS A CA 1
ATOM 2646 C C . HIS A 1 353 ? -2.832 -1.423 4.336 1.00 8.94 378 HIS A C 1
ATOM 2647 O O . HIS A 1 353 ? -3.551 -1.449 5.344 1.00 9.36 378 HIS A O 1
ATOM 2654 N N . TRP A 1 354 ? -2.287 -0.282 3.847 1.00 8.93 379 TRP A N 1
ATOM 2655 C CA . TRP A 1 354 ? -2.484 1.012 4.477 1.00 9.04 379 TRP A CA 1
ATOM 2656 C C . TRP A 1 354 ? -3.054 2.067 3.541 1.00 10.31 379 TRP A C 1
ATOM 2657 O O . TRP A 1 354 ? -3.555 3.070 4.056 1.00 9.96 379 TRP A O 1
ATOM 2668 N N . LEU A 1 355 ? -2.864 1.942 2.234 1.00 10.20 380 LEU A N 1
ATOM 2669 C CA . LEU A 1 355 ? -3.234 2.998 1.293 1.00 10.42 380 LEU A CA 1
ATOM 2670 C C . LEU A 1 355 ? -4.053 2.426 0.151 1.00 10.31 380 LEU A C 1
ATOM 2671 O O . LEU A 1 355 ? -3.712 1.375 -0.382 1.00 10.22 380 LEU A O 1
ATOM 2676 N N . SER A 1 356 ? -5.077 3.174 -0.280 1.00 11.62 381 SER A N 1
ATOM 2677 C CA . SER A 1 356 ? -5.864 2.887 -1.469 1.00 12.13 381 SER A CA 1
ATOM 2678 C C . SER A 1 356 ? -5.708 4.041 -2.450 1.00 13.12 381 SER A C 1
ATOM 2679 O O . SER A 1 356 ? -5.324 5.118 -2.073 1.00 13.52 381 SER A O 1
ATOM 2682 N N . GLY A 1 357 ? -6.207 3.801 -3.666 1.00 14.52 382 GLY A N 1
ATOM 2683 C CA . GLY A 1 357 ? -6.303 4.828 -4.693 1.00 16.32 382 GLY A CA 1
ATOM 2684 C C . GLY A 1 357 ? -5.683 4.360 -6.003 1.00 18.37 382 GLY A C 1
ATOM 2685 O O . GLY A 1 357 ? -4.802 3.491 -6.055 1.00 16.06 382 GLY A O 1
ATOM 2686 N N . GLY A 1 358 ? -6.153 4.967 -7.105 1.00 21.84 383 GLY A N 1
ATOM 2687 C CA . GLY A 1 358 ? -5.581 4.681 -8.414 1.00 19.56 383 GLY A CA 1
ATOM 2688 C C . GLY A 1 358 ? -5.758 3.215 -8.750 1.00 17.14 383 GLY A C 1
ATOM 2689 O O . GLY A 1 358 ? -6.786 2.617 -8.450 1.00 20.32 383 GLY A O 1
ATOM 2690 N N . SER A 1 359 ? -4.656 2.607 -9.193 1.00 15.50 384 SER A N 1
ATOM 2691 C CA . SER A 1 359 ? -4.644 1.188 -9.502 1.00 13.93 384 SER A CA 1
ATOM 2692 C C . SER A 1 359 ? -4.034 0.360 -8.366 1.00 11.79 384 SER A C 1
ATOM 2693 O O . SER A 1 359 ? -3.756 -0.817 -8.586 1.00 13.96 384 SER A O 1
ATOM 2696 N N . ILE A 1 360 ? -3.879 0.949 -7.162 1.00 13.14 385 ILE A N 1
ATOM 2697 C CA . ILE A 1 360 ? -3.390 0.132 -6.041 1.00 12.05 385 ILE A CA 1
ATOM 2698 C C . ILE A 1 360 ? -4.297 -1.078 -5.845 1.00 11.15 385 ILE A C 1
ATOM 2699 O O . ILE A 1 360 ? -5.510 -0.934 -5.832 1.00 13.18 385 ILE A O 1
ATOM 2704 N N . GLN A 1 361 ? -3.707 -2.265 -5.769 1.00 11.69 386 GLN A N 1
ATOM 2705 C CA . GLN A 1 361 ? -4.468 -3.501 -5.709 1.00 12.31 386 GLN A CA 1
ATOM 2706 C C . GLN A 1 361 ? -5.357 -3.492 -4.492 1.00 12.49 386 GLN A C 1
ATOM 2707 O O . GLN A 1 361 ? -4.913 -3.105 -3.408 1.00 13.82 386 GLN A O 1
ATOM 2713 N N . GLN A 1 362 ? -6.624 -3.916 -4.659 1.00 12.44 387 GLN A N 1
ATOM 2714 C CA . GLN A 1 362 ? -7.556 -3.849 -3.561 1.00 13.18 387 GLN A CA 1
ATOM 2715 C C . GLN A 1 362 ? -7.353 -5.014 -2.607 1.00 11.14 387 GLN A C 1
ATOM 2716 O O . GLN A 1 362 ? -6.864 -6.093 -2.984 1.00 12.10 387 GLN A O 1
ATOM 2722 N N . PRO A 1 363 ? -7.698 -4.808 -1.305 1.00 12.18 388 PRO A N 1
ATOM 2723 C CA . PRO A 1 363 ? -7.670 -5.924 -0.349 1.00 13.35 388 PRO A CA 1
ATOM 2724 C C . PRO A 1 363 ? -8.355 -7.221 -0.816 1.00 13.65 388 PRO A C 1
ATOM 2725 O O . PRO A 1 363 ? -7.762 -8.285 -0.671 1.00 13.87 388 PRO A O 1
ATOM 2729 N N . SER A 1 364 ? -9.498 -7.104 -1.508 1.00 15.03 389 SER A N 1
ATOM 2730 C CA . SER A 1 364 ? -10.180 -8.303 -2.006 1.00 15.66 389 SER A CA 1
ATOM 2731 C C . SER A 1 364 ? -9.300 -9.079 -2.972 1.00 14.04 389 SER A C 1
ATOM 2732 O O . SER A 1 364 ? -9.245 -10.320 -3.005 1.00 15.71 389 SER A O 1
ATOM 2735 N N . SER A 1 365 ? -8.591 -8.337 -3.831 1.00 15.75 390 SER A N 1
ATOM 2736 C CA . SER A 1 365 ? -7.729 -8.937 -4.823 1.00 15.55 390 SER A CA 1
ATOM 2737 C C . SER A 1 365 ? -6.508 -9.595 -4.197 1.00 14.68 390 SER A C 1
ATOM 2738 O O . SER A 1 365 ? -6.101 -10.692 -4.558 1.00 15.45 390 SER A O 1
ATOM 2741 N N . LEU A 1 366 ? -5.922 -8.932 -3.184 1.00 13.76 391 LEU A N 1
ATOM 2742 C CA . LEU A 1 366 ? -4.833 -9.528 -2.433 1.00 14.56 391 LEU A CA 1
ATOM 2743 C C . LEU A 1 366 ? -5.271 -10.821 -1.735 1.00 13.25 391 LEU A C 1
ATOM 2744 O O . LEU A 1 366 ? -4.533 -11.833 -1.790 1.00 14.29 391 LEU A O 1
ATOM 2749 N N . LEU A 1 367 ? -6.416 -10.757 -1.063 1.00 14.14 392 LEU A N 1
ATOM 2750 C CA . LEU A 1 367 ? -6.902 -11.923 -0.317 1.00 14.87 392 LEU A CA 1
ATOM 2751 C C . LEU A 1 367 ? -7.208 -13.044 -1.295 1.00 15.07 392 LEU A C 1
ATOM 2752 O O . LEU A 1 367 ? -6.930 -14.193 -1.008 1.00 16.60 392 LEU A O 1
ATOM 2757 N N . ALA A 1 368 ? -7.639 -12.710 -2.506 1.00 17.28 393 ALA A N 1
ATOM 2758 C CA . ALA A 1 368 ? -7.926 -13.771 -3.483 1.00 18.02 393 ALA A CA 1
ATOM 2759 C C . ALA A 1 368 ? -6.659 -14.439 -4.024 1.00 19.16 393 ALA A C 1
ATOM 2760 O O . ALA A 1 368 ? -6.712 -15.493 -4.669 1.00 19.31 393 ALA A O 1
ATOM 2762 N N . GLU A 1 369 ? -5.479 -13.876 -3.770 1.00 16.45 394 GLU A N 1
ATOM 2763 C CA . GLU A 1 369 ? -4.227 -14.540 -4.108 1.00 15.79 394 GLU A CA 1
ATOM 2764 C C . GLU A 1 369 ? -3.852 -15.616 -3.077 1.00 15.40 394 GLU A C 1
ATOM 2765 O O . GLU A 1 369 ? -2.843 -16.286 -3.259 1.00 16.92 394 GLU A O 1
ATOM 2771 N N . GLY A 1 370 ? -4.615 -15.703 -1.988 1.00 16.87 395 GLY A N 1
ATOM 2772 C CA . GLY A 1 370 ? -4.408 -16.691 -0.935 1.00 17.70 395 GLY A CA 1
ATOM 2773 C C . GLY A 1 370 ? -3.336 -16.323 0.090 1.00 19.23 395 GLY A C 1
ATOM 2774 O O . GLY A 1 370 ? -3.040 -17.117 0.994 1.00 20.11 395 GLY A O 1
ATOM 2775 N N . ARG A 1 371 ? -2.781 -15.114 -0.037 1.00 17.47 396 ARG A N 1
ATOM 2776 C CA . ARG A 1 371 ? -1.697 -14.641 0.809 1.00 16.64 396 ARG A CA 1
ATOM 2777 C C . ARG A 1 371 ? -2.272 -14.041 2.082 1.00 13.82 396 ARG A C 1
ATOM 2778 O O . ARG A 1 371 ? -3.420 -13.690 2.133 1.00 13.30 396 ARG A O 1
ATOM 2786 N N . PRO A 1 372 ? -1.472 -13.910 3.164 1.00 12.74 397 PRO A N 1
ATOM 2787 C CA . PRO A 1 372 ? -1.928 -13.185 4.332 1.00 13.01 397 PRO A CA 1
ATOM 2788 C C . PRO A 1 372 ? -1.977 -11.689 4.032 1.00 10.68 397 PRO A C 1
ATOM 2789 O O . PRO A 1 372 ? -1.070 -11.183 3.443 1.00 11.35 397 PRO A O 1
ATOM 2793 N N . VAL A 1 373 ? -3.028 -11.063 4.514 1.00 10.18 398 VAL A N 1
ATOM 2794 C CA . VAL A 1 373 ? -3.271 -9.635 4.374 1.00 10.91 398 VAL A CA 1
ATOM 2795 C C . VAL A 1 373 ? -3.630 -9.055 5.727 1.00 10.71 398 VAL A C 1
ATOM 2796 O O . VAL A 1 373 ? -4.537 -9.532 6.378 1.00 11.09 398 VAL A O 1
ATOM 2800 N N . MET A 1 374 ? -2.875 -8.032 6.173 1.00 10.37 399 MET A N 1
ATOM 2801 C CA . MET A 1 374 ? -3.180 -7.347 7.415 1.00 9.66 399 MET A CA 1
ATOM 2802 C C . MET A 1 374 ? -3.792 -5.986 7.091 1.00 9.60 399 MET A C 1
ATOM 2803 O O . MET A 1 374 ? -3.390 -5.338 6.120 1.00 9.58 399 MET A O 1
ATOM 2808 N N . ASN A 1 375 ? -4.723 -5.539 7.904 1.00 9.28 400 ASN A N 1
ATOM 2809 C CA . ASN A 1 375 ? -5.255 -4.190 7.782 1.00 8.56 400 ASN A CA 1
ATOM 2810 C C . ASN A 1 375 ? -4.449 -3.236 8.663 1.00 9.41 400 ASN A C 1
ATOM 2811 O O . ASN A 1 375 ? -4.551 -3.255 9.855 1.00 11.39 400 ASN A O 1
ATOM 2816 N N . SER A 1 376 ? -3.645 -2.379 8.009 1.00 8.74 401 SER A N 1
ATOM 2817 C CA . SER A 1 376 ? -2.863 -1.307 8.629 1.00 9.09 401 SER A CA 1
ATOM 2818 C C . SER A 1 376 ? -3.310 0.069 8.149 1.00 8.02 401 SER A C 1
ATOM 2819 O O . SER A 1 376 ? -2.497 0.917 7.807 1.00 8.96 401 SER A O 1
ATOM 2822 N N . ALA A 1 377 ? -4.636 0.253 8.060 1.00 8.66 402 ALA A N 1
ATOM 2823 C CA . ALA A 1 377 ? -5.187 1.488 7.491 1.00 8.72 402 ALA A CA 1
ATOM 2824 C C . ALA A 1 377 ? -4.496 2.759 7.977 1.00 8.90 402 ALA A C 1
ATOM 2825 O O . ALA A 1 377 ? -4.282 2.941 9.160 1.00 8.90 402 ALA A O 1
ATOM 2827 N N . TYR A 1 378 ? -4.340 3.674 7.005 1.00 9.33 403 TYR A N 1
ATOM 2828 C CA . TYR A 1 378 ? -3.994 5.056 7.293 1.00 9.95 403 TYR A CA 1
ATOM 2829 C C . TYR A 1 378 ? -4.894 5.629 8.370 1.00 9.78 403 TYR A C 1
ATOM 2830 O O . TYR A 1 378 ? -4.454 6.387 9.208 1.00 9.63 403 TYR A O 1
ATOM 2839 N N . SER A 1 379 ? -6.169 5.213 8.358 1.00 10.26 404 SER A N 1
ATOM 2840 C CA . SER A 1 379 ? -7.153 5.785 9.261 1.00 11.47 404 SER A CA 1
ATOM 2841 C C . SER A 1 379 ? -6.895 5.385 10.712 1.00 9.88 404 SER A C 1
ATOM 2842 O O . SER A 1 379 ? -7.500 5.947 11.623 1.00 10.95 404 SER A O 1
ATOM 2845 N N . LEU A 1 380 ? -5.951 4.426 10.944 1.00 10.28 405 LEU A N 1
ATOM 2846 C CA . LEU A 1 380 ? -5.509 4.020 12.255 1.00 9.79 405 LEU A CA 1
ATOM 2847 C C . LEU A 1 380 ? -4.096 4.509 12.581 1.00 9.80 405 LEU A C 1
ATOM 2848 O O . LEU A 1 380 ? -3.359 3.884 13.351 1.00 9.93 405 LEU A O 1
ATOM 2853 N N . TYR A 1 381 ? -3.711 5.647 11.988 1.00 9.12 406 TYR A N 1
ATOM 2854 C CA . TYR A 1 381 ? -2.419 6.260 12.265 1.00 8.20 406 TYR A CA 1
ATOM 2855 C C . TYR A 1 381 ? -2.474 7.296 13.389 1.00 9.81 406 TYR A C 1
ATOM 2856 O O . TYR A 1 381 ? -3.449 8.029 13.549 1.00 10.15 406 TYR A O 1
ATOM 2865 N N . LEU A 1 382 ? -1.322 7.432 14.043 1.00 8.13 407 LEU A N 1
ATOM 2866 C CA . LEU A 1 382 ? -0.895 8.566 14.853 1.00 8.85 407 LEU A CA 1
ATOM 2867 C C . LEU A 1 382 ? 0.430 9.069 14.290 1.00 9.30 407 LEU A C 1
ATOM 2868 O O . LEU A 1 382 ? 1.384 8.306 14.101 1.00 10.35 407 LEU A O 1
ATOM 2873 N N . VAL A 1 383 ? 0.483 10.382 13.996 1.00 9.28 408 VAL A N 1
ATOM 2874 C CA . VAL A 1 383 ? 1.654 10.984 13.401 1.00 9.47 408 VAL A CA 1
ATOM 2875 C C . VAL A 1 383 ? 2.087 12.227 14.163 1.00 10.44 408 VAL A C 1
ATOM 2876 O O . VAL A 1 383 ? 1.279 13.135 14.373 1.00 9.79 408 VAL A O 1
ATOM 2880 N N . ARG A 1 384 ? 3.334 12.262 14.589 1.00 9.16 409 ARG A N 1
ATOM 2881 C CA . ARG A 1 384 ? 3.832 13.448 15.248 1.00 9.25 409 ARG A CA 1
ATOM 2882 C C . ARG A 1 384 ? 3.731 14.647 14.305 1.00 9.84 409 ARG A C 1
ATOM 2883 O O . ARG A 1 384 ? 4.241 14.615 13.175 1.00 10.37 409 ARG A O 1
ATOM 2891 N N . GLY A 1 385 ? 3.028 15.649 14.821 1.00 12.94 410 GLY A N 1
ATOM 2892 C CA . GLY A 1 385 ? 2.788 16.869 14.061 1.00 13.07 410 GLY A CA 1
ATOM 2893 C C . GLY A 1 385 ? 1.759 16.724 12.960 1.00 15.65 410 GLY A C 1
ATOM 2894 O O . GLY A 1 385 ? 1.612 17.607 12.098 1.00 18.34 410 GLY A O 1
ATOM 2895 N N . GLY A 1 386 ? 1.066 15.574 12.898 1.00 14.56 411 GLY A N 1
ATOM 2896 C CA . GLY A 1 386 ? 0.107 15.392 11.851 1.00 14.66 411 GLY A CA 1
ATOM 2897 C C . GLY A 1 386 ? -1.148 14.604 12.277 1.00 11.80 411 GLY A C 1
ATOM 2898 O O . GLY A 1 386 ? -1.655 14.757 13.381 1.00 14.05 411 GLY A O 1
ATOM 2899 N N . PHE A 1 387 ? -1.561 13.752 11.346 1.00 12.80 412 PHE A N 1
ATOM 2900 C CA . PHE A 1 387 ? -2.816 13.006 11.443 1.00 12.39 412 PHE A CA 1
ATOM 2901 C C . PHE A 1 387 ? -2.952 12.250 12.759 1.00 12.46 412 PHE A C 1
ATOM 2902 O O . PHE A 1 387 ? -2.028 11.569 13.238 1.00 12.95 412 PHE A O 1
ATOM 2910 N N . THR A 1 388 ? -4.111 12.368 13.369 1.00 12.92 413 THR A N 1
ATOM 2911 C CA . THR A 1 388 ? -4.532 11.576 14.515 1.00 11.67 413 THR A CA 1
ATOM 2912 C C . THR A 1 388 ? -5.803 10.813 14.167 1.00 11.25 413 THR A C 1
ATOM 2913 O O . THR A 1 388 ? -6.827 11.381 13.826 1.00 11.87 413 THR A O 1
ATOM 2917 N N . MET A 1 389 ? -5.769 9.489 14.337 1.00 10.95 414 MET A N 1
ATOM 2918 C CA . MET A 1 389 ? -6.942 8.700 13.987 1.00 10.89 414 MET A CA 1
ATOM 2919 C C . MET A 1 389 ? -8.150 9.183 14.811 1.00 11.81 414 MET A C 1
ATOM 2920 O O . MET A 1 389 ? -8.063 9.586 15.947 1.00 11.54 414 MET A O 1
ATOM 2925 N N . GLN A 1 390 ? -9.311 9.046 14.206 1.00 12.42 415 GLN A N 1
ATOM 2926 C CA . GLN A 1 390 ? -10.569 9.498 14.772 1.00 13.76 415 GLN A CA 1
ATOM 2927 C C . GLN A 1 390 ? -11.205 8.358 15.563 1.00 11.94 415 GLN A C 1
ATOM 2928 O O . GLN A 1 390 ? -12.162 7.739 15.106 1.00 12.10 415 GLN A O 1
ATOM 2934 N N . THR A 1 391 ? -10.630 8.085 16.748 1.00 11.72 416 THR A N 1
ATOM 2935 C CA . THR A 1 391 ? -10.994 6.884 17.498 1.00 12.14 416 THR A CA 1
ATOM 2936 C C . THR A 1 391 ? -12.512 6.815 17.722 1.00 11.43 416 THR A C 1
ATOM 2937 O O . THR A 1 391 ? -13.135 5.769 17.560 1.00 12.85 416 THR A O 1
ATOM 2941 N N . GLN A 1 392 ? -13.070 7.949 18.090 1.00 12.02 417 GLN A N 1
ATOM 2942 C CA . GLN A 1 392 ? -14.497 8.008 18.421 1.00 13.74 417 GLN A CA 1
ATOM 2943 C C . GLN A 1 392 ? -15.353 7.668 17.204 1.00 13.66 417 GLN A C 1
ATOM 2944 O O . GLN A 1 392 ? -16.208 6.786 17.307 1.00 13.60 417 GLN A O 1
ATOM 2950 N N . LYS A 1 393 ? -15.095 8.288 16.056 1.00 14.03 418 LYS A N 1
ATOM 2951 C CA . LYS A 1 393 ? -15.858 7.991 14.840 1.00 14.33 418 LYS A CA 1
ATOM 2952 C C . LYS A 1 393 ? -15.662 6.547 14.379 1.00 13.57 418 LYS A C 1
ATOM 2953 O O . LYS A 1 393 ? -16.596 5.892 13.910 1.00 14.13 418 LYS A O 1
ATOM 2959 N N . LEU A 1 394 ? -14.442 6.006 14.526 1.00 12.54 419 LEU A N 1
ATOM 2960 C CA . LEU A 1 394 ? -14.193 4.617 14.171 1.00 11.76 419 LEU A CA 1
ATOM 2961 C C . LEU A 1 394 ? -15.026 3.672 15.054 1.00 11.77 419 LEU A C 1
ATOM 2962 O O . LEU A 1 394 ? -15.624 2.730 14.535 1.00 13.95 419 LEU A O 1
ATOM 2967 N N . TYR A 1 395 ? -15.017 3.929 16.362 1.00 12.91 420 TYR A N 1
ATOM 2968 C CA . TYR A 1 395 ? -15.786 3.143 17.318 1.00 13.88 420 TYR A CA 1
ATOM 2969 C C . TYR A 1 395 ? -17.272 3.188 16.974 1.00 15.26 420 TYR A C 1
ATOM 2970 O O . TYR A 1 395 ? -17.918 2.156 16.929 1.00 14.98 420 TYR A O 1
ATOM 2979 N N . GLU A 1 396 ? -17.756 4.389 16.675 1.00 16.39 421 GLU A N 1
ATOM 2980 C CA . GLU A 1 396 ? -19.169 4.588 16.354 1.00 16.50 421 GLU A CA 1
ATOM 2981 C C . GLU A 1 396 ? -19.594 3.894 15.061 1.00 18.68 421 GLU A C 1
ATOM 2982 O O . GLU A 1 396 ? -20.759 3.492 14.910 1.00 19.79 421 GLU A O 1
ATOM 2988 N N . SER A 1 397 ? -18.668 3.727 14.135 1.00 17.79 422 SER A N 1
ATOM 2989 C CA . SER A 1 397 ? -18.871 3.128 12.836 1.00 17.16 422 SER A CA 1
ATOM 2990 C C . SER A 1 397 ? -18.702 1.622 12.917 1.00 14.86 422 SER A C 1
ATOM 2991 O O . SER A 1 397 ? -18.680 0.955 11.908 1.00 16.46 422 SER A O 1
ATOM 2994 N N . ASP A 1 398 ? -18.473 1.096 14.140 1.00 13.08 423 ASP A N 1
ATOM 2995 C CA . ASP A 1 398 ? -18.250 -0.324 14.332 1.00 13.27 423 ASP A CA 1
ATOM 2996 C C . ASP A 1 398 ? -17.173 -0.829 13.366 1.00 13.53 423 ASP A C 1
ATOM 2997 O O . ASP A 1 398 ? -17.285 -1.879 12.719 1.00 14.99 423 ASP A O 1
ATOM 3002 N N . TRP A 1 399 ? -16.024 -0.115 13.402 1.00 14.00 424 TRP A N 1
ATOM 3003 C CA . TRP A 1 399 ? -14.846 -0.528 12.651 1.00 13.38 424 TRP A CA 1
ATOM 3004 C C . TRP A 1 399 ? -14.436 -1.967 13.015 1.00 13.08 424 TRP A C 1
ATOM 3005 O O . TRP A 1 399 ? -14.420 -2.374 14.193 1.00 13.70 424 TRP A O 1
ATOM 3016 N N . THR A 1 400 ? -14.057 -2.717 11.998 1.00 12.45 425 THR A N 1
ATOM 3017 C CA . THR A 1 400 ? -13.441 -4.015 12.143 1.00 13.49 425 THR A CA 1
ATOM 3018 C C . THR A 1 400 ? -12.309 -4.105 11.130 1.00 11.35 425 THR A C 1
ATOM 3019 O O . THR A 1 400 ? -12.232 -3.297 10.194 1.00 12.44 425 THR A O 1
ATOM 3023 N N . PRO A 1 401 ? -11.469 -5.147 11.149 1.00 12.92 426 PRO A N 1
ATOM 3024 C CA . PRO A 1 401 ? -10.451 -5.312 10.116 1.00 12.16 426 PRO A CA 1
ATOM 3025 C C . PRO A 1 401 ? -10.965 -5.486 8.689 1.00 11.31 426 PRO A C 1
ATOM 3026 O O . PRO A 1 401 ? -10.181 -5.410 7.754 1.00 11.31 426 PRO A O 1
ATOM 3030 N N . LEU A 1 402 ? -12.275 -5.752 8.532 1.00 12.52 427 LEU A N 1
ATOM 3031 C CA . LEU A 1 402 ? -12.856 -5.811 7.195 1.00 14.06 427 LEU A CA 1
ATOM 3032 C C . LEU A 1 402 ? -12.896 -4.436 6.530 1.00 14.18 427 LEU A C 1
ATOM 3033 O O . LEU A 1 402 ? -13.111 -4.342 5.313 1.00 14.34 427 LEU A O 1
ATOM 3038 N N . ARG A 1 403 ? -12.745 -3.342 7.306 1.00 12.51 428 ARG A N 1
ATOM 3039 C CA . ARG A 1 403 ? -12.862 -1.956 6.870 1.00 12.38 428 ARG A CA 1
ATOM 3040 C C . ARG A 1 403 ? -11.476 -1.445 6.467 1.00 11.73 428 ARG A C 1
ATOM 3041 O O . ARG A 1 403 ? -10.746 -0.869 7.264 1.00 11.38 428 ARG A O 1
ATOM 3049 N N . PHE A 1 404 ? -11.032 -1.809 5.248 1.00 11.73 429 PHE A N 1
ATOM 3050 C CA . PHE A 1 404 ? -9.769 -1.290 4.715 1.00 11.61 429 PHE A CA 1
ATOM 3051 C C . PHE A 1 404 ? -9.930 0.091 4.099 1.00 12.95 429 PHE A C 1
ATOM 3052 O O . PHE A 1 404 ? -11.035 0.470 3.716 1.00 13.95 429 PHE A O 1
ATOM 3060 N N . GLU A 1 405 ? -8.825 0.843 3.978 1.00 11.92 430 GLU A N 1
ATOM 3061 C CA . GLU A 1 405 ? -8.822 2.025 3.125 1.00 12.20 430 GLU A CA 1
ATOM 3062 C C . GLU A 1 405 ? -9.340 1.654 1.736 1.00 12.37 430 GLU A C 1
ATOM 3063 O O . GLU A 1 405 ? -8.864 0.703 1.123 1.00 12.49 430 GLU A O 1
ATOM 3069 N N . GLY A 1 406 ? -10.400 2.375 1.309 1.00 12.87 431 GLY A N 1
ATOM 3070 C CA . GLY A 1 406 ? -10.984 2.262 -0.018 1.00 14.03 431 GLY A CA 1
ATOM 3071 C C . GLY A 1 406 ? -11.900 1.068 -0.268 1.00 15.05 431 GLY A C 1
ATOM 3072 O O . GLY A 1 406 ? -12.479 0.971 -1.362 1.00 16.82 431 GLY A O 1
ATOM 3073 N N . GLN A 1 407 ? -12.106 0.167 0.702 1.00 15.13 432 GLN A N 1
ATOM 3074 C CA . GLN A 1 407 ? -12.833 -1.068 0.432 1.00 14.83 432 GLN A CA 1
ATOM 3075 C C . GLN A 1 407 ? -13.275 -1.707 1.754 1.00 16.55 432 GLN A C 1
ATOM 3076 O O . GLN A 1 407 ? -12.436 -1.989 2.599 1.00 12.95 432 GLN A O 1
ATOM 3082 N N . THR A 1 408 ? -14.587 -1.931 1.921 1.00 17.55 433 THR A N 1
ATOM 3083 C CA . THR A 1 408 ? -15.140 -2.734 2.990 1.00 19.91 433 THR A CA 1
ATOM 3084 C C . THR A 1 408 ? -15.501 -4.107 2.456 1.00 20.52 433 THR A C 1
ATOM 3085 O O . THR A 1 408 ? -16.305 -4.214 1.519 1.00 21.61 433 THR A O 1
ATOM 3089 N N . LEU A 1 409 ? -14.875 -5.136 3.013 1.00 20.33 434 LEU A N 1
ATOM 3090 C CA . LEU A 1 409 ? -15.298 -6.501 2.803 1.00 21.65 434 LEU A CA 1
ATOM 3091 C C . LEU A 1 409 ? -16.594 -6.695 3.597 1.00 24.76 434 LEU A C 1
ATOM 3092 O O . LEU A 1 409 ? -16.771 -6.105 4.672 1.00 27.52 434 LEU A O 1
ATOM 3097 N N . THR A 1 410 ? -17.514 -7.484 3.042 1.00 33.26 435 THR A N 1
ATOM 3098 C CA . THR A 1 410 ? -18.737 -7.845 3.744 1.00 38.49 435 THR A CA 1
ATOM 3099 C C . THR A 1 410 ? -18.659 -9.299 4.208 1.00 38.60 435 THR A C 1
ATOM 3100 O O . THR A 1 410 ? -19.473 -9.705 5.035 1.00 46.41 435 THR A O 1
ATOM 3104 N N . GLN A 1 411 ? -17.664 -10.057 3.715 1.00 28.81 436 GLN A N 1
ATOM 3105 C CA . GLN A 1 411 ? -17.448 -11.436 4.100 1.00 31.82 436 GLN A CA 1
ATOM 3106 C C . GLN A 1 411 ? -16.048 -11.546 4.709 1.00 28.86 436 GLN A C 1
ATOM 3107 O O . GLN A 1 411 ? -15.099 -11.003 4.172 1.00 28.18 436 GLN A O 1
ATOM 3113 N N . GLY A 1 412 ? -15.925 -12.247 5.830 1.00 28.75 437 GLY A N 1
ATOM 3114 C CA . GLY A 1 412 ? -14.616 -12.498 6.411 1.00 27.66 437 GLY A CA 1
ATOM 3115 C C . GLY A 1 412 ? -13.766 -13.417 5.539 1.00 24.06 437 GLY A C 1
ATOM 3116 O O . GLY A 1 412 ? -14.267 -14.089 4.625 1.00 25.74 437 GLY A O 1
ATOM 3117 N N . ALA A 1 413 ? -12.471 -13.475 5.844 1.00 22.24 438 ALA A N 1
ATOM 3118 C CA . ALA A 1 413 ? -11.546 -14.358 5.170 1.00 21.80 438 ALA A CA 1
ATOM 3119 C C . ALA A 1 413 ? -10.486 -14.750 6.188 1.00 20.20 438 ALA A C 1
ATOM 3120 O O . ALA A 1 413 ? -9.996 -13.892 6.929 1.00 20.58 438 ALA A O 1
ATOM 3122 N N . ALA A 1 414 ? -10.136 -16.036 6.195 1.00 22.10 439 ALA A N 1
ATOM 3123 C CA . ALA A 1 414 ? -9.220 -16.568 7.179 1.00 22.53 439 ALA A CA 1
ATOM 3124 C C . ALA A 1 414 ? -7.816 -15.983 6.988 1.00 20.27 439 ALA A C 1
ATOM 3125 O O . ALA A 1 414 ? -7.084 -15.904 7.973 1.00 19.96 439 ALA A O 1
ATOM 3127 N N . ASN A 1 415 ? -7.468 -15.546 5.759 1.00 18.68 440 ASN A N 1
ATOM 3128 C CA . ASN A 1 415 ? -6.146 -14.988 5.480 1.00 17.19 440 ASN A CA 1
ATOM 3129 C C . ASN A 1 415 ? -6.117 -13.482 5.778 1.00 15.35 440 ASN A C 1
ATOM 3130 O O . ASN A 1 415 ? -5.060 -12.874 5.590 1.00 15.19 440 ASN A O 1
ATOM 3135 N N . LEU A 1 416 ? -7.185 -12.900 6.295 1.00 13.52 441 LEU A N 1
ATOM 3136 C CA . LEU A 1 416 ? -7.126 -11.556 6.858 1.00 13.23 441 LEU A CA 1
ATOM 3137 C C . LEU A 1 416 ? -6.590 -11.727 8.269 1.00 12.99 441 LEU A C 1
ATOM 3138 O O . LEU A 1 416 ? -7.266 -12.226 9.162 1.00 15.01 441 LEU A O 1
ATOM 3143 N N . THR A 1 417 ? -5.326 -11.305 8.464 1.00 12.46 442 THR A N 1
ATOM 3144 C CA . THR A 1 417 ? -4.648 -11.675 9.698 1.00 12.12 442 THR A CA 1
ATOM 3145 C C . THR A 1 417 ? -5.107 -10.872 10.913 1.00 12.54 442 THR A C 1
ATOM 3146 O O . THR A 1 417 ? -4.988 -11.353 12.042 1.00 12.49 442 THR A O 1
ATOM 3150 N N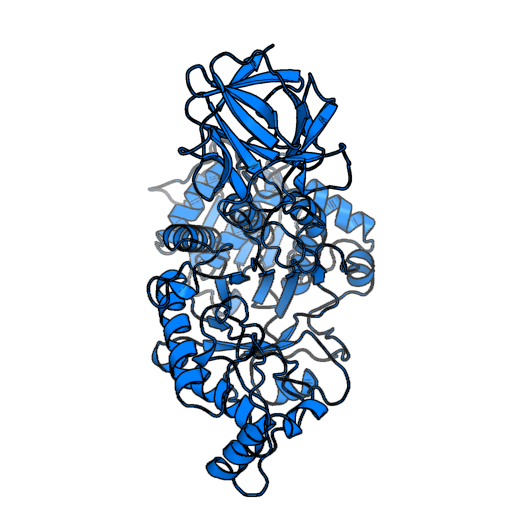 . GLY A 1 418 ? -5.657 -9.674 10.708 1.00 12.17 443 GLY A N 1
ATOM 3151 C CA . GLY A 1 418 ? -5.967 -8.730 11.756 1.00 12.14 443 GLY A CA 1
ATOM 3152 C C . GLY A 1 418 ? -5.602 -7.300 11.371 1.00 11.02 443 GLY A C 1
ATOM 3153 O O . GLY A 1 418 ? -5.731 -6.914 10.220 1.00 11.42 443 GLY A O 1
ATOM 3154 N N . ALA A 1 419 ? -5.232 -6.509 12.364 1.00 10.64 444 ALA A N 1
ATOM 3155 C CA . ALA A 1 419 ? -5.085 -5.080 12.160 1.00 9.76 444 ALA A CA 1
ATOM 3156 C C . ALA A 1 419 ? -4.141 -4.499 13.213 1.00 9.87 444 ALA A C 1
ATOM 3157 O O . ALA A 1 419 ? -3.901 -5.128 14.270 1.00 10.35 444 ALA A O 1
ATOM 3159 N N . LYS A 1 420 ? -3.612 -3.307 12.912 1.00 9.18 445 LYS A N 1
ATOM 3160 C CA . LYS A 1 420 ? -2.761 -2.556 13.835 1.00 7.55 445 LYS A CA 1
ATOM 3161 C C . LYS A 1 420 ? -2.942 -1.058 13.643 1.00 7.46 445 LYS A C 1
ATOM 3162 O O . LYS A 1 420 ? -3.284 -0.634 12.528 1.00 9.25 445 LYS A O 1
ATOM 3168 N N . ILE A 1 421 ? -2.797 -0.302 14.732 1.00 7.90 446 ILE A N 1
ATOM 3169 C CA . ILE A 1 421 ? -2.564 1.138 14.699 1.00 7.69 446 ILE A CA 1
ATOM 3170 C C . ILE A 1 421 ? -1.057 1.314 14.487 1.00 8.68 446 ILE A C 1
ATOM 3171 O O . ILE A 1 421 ? -0.263 0.445 14.824 1.00 9.58 446 ILE A O 1
ATOM 3176 N N . SER A 1 422 ? -0.682 2.453 13.917 1.00 8.37 447 SER A N 1
ATOM 3177 C CA . SER A 1 422 ? 0.708 2.773 13.561 1.00 7.93 447 SER A CA 1
ATOM 3178 C C . SER A 1 422 ? 1.080 4.171 14.008 1.00 8.72 447 SER A C 1
ATOM 3179 O O . SER A 1 422 ? 0.337 5.119 13.755 1.00 8.91 447 SER A O 1
ATOM 3182 N N . LEU A 1 423 ? 2.222 4.274 14.676 1.00 8.53 448 LEU A N 1
ATOM 3183 C CA . LEU A 1 423 ? 2.710 5.499 15.305 1.00 8.42 448 LEU A CA 1
ATOM 3184 C C . LEU A 1 423 ? 3.963 5.957 14.572 1.00 8.10 448 LEU A C 1
ATOM 3185 O O . LEU A 1 423 ? 4.979 5.281 14.590 1.00 8.11 448 LEU A O 1
ATOM 3190 N N . TRP A 1 424 ? 3.879 7.106 13.915 1.00 8.13 449 TRP A N 1
ATOM 3191 C CA . TRP A 1 424 ? 4.879 7.641 13.013 1.00 8.28 449 TRP A CA 1
ATOM 3192 C C . TRP A 1 424 ? 5.453 8.951 13.551 1.00 8.04 449 TRP A C 1
ATOM 3193 O O . TRP A 1 424 ? 4.740 9.733 14.166 1.00 8.41 449 TRP A O 1
ATOM 3204 N N . PRO A 1 425 ? 6.745 9.245 13.343 1.00 9.05 450 PRO A N 1
ATOM 3205 C CA . PRO A 1 425 ? 7.377 10.446 13.873 1.00 9.07 450 PRO A CA 1
ATOM 3206 C C . PRO A 1 425 ? 7.615 11.566 12.880 1.00 9.29 450 PRO A C 1
ATOM 3207 O O . PRO A 1 425 ? 8.486 12.403 13.127 1.00 10.68 450 PRO A O 1
ATOM 3211 N N . ASP A 1 426 ? 6.792 11.651 11.831 1.00 8.70 451 ASP A N 1
ATOM 3212 C CA . ASP A 1 426 ? 7.099 12.532 10.710 1.00 9.78 451 ASP A CA 1
ATOM 3213 C C . ASP A 1 426 ? 7.636 13.910 11.091 1.00 10.55 451 ASP A C 1
ATOM 3214 O O . ASP A 1 426 ? 8.693 14.295 10.576 1.00 11.68 451 ASP A O 1
ATOM 3219 N N . SER A 1 427 ? 6.920 14.693 11.898 1.00 10.10 452 SER A N 1
ATOM 3220 C CA . SER A 1 427 ? 7.514 15.923 12.404 1.00 11.50 452 SER A CA 1
ATOM 3221 C C . SER A 1 427 ? 8.011 15.611 13.811 1.00 10.55 452 SER A C 1
ATOM 3222 O O . SER A 1 427 ? 7.281 15.764 14.769 1.00 10.74 452 SER A O 1
ATOM 3225 N N . ALA A 1 428 ? 9.276 15.198 13.896 1.00 10.38 453 ALA A N 1
ATOM 3226 C CA . ALA A 1 428 ? 9.707 14.471 15.073 1.00 10.62 453 ALA A CA 1
ATOM 3227 C C . ALA A 1 428 ? 9.869 15.381 16.278 1.00 10.98 453 ALA A C 1
ATOM 3228 O O . ALA A 1 428 ? 9.745 14.908 17.390 1.00 11.75 453 ALA A O 1
ATOM 3230 N N . ALA A 1 429 ? 10.078 16.693 16.053 1.00 10.43 454 ALA A N 1
ATOM 3231 C CA . ALA A 1 429 ? 10.186 17.630 17.156 1.00 10.65 454 ALA A CA 1
ATOM 3232 C C . ALA A 1 429 ? 8.849 18.261 17.544 1.00 12.00 454 ALA A C 1
ATOM 3233 O O . ALA A 1 429 ? 8.826 19.088 18.455 1.00 12.96 454 ALA A O 1
ATOM 3235 N N . ALA A 1 430 ? 7.739 17.858 16.927 1.00 10.88 455 ALA A N 1
ATOM 3236 C CA . ALA A 1 430 ? 6.447 18.472 17.119 1.00 10.76 455 ALA A CA 1
ATOM 3237 C C . ALA A 1 430 ? 5.696 17.855 18.290 1.00 11.54 455 ALA A C 1
ATOM 3238 O O . ALA A 1 430 ? 4.692 18.436 18.711 1.00 12.58 455 ALA A O 1
ATOM 3240 N N . GLU A 1 431 ? 6.165 16.699 18.793 1.00 11.50 456 GLU A N 1
ATOM 3241 C CA . GLU A 1 431 ? 5.439 16.005 19.847 1.00 10.24 456 GLU A CA 1
ATOM 3242 C C . GLU A 1 431 ? 6.441 15.115 20.560 1.00 9.65 456 GLU A C 1
ATOM 3243 O O . GLU A 1 431 ? 7.252 14.451 19.902 1.00 11.20 456 GLU A O 1
ATOM 3249 N N . THR A 1 432 ? 6.370 15.075 21.902 1.00 9.40 457 THR A N 1
ATOM 3250 C CA . THR A 1 432 ? 7.239 14.194 22.632 1.00 9.65 457 THR A CA 1
ATOM 3251 C C . THR A 1 432 ? 6.711 12.763 22.722 1.00 8.96 457 THR A C 1
ATOM 3252 O O . THR A 1 432 ? 5.523 12.534 22.573 1.00 9.18 457 THR A O 1
ATOM 3256 N N . GLU A 1 433 ? 7.615 11.811 23.018 1.00 8.66 458 GLU A N 1
ATOM 3257 C CA . GLU A 1 433 ? 7.175 10.417 23.163 1.00 8.87 458 GLU A CA 1
ATOM 3258 C C . GLU A 1 433 ? 6.168 10.331 24.311 1.00 9.47 458 GLU A C 1
ATOM 3259 O O . GLU A 1 433 ? 5.216 9.530 24.248 1.00 8.98 458 GLU A O 1
ATOM 3265 N N . ASN A 1 434 ? 6.280 11.161 25.353 1.00 8.48 459 ASN A N 1
ATOM 3266 C CA . ASN A 1 434 ? 5.303 11.073 26.426 1.00 8.83 459 ASN A CA 1
ATOM 3267 C C . ASN A 1 434 ? 3.927 11.579 25.989 1.00 10.02 459 ASN A C 1
ATOM 3268 O O . ASN A 1 434 ? 2.853 11.064 26.351 1.00 10.36 459 ASN A O 1
ATOM 3273 N N . GLU A 1 435 ? 3.930 12.609 25.141 1.00 8.67 460 GLU A N 1
ATOM 3274 C CA . GLU A 1 435 ? 2.685 13.086 24.564 1.00 9.06 460 GLU A CA 1
ATOM 3275 C C . GLU A 1 435 ? 2.051 11.963 23.725 1.00 8.95 460 GLU A C 1
ATOM 3276 O O . GLU A 1 435 ? 0.813 11.821 23.680 1.00 10.11 460 GLU A O 1
ATOM 3282 N N . VAL A 1 436 ? 2.846 11.278 22.915 1.00 9.38 461 VAL A N 1
ATOM 3283 C CA . VAL A 1 436 ? 2.315 10.195 22.098 1.00 9.92 461 VAL A CA 1
ATOM 3284 C C . VAL A 1 436 ? 1.751 9.074 22.967 1.00 9.69 461 VAL A C 1
ATOM 3285 O O . VAL A 1 436 ? 0.667 8.554 22.674 1.00 9.86 461 VAL A O 1
ATOM 3289 N N . GLU A 1 437 ? 2.427 8.760 24.090 1.00 9.46 462 GLU A N 1
ATOM 3290 C CA . GLU A 1 437 ? 1.959 7.784 25.086 1.00 9.94 462 GLU A CA 1
ATOM 3291 C C . GLU A 1 437 ? 0.584 8.145 25.623 1.00 10.80 462 GLU A C 1
ATOM 3292 O O . GLU A 1 437 ? -0.257 7.256 25.706 1.00 12.27 462 GLU A O 1
ATOM 3298 N N . THR A 1 438 ? 0.350 9.441 25.900 1.00 10.17 463 THR A N 1
ATOM 3299 C CA . THR A 1 438 ? -0.978 9.894 26.295 1.00 10.71 463 THR A CA 1
ATOM 3300 C C . THR A 1 438 ? -1.978 9.678 25.169 1.00 10.72 463 THR A C 1
ATOM 3301 O O . THR A 1 438 ? -3.068 9.142 25.378 1.00 11.75 463 THR A O 1
ATOM 3305 N N . LYS A 1 439 ? -1.623 10.123 23.963 1.00 10.27 464 LYS A N 1
ATOM 3306 C CA . LYS A 1 439 ? -2.515 10.118 22.820 1.00 10.17 464 LYS A CA 1
ATOM 3307 C C . LYS A 1 439 ? -2.958 8.710 22.455 1.00 10.54 464 LYS A C 1
ATOM 3308 O O . LYS A 1 439 ? -4.071 8.534 21.938 1.00 12.47 464 LYS A O 1
ATOM 3314 N N . VAL A 1 440 ? -2.057 7.741 22.613 1.00 9.72 465 VAL A N 1
ATOM 3315 C CA . VAL A 1 440 ? -2.379 6.399 22.135 1.00 10.67 465 VAL A CA 1
ATOM 3316 C C . VAL A 1 440 ? -3.283 5.629 23.097 1.00 10.08 465 VAL A C 1
ATOM 3317 O O . VAL A 1 440 ? -3.695 4.529 22.726 1.00 9.90 465 VAL A O 1
ATOM 3321 N N . PHE A 1 441 ? -3.550 6.151 24.308 1.00 9.63 466 PHE A N 1
ATOM 3322 C CA . PHE A 1 441 ? -4.328 5.408 25.297 1.00 9.40 466 PHE A CA 1
ATOM 3323 C C . PHE A 1 441 ? -5.604 4.823 24.688 1.00 10.12 466 PHE A C 1
ATOM 3324 O O . PHE A 1 441 ? -5.812 3.607 24.705 1.00 9.88 466 PHE A O 1
ATOM 3332 N N . MET A 1 442 ? -6.466 5.648 24.103 1.00 9.51 467 MET A N 1
ATOM 3333 C CA . MET A 1 442 ? -7.745 5.141 23.616 1.00 9.85 467 MET A CA 1
ATOM 3334 C C . MET A 1 442 ? -7.573 4.398 22.303 1.00 9.51 467 MET A C 1
ATOM 3335 O O . MET A 1 442 ? -8.175 3.328 22.143 1.00 10.36 467 MET A O 1
ATOM 3340 N N . PRO A 1 443 ? -6.766 4.862 21.309 1.00 10.21 468 PRO A N 1
ATOM 3341 C CA . PRO A 1 443 ? -6.458 4.020 20.148 1.00 9.48 468 PRO A CA 1
ATOM 3342 C C . PRO A 1 443 ? -6.118 2.567 20.480 1.00 9.26 468 PRO A C 1
ATOM 3343 O O . PRO A 1 443 ? -6.516 1.647 19.760 1.00 9.54 468 PRO A O 1
ATOM 3347 N N . LEU A 1 444 ? -5.310 2.376 21.527 1.00 8.99 469 LEU A N 1
ATOM 3348 C CA . LEU A 1 444 ? -4.855 1.049 21.895 1.00 9.21 469 LEU A CA 1
ATOM 3349 C C . LEU A 1 444 ? -6.056 0.194 22.301 1.00 8.25 469 LEU A C 1
ATOM 3350 O O . LEU A 1 444 ? -6.148 -0.948 21.867 1.00 8.79 469 LEU A O 1
ATOM 3355 N N . ARG A 1 445 ? -6.910 0.715 23.194 1.00 9.17 470 ARG A N 1
ATOM 3356 C CA . ARG A 1 445 ? -8.098 -0.054 23.581 1.00 9.82 470 ARG A CA 1
ATOM 3357 C C . ARG A 1 445 ? -9.020 -0.273 22.388 1.00 10.52 470 ARG A C 1
ATOM 3358 O O . ARG A 1 445 ? -9.582 -1.364 22.273 1.00 10.45 470 ARG A O 1
ATOM 3366 N N . PHE A 1 446 ? -9.145 0.731 21.519 1.00 9.91 471 PHE A N 1
ATOM 3367 C CA . PHE A 1 446 ? -9.970 0.585 20.347 1.00 9.95 471 PHE A CA 1
ATOM 3368 C C . PHE A 1 446 ? -9.512 -0.593 19.492 1.00 10.42 471 PHE A C 1
ATOM 3369 O O . PHE A 1 446 ? -10.323 -1.450 19.098 1.00 10.49 471 PHE A O 1
ATOM 3377 N N . VAL A 1 447 ? -8.208 -0.700 19.179 1.00 8.83 472 VAL A N 1
ATOM 3378 C CA . VAL A 1 447 ? -7.768 -1.710 18.253 1.00 9.46 472 VAL A CA 1
ATOM 3379 C C . VAL A 1 447 ? -7.768 -3.079 18.941 1.00 8.95 472 VAL A C 1
ATOM 3380 O O . VAL A 1 447 ? -8.024 -4.087 18.304 1.00 8.86 472 VAL A O 1
ATOM 3384 N N . ALA A 1 448 ? -7.493 -3.097 20.248 1.00 8.44 473 ALA A N 1
ATOM 3385 C CA . ALA A 1 448 ? -7.566 -4.330 21.031 1.00 9.25 473 ALA A CA 1
ATOM 3386 C C . ALA A 1 448 ? -8.968 -4.923 20.947 1.00 9.15 473 ALA A C 1
ATOM 3387 O O . ALA A 1 448 ? -9.100 -6.130 20.723 1.00 9.74 473 ALA A O 1
ATOM 3389 N N . GLN A 1 449 ? -9.958 -4.063 21.118 1.00 9.80 474 GLN A N 1
ATOM 3390 C CA . GLN A 1 449 ? -11.365 -4.478 21.111 1.00 10.37 474 GLN A CA 1
ATOM 3391 C C . GLN A 1 449 ? -11.796 -4.983 19.726 1.00 10.84 474 GLN A C 1
ATOM 3392 O O . GLN A 1 449 ? -12.431 -6.040 19.547 1.00 10.92 474 GLN A O 1
ATOM 3398 N N . ALA A 1 450 ? -11.430 -4.221 18.677 1.00 11.76 475 ALA A N 1
ATOM 3399 C CA . ALA A 1 450 ? -11.858 -4.539 17.337 1.00 11.00 475 ALA A CA 1
ATOM 3400 C C . ALA A 1 450 ? -11.235 -5.847 16.851 1.00 10.87 475 ALA A C 1
ATOM 3401 O O . ALA A 1 450 ? -11.807 -6.560 16.029 1.00 13.21 475 ALA A O 1
ATOM 3403 N N . THR A 1 451 ? -10.022 -6.171 17.298 1.00 9.13 476 THR A N 1
ATOM 3404 C CA . THR A 1 451 ? -9.330 -7.349 16.787 1.00 10.28 476 THR A CA 1
ATOM 3405 C C . THR A 1 451 ? -9.602 -8.603 17.637 1.00 10.57 476 THR A C 1
ATOM 3406 O O . THR A 1 451 ? -9.504 -9.730 17.163 1.00 10.72 476 THR A O 1
ATOM 3410 N N . TRP A 1 452 ? -9.837 -8.398 18.957 1.00 10.50 477 TRP A N 1
ATOM 3411 C CA . TRP A 1 452 ? -10.192 -9.562 19.792 1.00 10.80 477 TRP A CA 1
ATOM 3412 C C . TRP A 1 452 ? -11.585 -10.055 19.388 1.00 11.87 477 TRP A C 1
ATOM 3413 O O . TRP A 1 452 ? -11.817 -11.259 19.260 1.00 10.84 477 TRP A O 1
ATOM 3424 N N . GLY A 1 453 ? -12.462 -9.100 19.133 1.00 11.69 478 GLY A N 1
ATOM 3425 C CA . GLY A 1 453 ? -13.676 -9.351 18.374 1.00 12.53 478 GLY A CA 1
ATOM 3426 C C . GLY A 1 453 ? -14.903 -9.697 19.200 1.00 13.33 478 GLY A C 1
ATOM 3427 O O . GLY A 1 453 ? -15.904 -10.073 18.595 1.00 16.30 478 GLY A O 1
ATOM 3428 N N . GLY A 1 454 ? -14.915 -9.436 20.497 1.00 12.91 479 GLY A N 1
ATOM 3429 C CA . GLY A 1 454 ? -16.112 -9.672 21.277 1.00 13.23 479 GLY A CA 1
ATOM 3430 C C . GLY A 1 454 ? -17.136 -8.572 21.093 1.00 13.66 479 GLY A C 1
ATOM 3431 O O . GLY A 1 454 ? -16.978 -7.628 20.324 1.00 15.17 479 GLY A O 1
ATOM 3432 N N . PRO A 1 455 ? -18.295 -8.707 21.765 1.00 13.96 480 PRO A N 1
ATOM 3433 C CA . PRO A 1 455 ? -19.378 -7.745 21.616 1.00 13.05 480 PRO A CA 1
ATOM 3434 C C . PRO A 1 455 ? -18.944 -6.346 22.005 1.00 13.45 480 PRO A C 1
ATOM 3435 O O . PRO A 1 455 ? -18.154 -6.105 22.922 1.00 13.61 480 PRO A O 1
ATOM 3439 N N . LYS A 1 456 ? -19.516 -5.384 21.331 1.00 14.64 481 LYS A N 1
ATOM 3440 C CA . LYS A 1 456 ? -19.209 -4.010 21.601 1.00 15.48 481 LYS A CA 1
ATOM 3441 C C . LYS A 1 456 ? -19.491 -3.684 23.061 1.00 14.20 481 LYS A C 1
ATOM 3442 O O . LYS A 1 456 ? -20.582 -4.003 23.560 1.00 17.06 481 LYS A O 1
ATOM 3448 N N . PRO A 1 457 ? -18.539 -3.072 23.796 1.00 15.20 482 PRO A N 1
ATOM 3449 C CA . PRO A 1 457 ? -18.689 -2.889 25.240 1.00 14.83 482 PRO A CA 1
ATOM 3450 C C . PRO A 1 457 ? -19.738 -1.872 25.651 1.00 15.31 482 PRO A C 1
ATOM 3451 O O . PRO A 1 457 ? -20.281 -1.947 26.741 1.00 17.10 482 PRO A O 1
ATOM 3455 N N . SER A 1 458 ? -19.977 -0.866 24.817 1.00 16.05 483 SER A N 1
ATOM 3456 C CA . SER A 1 458 ? -20.890 0.201 25.164 1.00 16.55 483 SER A CA 1
ATOM 3457 C C . SER A 1 458 ? -21.495 0.768 23.887 1.00 16.31 483 SER A C 1
ATOM 3458 O O . SER A 1 458 ? -20.816 0.955 22.898 1.00 15.28 483 SER A O 1
ATOM 3461 N N . PRO A 1 459 ? -22.801 1.119 23.845 1.00 16.45 484 PRO A N 1
ATOM 3462 C CA . PRO A 1 459 ? -23.345 1.734 22.640 1.00 16.29 484 PRO A CA 1
ATOM 3463 C C . PRO A 1 459 ? -22.737 3.109 22.384 1.00 15.91 484 PRO A C 1
ATOM 3464 O O . PRO A 1 459 ? -22.701 3.525 21.233 1.00 16.66 484 PRO A O 1
ATOM 3468 N N . THR A 1 460 ? -22.189 3.756 23.420 1.00 15.33 485 THR A N 1
ATOM 3469 C CA . THR A 1 460 ? -21.555 5.042 23.255 1.00 15.20 485 THR A CA 1
ATOM 3470 C C . THR A 1 460 ? -20.045 5.004 23.454 1.00 14.85 485 THR A C 1
ATOM 3471 O O . THR A 1 460 ? -19.526 4.175 24.218 1.00 14.04 485 THR A O 1
ATOM 3475 N N . TYR A 1 461 ? -19.365 5.920 22.718 1.00 14.37 486 TYR A N 1
ATOM 3476 C CA . TYR A 1 461 ? -17.931 6.097 22.872 1.00 14.62 486 TYR A CA 1
ATOM 3477 C C . TYR A 1 461 ? -17.650 6.571 24.281 1.00 15.20 486 TYR A C 1
ATOM 3478 O O . TYR A 1 461 ? -16.698 6.122 24.893 1.00 14.90 486 TYR A O 1
ATOM 3487 N N . ALA A 1 462 ? -18.475 7.479 24.808 1.00 14.59 487 ALA A N 1
ATOM 3488 C CA . ALA A 1 462 ? -18.345 7.945 26.183 1.00 15.87 487 ALA A CA 1
ATOM 3489 C C . ALA A 1 462 ? -18.278 6.784 27.182 1.00 12.92 487 ALA A C 1
ATOM 3490 O O . ALA A 1 462 ? -17.403 6.751 28.043 1.00 15.31 487 ALA A O 1
ATOM 3492 N N . GLY A 1 463 ? -19.120 5.758 26.984 1.00 13.56 488 GLY A N 1
ATOM 3493 C CA . GLY A 1 463 ? -19.113 4.596 27.853 1.00 13.84 488 GLY A CA 1
ATOM 3494 C C . GLY A 1 463 ? -17.855 3.740 27.721 1.00 11.88 488 GLY A C 1
ATOM 3495 O O . GLY A 1 463 ? -17.327 3.235 28.726 1.00 13.43 488 GLY A O 1
ATOM 3496 N N . PHE A 1 464 ? -17.408 3.580 26.503 1.00 12.93 489 PHE A N 1
ATOM 3497 C CA . PHE A 1 464 ? -16.156 2.893 26.223 1.00 12.41 489 PHE A CA 1
ATOM 3498 C C . PHE A 1 464 ? -14.961 3.640 26.826 1.00 14.21 489 PHE A C 1
ATOM 3499 O O . PHE A 1 464 ? -14.168 3.018 27.519 1.00 13.12 489 PHE A O 1
ATOM 3507 N N . GLU A 1 465 ? -14.869 4.946 26.633 1.00 14.01 490 GLU A N 1
ATOM 3508 C CA . GLU A 1 465 ? -13.753 5.691 27.184 1.00 13.94 490 GLU A CA 1
ATOM 3509 C C . GLU A 1 465 ? -13.746 5.603 28.712 1.00 13.63 490 GLU A C 1
ATOM 3510 O O . GLU A 1 465 ? -12.698 5.477 29.340 1.00 14.69 490 GLU A O 1
ATOM 3516 N N . ALA A 1 466 ? -14.934 5.718 29.318 1.00 13.08 491 ALA A N 1
ATOM 3517 C CA . ALA A 1 466 ? -15.015 5.720 30.763 1.00 13.81 491 ALA A CA 1
ATOM 3518 C C . ALA A 1 466 ? -14.491 4.395 31.302 1.00 13.92 491 ALA A C 1
ATOM 3519 O O . ALA A 1 466 ? -13.802 4.378 32.302 1.00 14.13 491 ALA A O 1
ATOM 3521 N N . LEU A 1 467 ? -14.909 3.298 30.679 1.00 12.75 492 LEU A N 1
ATOM 3522 C CA . LEU A 1 467 ? -14.526 1.988 31.107 1.00 13.50 492 LEU A CA 1
ATOM 3523 C C . LEU A 1 467 ? -13.027 1.856 30.937 1.00 12.51 492 LEU A C 1
ATOM 3524 O O . LEU A 1 467 ? -12.337 1.325 31.803 1.00 13.01 492 LEU A O 1
ATOM 3529 N N . ALA A 1 468 ? -12.528 2.261 29.762 1.00 12.59 493 ALA A N 1
ATOM 3530 C CA . ALA A 1 468 ? -11.104 2.072 29.506 1.00 11.97 493 ALA A CA 1
ATOM 3531 C C . ALA A 1 468 ? -10.248 2.845 30.505 1.00 11.45 493 ALA A C 1
ATOM 3532 O O . ALA A 1 468 ? -9.206 2.364 30.959 1.00 10.82 493 ALA A O 1
ATOM 3534 N N . ARG A 1 469 ? -10.657 4.063 30.845 1.00 12.55 494 ARG A N 1
ATOM 3535 C CA . ARG A 1 469 ? -9.906 4.832 31.807 1.00 12.54 494 ARG A CA 1
ATOM 3536 C C . ARG A 1 469 ? -10.090 4.298 33.222 1.00 12.99 494 ARG A C 1
ATOM 3537 O O . ARG A 1 469 ? -9.141 4.332 33.995 1.00 14.50 494 ARG A O 1
ATOM 3545 N N . LYS A 1 470 ? -11.242 3.746 33.552 1.00 13.28 495 LYS A N 1
ATOM 3546 C CA . LYS A 1 470 ? -11.392 3.102 34.847 1.00 15.11 495 LYS A CA 1
ATOM 3547 C C . LYS A 1 470 ? -10.460 1.896 34.995 1.00 13.52 495 LYS A C 1
ATOM 3548 O O . LYS A 1 470 ? -9.787 1.718 36.008 1.00 12.71 495 LYS A O 1
ATOM 3554 N N . ILE A 1 471 ? -10.398 1.029 33.974 1.00 12.21 496 ILE A N 1
ATOM 3555 C CA . ILE A 1 471 ? -9.506 -0.117 33.984 1.00 12.53 496 ILE A CA 1
ATOM 3556 C C . ILE A 1 471 ? -8.056 0.325 34.045 1.00 13.18 496 ILE A C 1
ATOM 3557 O O . ILE A 1 471 ? -7.243 -0.274 34.754 1.00 14.07 496 ILE A O 1
ATOM 3562 N N . GLY A 1 472 ? -7.738 1.371 33.288 1.00 10.38 497 GLY A N 1
ATOM 3563 C CA . GLY A 1 472 ? -6.428 2.005 33.395 1.00 10.30 497 GLY A CA 1
ATOM 3564 C C . GLY A 1 472 ? -5.318 1.164 32.775 1.00 11.61 497 GLY A C 1
ATOM 3565 O O . GLY A 1 472 ? -5.539 0.291 31.932 1.00 12.16 497 GLY A O 1
ATOM 3566 N N . HIS A 1 473 ? -4.102 1.506 33.201 1.00 12.09 498 HIS A N 1
ATOM 3567 C CA . HIS A 1 473 ? -2.915 0.832 32.698 1.00 12.12 498 HIS A CA 1
ATOM 3568 C C . HIS A 1 473 ? -2.792 -0.539 33.323 1.00 12.14 498 HIS A C 1
ATOM 3569 O O . HIS A 1 473 ? -3.352 -0.811 34.387 1.00 13.49 498 HIS A O 1
ATOM 3576 N N . ALA A 1 474 ? -1.964 -1.372 32.704 1.00 11.61 499 ALA A N 1
ATOM 3577 C CA . ALA A 1 474 ? -1.537 -2.662 33.244 1.00 11.30 499 ALA A CA 1
ATOM 3578 C C . ALA A 1 474 ? -0.921 -2.444 34.628 1.00 12.03 499 ALA A C 1
ATOM 3579 O O . ALA A 1 474 ? -0.341 -1.393 34.907 1.00 12.54 499 ALA A O 1
ATOM 3581 N N . PRO A 1 475 ? -1.004 -3.453 35.505 1.00 12.94 500 PRO A N 1
ATOM 3582 C CA . PRO A 1 475 ? -0.335 -3.384 36.801 1.00 13.19 500 PRO A CA 1
ATOM 3583 C C . PRO A 1 475 ? 1.171 -3.206 36.616 1.00 12.69 500 PRO A C 1
ATOM 3584 O O . PRO A 1 475 ? 1.772 -3.848 35.766 1.00 12.77 500 PRO A O 1
ATOM 3588 N N . GLY A 1 476 ? 1.708 -2.267 37.392 1.00 13.22 501 GLY A N 1
ATOM 3589 C CA . GLY A 1 476 ? 3.149 -2.034 37.349 1.00 12.05 501 GLY A CA 1
ATOM 3590 C C . GLY A 1 476 ? 3.627 -1.343 36.076 1.00 12.86 501 GLY A C 1
ATOM 3591 O O . GLY A 1 476 ? 4.761 -1.423 35.682 1.00 12.41 501 GLY A O 1
ATOM 3592 N N . TRP A 1 477 ? 2.743 -0.636 35.411 1.00 12.39 502 TRP A N 1
ATOM 3593 C CA . TRP A 1 477 ? 3.089 0.075 34.184 1.00 11.38 502 TRP A CA 1
ATOM 3594 C C . TRP A 1 477 ? 4.190 1.086 34.433 1.00 11.66 502 TRP A C 1
ATOM 3595 O O . TRP A 1 477 ? 5.137 1.151 33.658 1.00 10.87 502 TRP A O 1
ATOM 3606 N N . GLU A 1 478 ? 4.069 1.904 35.477 1.00 13.02 503 GLU A N 1
ATOM 3607 C CA . GLU A 1 478 ? 5.055 2.945 35.744 1.00 13.49 503 GLU A CA 1
ATOM 3608 C C . GLU A 1 478 ? 6.423 2.304 35.972 1.00 11.96 503 GLU A C 1
ATOM 3609 O O . GLU A 1 478 ? 6.562 1.361 36.758 1.00 12.07 503 GLU A O 1
ATOM 3615 N N . ASN A 1 479 ? 7.443 2.819 35.254 1.00 11.63 504 ASN A N 1
ATOM 3616 C CA . ASN A 1 479 ? 8.795 2.303 35.432 1.00 10.64 504 ASN A CA 1
ATOM 3617 C C . ASN A 1 479 ? 9.832 3.407 35.574 1.00 11.36 504 ASN A C 1
ATOM 3618 O O . ASN A 1 479 ? 11.016 3.114 35.458 1.00 11.72 504 ASN A O 1
ATOM 3623 N N . THR A 1 480 ? 9.354 4.643 35.729 1.00 10.47 505 THR A N 1
ATOM 3624 C CA . THR A 1 480 ? 10.222 5.770 35.970 1.00 10.91 505 THR A CA 1
ATOM 3625 C C . THR A 1 480 ? 9.573 6.706 36.974 1.00 11.99 505 THR A C 1
ATOM 3626 O O . THR A 1 480 ? 8.365 6.687 37.126 1.00 12.64 505 THR A O 1
ATOM 3630 N N . ASP A 1 481 ? 10.417 7.577 37.536 1.00 12.82 506 ASP A N 1
ATOM 3631 C CA . ASP A 1 481 ? 9.980 8.703 38.313 1.00 13.39 506 ASP A CA 1
ATOM 3632 C C . ASP A 1 481 ? 10.131 9.938 37.461 1.00 13.16 506 ASP A C 1
ATOM 3633 O O . ASP A 1 481 ? 11.245 10.377 37.174 1.00 13.28 506 ASP A O 1
ATOM 3638 N N . ARG A 1 482 ? 8.997 10.492 37.042 1.00 12.29 507 ARG A N 1
ATOM 3639 C CA . ARG A 1 482 ? 9.036 11.601 36.108 1.00 12.02 507 ARG A CA 1
ATOM 3640 C C . ARG A 1 482 ? 9.263 12.927 36.790 1.00 12.43 507 ARG A C 1
ATOM 3641 O O . ARG A 1 482 ? 9.557 13.899 36.116 1.00 12.09 507 ARG A O 1
ATOM 3649 N N . THR A 1 483 ? 9.127 12.960 38.113 1.00 11.72 508 THR A N 1
ATOM 3650 C CA . THR A 1 483 ? 9.270 14.224 38.840 1.00 11.80 508 THR A CA 1
ATOM 3651 C C . THR A 1 483 ? 10.197 14.033 40.053 1.00 11.98 508 THR A C 1
ATOM 3652 O O . THR A 1 483 ? 9.837 14.289 41.219 1.00 11.47 508 THR A O 1
ATOM 3656 N N . PRO A 1 484 ? 11.473 13.647 39.844 1.00 12.65 509 PRO A N 1
ATOM 3657 C CA . PRO A 1 484 ? 12.385 13.351 40.952 1.00 13.76 509 PRO A CA 1
ATOM 3658 C C . PRO A 1 484 ? 12.993 14.554 41.656 1.00 12.05 509 PRO A C 1
ATOM 3659 O O . PRO A 1 484 ? 13.682 14.365 42.653 1.00 14.08 509 PRO A O 1
ATOM 3663 N N . LEU A 1 485 ? 12.753 15.739 41.081 1.00 13.03 510 LEU A N 1
ATOM 3664 C CA . LEU A 1 485 ? 13.220 17.002 41.639 1.00 14.39 510 LEU A CA 1
ATOM 3665 C C . LEU A 1 485 ? 12.028 17.914 41.917 1.00 14.67 510 LEU A C 1
ATOM 3666 O O . LEU A 1 485 ? 11.164 18.131 41.072 1.00 13.07 510 LEU A O 1
ATOM 3671 N N . ALA A 1 486 ? 12.004 18.514 43.117 1.00 13.88 511 ALA A N 1
ATOM 3672 C CA . ALA A 1 486 ? 11.034 19.546 43.394 1.00 14.41 511 ALA A CA 1
ATOM 3673 C C . ALA A 1 486 ? 11.325 20.750 42.507 1.00 16.72 511 ALA A C 1
ATOM 3674 O O . ALA A 1 486 ? 12.473 21.138 42.333 1.00 16.37 511 ALA A O 1
ATOM 3676 N N . ASP A 1 487 ? 10.286 21.334 41.963 1.00 14.22 512 ASP A N 1
ATOM 3677 C CA . ASP A 1 487 ? 10.435 22.531 41.156 1.00 15.56 512 ASP A CA 1
ATOM 3678 C C . ASP A 1 487 ? 11.139 23.578 41.996 1.00 18.47 512 ASP A C 1
ATOM 3679 O O . ASP A 1 487 ? 10.799 23.755 43.172 1.00 19.09 512 ASP A O 1
ATOM 3684 N N . GLY A 1 488 ? 12.143 24.212 41.413 1.00 18.34 513 GLY A N 1
ATOM 3685 C CA . GLY A 1 488 ? 12.887 25.213 42.154 1.00 18.91 513 GLY A CA 1
ATOM 3686 C C . GLY A 1 488 ? 14.174 25.542 41.439 1.00 20.59 513 GLY A C 1
ATOM 3687 O O . GLY A 1 488 ? 14.357 25.118 40.311 1.00 19.21 513 GLY A O 1
ATOM 3688 N N . THR A 1 489 ? 15.031 26.323 42.115 1.00 21.39 514 THR A N 1
ATOM 3689 C CA . THR A 1 489 ? 16.263 26.845 41.563 1.00 21.35 514 THR A CA 1
ATOM 3690 C C . THR A 1 489 ? 17.440 26.081 42.136 1.00 25.15 514 THR A C 1
ATOM 3691 O O . THR A 1 489 ? 17.543 25.891 43.343 1.00 24.45 514 THR A O 1
ATOM 3695 N N . TYR A 1 490 ? 18.304 25.622 41.231 1.00 22.21 515 TYR A N 1
ATOM 3696 C CA . TYR A 1 490 ? 19.386 24.729 41.559 1.00 22.06 515 TYR A CA 1
ATOM 3697 C C . TYR A 1 490 ? 20.640 25.108 40.791 1.00 23.41 515 TYR A C 1
ATOM 3698 O O . TYR A 1 490 ? 20.563 25.604 39.664 1.00 24.61 515 TYR A O 1
ATOM 3707 N N . ARG A 1 491 ? 21.772 24.860 41.427 1.00 24.75 516 ARG A N 1
ATOM 3708 C CA . ARG A 1 491 ? 23.040 24.833 40.729 1.00 26.77 516 ARG A CA 1
ATOM 3709 C C . ARG A 1 491 ? 23.235 23.395 40.299 1.00 26.59 516 ARG A C 1
ATOM 3710 O O . ARG A 1 491 ? 22.876 22.478 41.031 1.00 24.27 516 ARG A O 1
ATOM 3718 N N . LEU A 1 492 ? 23.762 23.197 39.090 1.00 23.11 517 LEU A N 1
ATOM 3719 C CA . LEU A 1 492 ? 23.919 21.868 38.554 1.00 22.15 517 LEU A CA 1
ATOM 3720 C C . LEU A 1 492 ? 25.397 21.673 38.318 1.00 22.09 517 LEU A C 1
ATOM 3721 O O . LEU A 1 492 ? 25.956 22.384 37.479 1.00 20.78 517 LEU A O 1
ATOM 3726 N N . THR A 1 493 ? 26.008 20.786 39.097 1.00 21.35 518 THR A N 1
ATOM 3727 C CA . THR A 1 493 ? 27.448 20.816 39.237 1.00 23.52 518 THR A CA 1
ATOM 3728 C C . THR A 1 493 ? 28.015 19.439 38.918 1.00 21.79 518 THR A C 1
ATOM 3729 O O . THR A 1 493 ? 27.386 18.392 39.068 1.00 23.29 518 THR A O 1
ATOM 3733 N N . THR A 1 494 ? 29.244 19.471 38.432 1.00 23.53 519 THR A N 1
ATOM 3734 C CA . THR A 1 494 ? 30.096 18.320 38.227 1.00 22.25 519 THR A CA 1
ATOM 3735 C C . THR A 1 494 ? 31.451 18.750 38.793 1.00 26.15 519 THR A C 1
ATOM 3736 O O . THR A 1 494 ? 31.974 19.782 38.354 1.00 26.47 519 THR A O 1
ATOM 3740 N N . GLY A 1 495 ? 31.917 18.058 39.843 1.00 27.49 520 GLY A N 1
ATOM 3741 C CA . GLY A 1 495 ? 33.043 18.560 40.636 1.00 28.27 520 GLY A CA 1
ATOM 3742 C C . GLY A 1 495 ? 32.794 20.006 41.048 1.00 29.01 520 GLY A C 1
ATOM 3743 O O . GLY A 1 495 ? 31.705 20.302 41.523 1.00 31.09 520 GLY A O 1
ATOM 3744 N N . ALA A 1 496 ? 33.755 20.917 40.792 1.00 26.67 521 ALA A N 1
ATOM 3745 C CA . ALA A 1 496 ? 33.538 22.319 41.105 1.00 28.64 521 ALA A CA 1
ATOM 3746 C C . ALA A 1 496 ? 33.051 23.132 39.913 1.00 26.95 521 ALA A C 1
ATOM 3747 O O . ALA A 1 496 ? 32.965 24.364 40.025 1.00 29.44 521 ALA A O 1
ATOM 3749 N N . LYS A 1 497 ? 32.670 22.468 38.793 1.00 27.13 522 LYS A N 1
ATOM 3750 C CA . LYS A 1 497 ? 32.119 23.167 37.643 1.00 27.21 522 LYS A CA 1
ATOM 3751 C C . LYS A 1 497 ? 30.598 23.206 37.776 1.00 22.40 522 LYS A C 1
ATOM 3752 O O . LYS A 1 497 ? 30.006 22.238 38.237 1.00 29.32 522 LYS A O 1
ATOM 3758 N N . ALA A 1 498 ? 29.993 24.331 37.402 1.00 22.23 523 ALA A N 1
ATOM 3759 C CA . ALA A 1 498 ? 28.548 24.481 37.374 1.00 21.78 523 ALA A CA 1
ATOM 3760 C C . ALA A 1 498 ? 28.115 24.817 35.950 1.00 22.55 523 ALA A C 1
ATOM 3761 O O . ALA A 1 498 ? 28.746 25.613 35.255 1.00 20.96 523 ALA A O 1
ATOM 3763 N N . LEU A 1 499 ? 26.999 24.227 35.518 1.00 17.61 524 LEU A N 1
ATOM 3764 C CA . LEU A 1 499 ? 26.371 24.597 34.258 1.00 19.66 524 LEU A CA 1
ATOM 3765 C C . LEU A 1 499 ? 26.089 26.095 34.269 1.00 21.17 524 LEU A C 1
ATOM 3766 O O . LEU A 1 499 ? 25.446 26.595 35.180 1.00 20.88 524 LEU A O 1
ATOM 3771 N N . ALA A 1 500 ? 26.540 26.834 33.228 1.00 21.81 525 ALA A N 1
ATOM 3772 C CA . ALA A 1 500 ? 26.282 28.269 33.151 1.00 22.24 525 ALA A CA 1
ATOM 3773 C C . ALA A 1 500 ? 26.231 28.791 31.720 1.00 19.00 525 ALA A C 1
ATOM 3774 O O . ALA A 1 500 ? 26.885 28.254 30.816 1.00 21.68 525 ALA A O 1
ATOM 3776 N N . PRO A 1 501 ? 25.508 29.898 31.509 1.00 21.22 526 PRO A N 1
ATOM 3777 C CA . PRO A 1 501 ? 25.552 30.610 30.232 1.00 23.19 526 PRO A CA 1
ATOM 3778 C C . PRO A 1 501 ? 26.959 31.122 29.923 1.00 27.96 526 PRO A C 1
ATOM 3779 O O . PRO A 1 501 ? 27.594 31.685 30.819 1.00 26.86 526 PRO A O 1
ATOM 3783 N N . THR A 1 502 ? 27.468 30.790 28.717 1.00 28.67 527 THR A N 1
ATOM 3784 C CA . THR A 1 502 ? 28.769 31.224 28.201 1.00 27.10 527 THR A CA 1
ATOM 3785 C C . THR A 1 502 ? 28.562 31.888 26.843 1.00 32.65 527 THR A C 1
ATOM 3786 O O . THR A 1 502 ? 27.419 32.153 26.453 1.00 32.76 527 THR A O 1
ATOM 3790 N N . ALA A 1 503 ? 29.686 32.241 26.177 1.00 35.73 528 ALA A N 1
ATOM 3791 C CA . ALA A 1 503 ? 29.689 33.106 25.002 1.00 36.06 528 ALA A CA 1
ATOM 3792 C C . ALA A 1 503 ? 28.746 32.583 23.918 1.00 36.54 528 ALA A C 1
ATOM 3793 O O . ALA A 1 503 ? 28.769 31.392 23.615 1.00 37.25 528 ALA A O 1
ATOM 3795 N N . ASP A 1 504 ? 27.914 33.495 23.391 1.00 39.35 529 ASP A N 1
ATOM 3796 C CA . ASP A 1 504 ? 27.240 33.357 22.104 1.00 37.75 529 ASP A CA 1
ATOM 3797 C C . ASP A 1 504 ? 26.057 32.405 22.246 1.00 33.23 529 ASP A C 1
ATOM 3798 O O . ASP A 1 504 ? 25.897 31.500 21.422 1.00 27.46 529 ASP A O 1
ATOM 3803 N N . ALA A 1 505 ? 25.251 32.678 23.283 1.00 29.00 530 ALA A N 1
ATOM 3804 C CA . ALA A 1 505 ? 24.067 31.912 23.635 1.00 27.16 530 ALA A CA 1
ATOM 3805 C C . ALA A 1 505 ? 24.449 30.491 24.035 1.00 24.82 530 ALA A C 1
ATOM 3806 O O . ALA A 1 505 ? 23.562 29.632 24.083 1.00 22.77 530 ALA A O 1
ATOM 3808 N N . GLY A 1 506 ? 25.729 30.251 24.342 1.00 23.73 531 GLY A N 1
ATOM 3809 C CA . GLY A 1 506 ? 26.249 28.936 24.667 1.00 22.24 531 GLY A CA 1
ATOM 3810 C C . GLY A 1 506 ? 25.977 28.593 26.130 1.00 19.55 531 GLY A C 1
ATOM 3811 O O . GLY A 1 506 ? 25.450 29.419 26.869 1.00 21.70 531 GLY A O 1
ATOM 3812 N N . VAL A 1 507 ? 26.351 27.362 26.493 1.00 20.16 532 VAL A N 1
ATOM 3813 C CA . VAL A 1 507 ? 26.228 26.841 27.835 1.00 18.43 532 VAL A CA 1
ATOM 3814 C C . VAL A 1 507 ? 27.397 25.909 28.034 1.00 19.91 532 VAL A C 1
ATOM 3815 O O . VAL A 1 507 ? 27.667 25.059 27.190 1.00 20.63 532 VAL A O 1
ATOM 3819 N N . SER A 1 508 ? 28.065 26.069 29.186 1.00 19.46 533 SER A N 1
ATOM 3820 C CA . SER A 1 508 ? 29.264 25.338 29.496 1.00 18.44 533 SER A CA 1
ATOM 3821 C C . SER A 1 508 ? 29.222 24.948 30.966 1.00 18.06 533 SER A C 1
ATOM 3822 O O . SER A 1 508 ? 28.362 25.429 31.731 1.00 18.96 533 SER A O 1
ATOM 3825 N N . LEU A 1 509 ? 30.148 24.072 31.315 1.00 18.35 534 LEU A N 1
ATOM 3826 C CA . LEU A 1 509 ? 30.450 23.753 32.701 1.00 19.15 534 LEU A CA 1
ATOM 3827 C C . LEU A 1 509 ? 31.616 24.641 33.151 1.00 22.44 534 LEU A C 1
ATOM 3828 O O . LEU A 1 509 ? 32.734 24.471 32.654 1.00 24.40 534 LEU A O 1
ATOM 3833 N N . VAL A 1 510 ? 31.332 25.562 34.075 1.00 22.67 535 VAL A N 1
ATOM 3834 C CA . VAL A 1 510 ? 32.221 26.684 34.368 1.00 22.15 535 VAL A CA 1
ATOM 3835 C C . VAL A 1 510 ? 32.679 26.615 35.823 1.00 26.17 535 VAL A C 1
ATOM 3836 O O . VAL A 1 510 ? 31.852 26.615 36.751 1.00 21.75 535 VAL A O 1
ATOM 3840 N N . LYS A 1 511 ? 34.015 26.568 36.014 1.00 27.51 536 LYS A N 1
ATOM 3841 C CA . LYS A 1 511 ? 34.612 26.401 37.340 1.00 33.37 536 LYS A CA 1
ATOM 3842 C C . LYS A 1 511 ? 34.172 27.541 38.252 1.00 30.92 536 LYS A C 1
ATOM 3843 O O . LYS A 1 511 ? 34.220 28.703 37.859 1.00 27.51 536 LYS A O 1
ATOM 3849 N N . ASN A 1 512 ? 33.591 27.155 39.396 1.00 33.41 537 ASN A N 1
ATOM 3850 C CA . ASN A 1 512 ? 33.176 28.044 40.471 1.00 31.58 537 ASN A CA 1
ATOM 3851 C C . ASN A 1 512 ? 32.081 29.011 40.032 1.00 32.74 537 ASN A C 1
ATOM 3852 O O . ASN A 1 512 ? 31.843 30.023 40.677 1.00 29.81 537 ASN A O 1
ATOM 3857 N N . SER A 1 513 ? 31.339 28.693 38.962 1.00 25.31 538 SER A N 1
ATOM 3858 C CA . SER A 1 513 ? 30.262 29.572 38.569 1.00 26.64 538 SER A CA 1
ATOM 3859 C C . SER A 1 513 ? 29.198 29.585 39.661 1.00 25.47 538 SER A C 1
ATOM 3860 O O . SER A 1 513 ? 28.943 28.547 40.245 1.00 27.12 538 SER A O 1
ATOM 3863 N N . ALA A 1 514 ? 28.544 30.732 39.852 1.00 27.61 539 ALA A N 1
ATOM 3864 C CA . ALA A 1 514 ? 27.420 30.837 40.763 1.00 29.33 539 ALA A CA 1
ATOM 3865 C C . ALA A 1 514 ? 26.102 30.653 40.008 1.00 28.98 539 ALA A C 1
ATOM 3866 O O . ALA A 1 514 ? 25.028 30.692 40.596 1.00 29.87 539 ALA A O 1
ATOM 3868 N N . ALA A 1 515 ? 26.172 30.415 38.690 1.00 27.18 540 ALA A N 1
ATOM 3869 C CA . ALA A 1 515 ? 24.980 30.310 37.855 1.00 26.27 540 ALA A CA 1
ATOM 3870 C C . ALA A 1 515 ? 24.035 29.222 38.383 1.00 21.48 540 ALA A C 1
ATOM 3871 O O . ALA A 1 515 ? 24.490 28.184 38.864 1.00 21.74 540 ALA A O 1
ATOM 3873 N N . SER A 1 516 ? 22.738 29.519 38.250 1.00 23.20 541 SER A N 1
ATOM 3874 C CA . SER A 1 516 ? 21.684 28.625 38.698 1.00 22.89 541 SER A CA 1
ATOM 3875 C C . SER A 1 516 ? 20.591 28.538 37.632 1.00 21.72 541 SER A C 1
ATOM 3876 O O . SER A 1 516 ? 20.527 29.346 36.695 1.00 21.96 541 SER A O 1
ATOM 3879 N N . TRP A 1 517 ? 19.692 27.550 37.814 1.00 19.89 542 TRP A N 1
ATOM 3880 C CA . TRP A 1 517 ? 18.648 27.255 36.844 1.00 21.11 542 TRP A CA 1
ATOM 3881 C C . TRP A 1 517 ? 17.325 27.034 37.567 1.00 17.52 542 TRP A C 1
ATOM 3882 O O . TRP A 1 517 ? 17.315 26.335 38.582 1.00 21.36 542 TRP A O 1
ATOM 3893 N N . ALA A 1 518 ? 16.261 27.637 37.038 1.00 19.22 543 ALA A N 1
ATOM 3894 C CA . ALA A 1 518 ? 14.919 27.281 37.456 1.00 17.57 543 ALA A CA 1
ATOM 3895 C C . ALA A 1 518 ? 14.527 25.993 36.707 1.00 19.52 543 ALA A C 1
ATOM 3896 O O . ALA A 1 518 ? 14.466 26.025 35.490 1.00 19.46 543 ALA A O 1
ATOM 3898 N N . LEU A 1 519 ? 14.294 24.904 37.450 1.00 18.73 544 LEU A N 1
ATOM 3899 C CA . LEU A 1 519 ? 13.724 23.671 36.885 1.00 18.79 544 LEU A CA 1
ATOM 3900 C C . LEU A 1 519 ? 12.268 23.559 37.289 1.00 18.53 544 LEU A C 1
ATOM 3901 O O . LEU A 1 519 ? 11.945 23.649 38.467 1.00 19.05 544 LEU A O 1
ATOM 3906 N N . THR A 1 520 ? 11.422 23.313 36.296 1.00 15.58 545 THR A N 1
ATOM 3907 C CA . THR A 1 520 ? 9.982 23.264 36.447 1.00 15.23 545 THR A CA 1
ATOM 3908 C C . THR A 1 520 ? 9.495 22.062 35.637 1.00 14.34 545 THR A C 1
ATOM 3909 O O . THR A 1 520 ? 9.638 21.997 34.414 1.00 14.37 545 THR A O 1
ATOM 3913 N N . ALA A 1 521 ? 8.831 21.133 36.312 1.00 13.23 546 ALA A N 1
ATOM 3914 C CA . ALA A 1 521 ? 8.248 19.992 35.626 1.00 13.39 546 ALA A CA 1
ATOM 3915 C C . ALA A 1 521 ? 7.185 20.434 34.640 1.00 13.11 546 ALA A C 1
ATOM 3916 O O . ALA A 1 521 ? 6.370 21.313 34.896 1.00 15.23 546 ALA A O 1
ATOM 3918 N N . THR A 1 522 ? 7.107 19.720 33.486 1.00 12.50 547 THR A N 1
ATOM 3919 C CA . THR A 1 522 ? 6.094 19.980 32.490 1.00 13.46 547 THR A CA 1
ATOM 3920 C C . THR A 1 522 ? 4.971 18.956 32.639 1.00 13.67 547 THR A C 1
ATOM 3921 O O . THR A 1 522 ? 5.173 17.943 33.275 1.00 17.07 547 THR A O 1
ATOM 3925 N N . ALA A 1 523 ? 3.856 19.161 31.929 1.00 13.54 548 ALA A N 1
ATOM 3926 C CA . ALA A 1 523 ? 2.686 18.273 31.999 1.00 15.01 548 ALA A CA 1
ATOM 3927 C C . ALA A 1 523 ? 3.002 16.895 31.428 1.00 13.99 548 ALA A C 1
ATOM 3928 O O . ALA A 1 523 ? 2.361 15.920 31.811 1.00 17.21 548 ALA A O 1
ATOM 3930 N N . ASP A 1 524 ? 3.983 16.800 30.536 1.00 11.99 549 ASP A N 1
ATOM 3931 C CA . ASP A 1 524 ? 4.291 15.566 29.840 1.00 11.43 549 ASP A CA 1
ATOM 3932 C C . ASP A 1 524 ? 5.582 14.933 30.338 1.00 10.91 549 ASP A C 1
ATOM 3933 O O . ASP A 1 524 ? 6.210 14.197 29.592 1.00 11.84 549 ASP A O 1
ATOM 3938 N N . GLY A 1 525 ? 5.975 15.141 31.612 1.00 10.84 550 GLY A N 1
ATOM 3939 C CA . GLY A 1 525 ? 6.952 14.279 32.241 1.00 10.22 550 GLY A CA 1
ATOM 3940 C C . GLY A 1 525 ? 8.415 14.720 32.064 1.00 10.31 550 GLY A C 1
ATOM 3941 O O . GLY A 1 525 ? 9.331 13.941 32.276 1.00 9.98 550 GLY A O 1
ATOM 3942 N N . TYR A 1 526 ? 8.604 15.991 31.719 1.00 11.25 551 TYR A N 1
ATOM 3943 C CA . TYR A 1 526 ? 9.918 16.556 31.457 1.00 11.57 551 TYR A CA 1
ATOM 3944 C C . TYR A 1 526 ? 10.061 17.778 32.373 1.00 12.04 551 TYR A C 1
ATOM 3945 O O . TYR A 1 526 ? 9.204 18.006 33.234 1.00 12.44 551 TYR A O 1
ATOM 3954 N N . TYR A 1 527 ? 11.145 18.538 32.197 1.00 11.25 552 TYR A N 1
ATOM 3955 C CA . TYR A 1 527 ? 11.385 19.771 32.929 1.00 12.23 552 TYR A CA 1
ATOM 3956 C C . TYR A 1 527 ? 11.870 20.801 31.923 1.00 15.08 552 TYR A C 1
ATOM 3957 O O . TYR A 1 527 ? 12.635 20.476 31.007 1.00 13.20 552 TYR A O 1
ATOM 3966 N N . THR A 1 528 ? 11.432 22.038 32.098 1.00 14.52 553 THR A N 1
ATOM 3967 C CA . THR A 1 528 ? 12.164 23.165 31.507 1.00 14.83 553 THR A CA 1
ATOM 3968 C C . THR A 1 528 ? 13.284 23.599 32.462 1.00 14.87 553 THR A C 1
ATOM 3969 O O . THR A 1 528 ? 13.175 23.419 33.672 1.00 14.48 553 THR A O 1
ATOM 3973 N N . VAL A 1 529 ? 14.374 24.100 31.868 1.00 15.25 554 VAL A N 1
ATOM 3974 C CA . VAL A 1 529 ? 15.606 24.423 32.563 1.00 16.38 554 VAL A CA 1
ATOM 3975 C C . VAL A 1 529 ? 16.039 25.846 32.172 1.00 16.43 554 VAL A C 1
ATOM 3976 O O . VAL A 1 529 ? 16.558 26.072 31.070 1.00 15.50 554 VAL A O 1
ATOM 3980 N N . ARG A 1 530 ? 15.741 26.812 33.049 1.00 19.59 555 ARG A N 1
ATOM 3981 C CA . ARG A 1 530 ? 15.774 28.225 32.687 1.00 18.35 555 ARG A CA 1
ATOM 3982 C C . ARG A 1 530 ? 16.842 28.961 33.483 1.00 18.87 555 ARG A C 1
ATOM 3983 O O . ARG A 1 530 ? 16.956 28.778 34.688 1.00 19.52 555 ARG A O 1
ATOM 3991 N N . SER A 1 531 ? 17.692 29.708 32.776 1.00 18.95 556 SER A N 1
ATOM 3992 C CA . SER A 1 531 ? 18.760 30.443 33.454 1.00 19.35 556 SER A CA 1
ATOM 3993 C C . SER A 1 531 ? 18.211 31.552 34.365 1.00 17.15 556 SER A C 1
ATOM 3994 O O . SER A 1 531 ? 17.378 32.357 33.949 1.00 21.39 556 SER A O 1
ATOM 3997 N N . THR A 1 532 ? 18.637 31.474 35.635 1.00 21.65 557 THR A N 1
ATOM 3998 C CA . THR A 1 532 ? 18.342 32.476 36.640 1.00 24.02 557 THR A CA 1
ATOM 3999 C C . THR A 1 532 ? 18.870 33.819 36.143 1.00 23.11 557 THR A C 1
ATOM 4000 O O . THR A 1 532 ? 18.135 34.805 36.156 1.00 26.75 557 THR A O 1
ATOM 4004 N N . GLU A 1 533 ? 20.107 33.786 35.626 1.00 26.40 558 GLU A N 1
ATOM 4005 C CA . GLU A 1 533 ? 20.838 34.984 35.211 1.00 28.28 558 GLU A CA 1
ATOM 4006 C C . GLU A 1 533 ? 20.278 35.556 33.907 1.00 28.58 558 GLU A C 1
ATOM 4007 O O . GLU A 1 533 ? 20.082 36.757 33.814 1.00 27.28 558 GLU A O 1
ATOM 4013 N N . SER A 1 534 ? 20.043 34.729 32.869 1.00 23.45 559 SER A N 1
ATOM 4014 C CA . SER A 1 534 ? 19.695 35.261 31.564 1.00 24.21 559 SER A CA 1
ATOM 4015 C C . SER A 1 534 ? 18.192 35.215 31.289 1.00 24.18 559 SER A C 1
ATOM 4016 O O . SER A 1 534 ? 17.687 35.909 30.412 1.00 26.72 559 SER A O 1
ATOM 4019 N N . GLY A 1 535 ? 17.439 34.342 31.984 1.00 23.51 560 GLY A N 1
ATOM 4020 C CA . GLY A 1 535 ? 16.021 34.186 31.690 1.00 23.92 560 GLY A CA 1
ATOM 4021 C C . GLY A 1 535 ? 15.725 33.267 30.487 1.00 22.50 560 GLY A C 1
ATOM 4022 O O . GLY A 1 535 ? 14.555 33.087 30.140 1.00 20.58 560 GLY A O 1
ATOM 4023 N N . GLN A 1 536 ? 16.777 32.762 29.832 1.00 19.50 561 GLN A N 1
ATOM 4024 C CA . GLN A 1 536 ? 16.605 31.940 28.627 1.00 20.55 561 GLN A CA 1
ATOM 4025 C C . GLN A 1 536 ? 16.601 30.475 29.034 1.00 17.38 561 GLN A C 1
ATOM 4026 O O . GLN A 1 536 ? 17.149 30.107 30.058 1.00 17.82 561 GLN A O 1
ATOM 4032 N N . CYS A 1 537 ? 15.976 29.649 28.168 1.00 18.15 562 CYS A N 1
ATOM 4033 C CA . CYS A 1 537 ? 15.799 28.225 28.422 1.00 19.45 562 CYS A CA 1
ATOM 4034 C C . CYS A 1 537 ? 16.828 27.396 27.658 1.00 17.55 562 CYS A C 1
ATOM 4035 O O . CYS A 1 537 ? 17.152 27.665 26.491 1.00 16.08 562 CYS A O 1
ATOM 4038 N N . LEU A 1 538 ? 17.317 26.345 28.330 1.00 14.93 563 LEU A N 1
ATOM 4039 C CA . LEU A 1 538 ? 18.191 25.330 27.774 1.00 15.06 563 LEU A CA 1
ATOM 4040 C C . LEU A 1 538 ? 17.503 24.624 26.613 1.00 15.26 563 LEU A C 1
ATOM 4041 O O . LEU A 1 538 ? 16.372 24.129 26.744 1.00 14.72 563 LEU A O 1
ATOM 4046 N N . ASP A 1 539 ? 18.214 24.574 25.466 1.00 13.43 564 ASP A N 1
ATOM 4047 C CA . ASP A 1 539 ? 17.604 24.162 24.205 1.00 13.68 564 ASP A CA 1
ATOM 4048 C C . ASP A 1 539 ? 18.631 23.391 23.390 1.00 13.97 564 ASP A C 1
ATOM 4049 O O . ASP A 1 539 ? 19.827 23.352 23.670 1.00 13.99 564 ASP A O 1
ATOM 4054 N N . ALA A 1 540 ? 18.106 22.659 22.408 1.00 14.22 565 ALA A N 1
ATOM 4055 C CA . ALA A 1 540 ? 18.906 22.001 21.402 1.00 13.16 565 ALA A CA 1
ATOM 4056 C C . ALA A 1 540 ? 18.429 22.421 20.018 1.00 14.86 565 ALA A C 1
ATOM 4057 O O . ALA A 1 540 ? 17.350 21.982 19.590 1.00 15.29 565 ALA A O 1
ATOM 4059 N N . VAL A 1 541 ? 19.205 23.320 19.379 1.00 15.34 566 VAL A N 1
ATOM 4060 C CA . VAL A 1 541 ? 18.839 23.921 18.093 1.00 15.40 566 VAL A CA 1
ATOM 4061 C C . VAL A 1 541 ? 19.973 23.866 17.074 1.00 16.89 566 VAL A C 1
ATOM 4062 O O . VAL A 1 541 ? 19.783 24.238 15.914 1.00 19.19 566 VAL A O 1
ATOM 4066 N N . ARG A 1 542 ? 21.124 23.362 17.475 1.00 14.20 567 ARG A N 1
ATOM 4067 C CA . ARG A 1 542 ? 22.326 23.416 16.655 1.00 15.91 567 ARG A CA 1
ATOM 4068 C C . ARG A 1 542 ? 22.590 22.035 16.058 1.00 14.87 567 ARG A C 1
ATOM 4069 O O . ARG A 1 542 ? 22.293 20.971 16.623 1.00 16.23 567 ARG A O 1
ATOM 4077 N N . GLY A 1 543 ? 23.230 22.023 14.891 1.00 15.01 568 GLY A N 1
ATOM 4078 C CA . GLY A 1 543 ? 23.670 20.790 14.266 1.00 13.20 568 GLY A CA 1
ATOM 4079 C C . GLY A 1 543 ? 22.662 20.242 13.249 1.00 13.87 568 GLY A C 1
ATOM 4080 O O . GLY A 1 543 ? 21.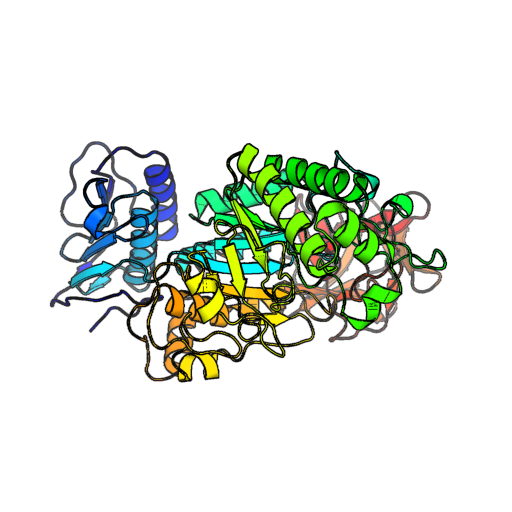599 20.807 13.040 1.00 15.80 568 GLY A O 1
ATOM 4081 N N A LYS A 1 544 ? 23.023 19.089 12.690 0.50 13.68 569 LYS A N 1
ATOM 4082 N N B LYS A 1 544 ? 22.999 19.106 12.658 0.50 14.81 569 LYS A N 1
ATOM 4083 C CA A LYS A 1 544 ? 22.219 18.405 11.677 0.50 13.58 569 LYS A CA 1
ATOM 4084 C CA B LYS A 1 544 ? 22.183 18.572 11.575 0.50 15.41 569 LYS A CA 1
ATOM 4085 C C A LYS A 1 544 ? 20.816 18.116 12.215 0.50 12.87 569 LYS A C 1
ATOM 4086 C C B LYS A 1 544 ? 20.868 18.013 12.116 0.50 14.24 569 LYS A C 1
ATOM 4087 O O A LYS A 1 544 ? 20.659 17.821 13.392 0.50 12.10 569 LYS A O 1
ATOM 4088 O O B LYS A 1 544 ? 20.856 17.359 13.153 0.50 15.91 569 LYS A O 1
ATOM 4099 N N . LYS A 1 545 ? 19.792 18.292 11.374 1.00 14.02 570 LYS A N 1
ATOM 4100 C CA . LYS A 1 545 ? 18.437 17.929 11.712 1.00 13.57 570 LYS A CA 1
ATOM 4101 C C . LYS A 1 545 ? 18.003 16.766 10.839 1.00 13.18 570 LYS A C 1
ATOM 4102 O O . LYS A 1 545 ? 18.388 16.654 9.673 1.00 15.11 570 LYS A O 1
ATOM 4108 N N . TYR A 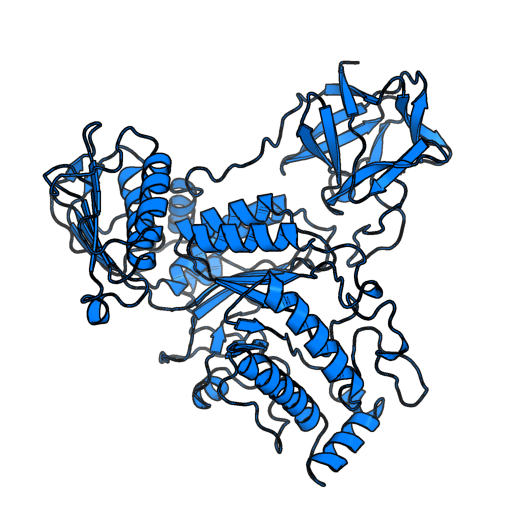1 546 ? 17.158 15.930 11.413 1.00 12.28 571 TYR A N 1
ATOM 4109 C CA . TYR A 1 546 ? 16.381 14.942 10.655 1.00 10.95 571 TYR A CA 1
ATOM 4110 C C . TYR A 1 546 ? 14.936 15.028 11.135 1.00 11.79 571 TYR A C 1
ATOM 4111 O O . TYR A 1 546 ? 14.682 15.033 12.350 1.00 10.97 571 TYR A O 1
ATOM 4120 N N . LEU A 1 547 ? 13.982 15.128 10.191 1.00 12.59 572 LEU A N 1
ATOM 4121 C CA . LEU A 1 547 ? 12.578 15.316 10.523 1.00 13.35 572 LEU A CA 1
ATOM 4122 C C . LEU A 1 547 ? 12.374 16.491 11.480 1.00 13.31 572 LEU A C 1
ATOM 4123 O O . LEU A 1 547 ? 11.446 16.531 12.264 1.00 11.17 572 LEU A O 1
ATOM 4128 N N . GLY A 1 548 ? 13.239 17.506 11.369 1.00 11.35 573 GLY A N 1
ATOM 4129 C CA . GLY A 1 548 ? 13.117 18.720 12.170 1.00 13.07 573 GLY A CA 1
ATOM 4130 C C . GLY A 1 548 ? 13.780 18.637 13.545 1.00 13.08 573 GLY A C 1
ATOM 4131 O O . GLY A 1 548 ? 13.752 19.607 14.300 1.00 16.78 573 GLY A O 1
ATOM 4132 N N . ALA A 1 549 ? 14.273 17.447 13.911 1.00 12.21 574 ALA A N 1
ATOM 4133 C CA . ALA A 1 549 ? 14.844 17.200 15.227 1.00 10.60 574 ALA A CA 1
ATOM 4134 C C . ALA A 1 549 ? 16.368 17.338 15.201 1.00 11.86 574 ALA A C 1
ATOM 4135 O O . ALA A 1 549 ? 17.035 16.874 14.294 1.00 11.61 574 ALA A O 1
ATOM 4137 N N . PRO A 1 550 ? 16.968 17.871 16.281 1.00 11.89 575 PRO A N 1
ATOM 4138 C CA . PRO A 1 550 ? 18.418 18.052 16.386 1.00 11.34 575 PRO A CA 1
ATOM 4139 C C . PRO A 1 550 ? 19.078 16.760 16.850 1.00 11.38 575 PRO A C 1
ATOM 4140 O O . PRO A 1 550 ? 19.217 16.497 18.025 1.00 11.53 575 PRO A O 1
ATOM 4144 N N . LEU A 1 551 ? 19.493 15.940 15.892 1.00 11.08 576 LEU A N 1
ATOM 4145 C CA . LEU A 1 551 ? 19.979 14.606 16.175 1.00 11.44 576 LEU A CA 1
ATOM 4146 C C . LEU A 1 551 ? 21.485 14.412 16.037 1.00 12.12 576 LEU A C 1
ATOM 4147 O O . LEU A 1 551 ? 21.937 13.274 16.041 1.00 12.10 576 LEU A O 1
ATOM 4152 N N . GLU A 1 552 ? 22.238 15.519 15.998 1.00 11.85 577 GLU A N 1
ATOM 4153 C CA . GLU A 1 552 ? 23.682 15.433 15.831 1.00 14.17 577 GLU A CA 1
ATOM 4154 C C . GLU A 1 552 ? 24.400 15.208 17.163 1.00 12.33 577 GLU A C 1
ATOM 4155 O O . GLU A 1 552 ? 24.397 16.069 18.046 1.00 12.81 577 GLU A O 1
ATOM 4161 N N . VAL A 1 553 ? 25.000 14.048 17.305 1.00 11.44 578 VAL A N 1
ATOM 4162 C CA . VAL A 1 553 ? 25.865 13.775 18.441 1.00 12.27 578 VAL A CA 1
ATOM 4163 C C . VAL A 1 553 ? 27.060 14.724 18.399 1.00 13.89 578 VAL A C 1
ATOM 4164 O O . VAL A 1 553 ? 27.737 14.816 17.360 1.00 15.31 578 VAL A O 1
ATOM 4168 N N . GLY A 1 554 ? 27.292 15.410 19.525 1.00 13.91 579 GLY A N 1
ATOM 4169 C CA . GLY A 1 554 ? 28.360 16.391 19.638 1.00 14.43 579 GLY A CA 1
ATOM 4170 C C . GLY A 1 554 ? 27.908 17.812 19.415 1.00 15.98 579 GLY A C 1
ATOM 4171 O O . GLY A 1 554 ? 28.658 18.755 19.676 1.00 16.36 579 GLY A O 1
ATOM 4172 N N . ALA A 1 555 ? 26.663 18.018 18.957 1.00 12.80 580 ALA A N 1
ATOM 4173 C CA . ALA A 1 555 ? 26.120 19.350 18.787 1.00 14.19 580 ALA A CA 1
ATOM 4174 C C . ALA A 1 555 ? 26.048 20.058 20.127 1.00 15.04 580 ALA A C 1
ATOM 4175 O O . ALA A 1 555 ? 25.730 19.466 21.143 1.00 14.90 580 ALA A O 1
ATOM 4177 N N . GLU A 1 556 ? 26.332 21.347 20.076 1.00 14.09 581 GLU A N 1
ATOM 4178 C CA . GLU A 1 556 ? 26.295 22.213 21.237 1.00 15.29 581 GLU A CA 1
ATOM 4179 C C . GLU A 1 556 ? 24.843 22.437 21.653 1.00 15.86 581 GLU A C 1
ATOM 4180 O O . GLU A 1 556 ? 23.984 22.701 20.808 1.00 15.70 581 GLU A O 1
ATOM 4186 N N . LEU A 1 557 ? 24.617 22.424 22.988 1.00 15.34 582 LEU A N 1
ATOM 4187 C CA . LEU A 1 557 ? 23.397 22.996 23.533 1.00 16.38 582 LEU A CA 1
ATOM 4188 C C . LEU A 1 557 ? 23.507 24.519 23.642 1.00 16.65 582 LEU A C 1
ATOM 4189 O O . LEU A 1 557 ? 24.596 25.099 23.556 1.00 15.51 582 LEU A O 1
ATOM 4194 N N . SER A 1 558 ? 22.368 25.194 23.726 1.00 15.56 583 SER A N 1
ATOM 4195 C CA . SER A 1 558 ? 22.352 26.642 23.741 1.00 17.86 583 SER A CA 1
ATOM 4196 C C . SER A 1 558 ? 21.127 27.165 24.469 1.00 19.79 583 SER A C 1
ATOM 4197 O O . SER A 1 558 ? 20.326 26.385 25.002 1.00 18.58 583 SER A O 1
ATOM 4200 N N . LEU A 1 559 ? 21.026 28.490 24.559 1.00 16.64 584 LEU A N 1
ATOM 4201 C CA . LEU A 1 559 ? 19.945 29.099 25.300 1.00 17.29 584 LEU A CA 1
ATOM 4202 C C . LEU A 1 559 ? 19.095 29.900 24.344 1.00 18.55 584 LEU A C 1
ATOM 4203 O O . LEU A 1 559 ? 19.621 30.506 23.411 1.00 20.63 584 LEU A O 1
ATOM 4208 N N . ALA A 1 560 ? 17.782 29.786 24.496 1.00 17.34 585 ALA A N 1
ATOM 4209 C CA . ALA A 1 560 ? 16.838 30.428 23.605 1.00 19.70 585 ALA A CA 1
ATOM 4210 C C . ALA A 1 560 ? 15.673 30.961 24.425 1.00 19.67 585 ALA A C 1
ATOM 4211 O O . ALA A 1 560 ? 15.501 30.593 25.572 1.00 19.90 585 ALA A O 1
ATOM 4213 N N . ASN A 1 561 ? 14.874 31.836 23.841 1.00 20.27 586 ASN A N 1
ATOM 4214 C CA . ASN A 1 561 ? 13.696 32.357 24.514 1.00 21.54 586 ASN A CA 1
ATOM 4215 C C . ASN A 1 561 ? 12.769 31.195 24.874 1.00 20.26 586 ASN A C 1
ATOM 4216 O O . ASN A 1 561 ? 12.546 30.320 24.048 1.00 21.13 586 ASN A O 1
ATOM 4221 N N . CYS A 1 562 ? 12.325 31.158 26.129 1.00 18.84 587 CYS A N 1
ATOM 4222 C CA . CYS A 1 562 ? 11.478 30.072 26.584 1.00 18.08 587 CYS A CA 1
ATOM 4223 C C . CYS A 1 562 ? 10.212 30.041 25.758 1.00 20.92 587 CYS A C 1
ATOM 4224 O O . CYS A 1 562 ? 9.574 31.073 25.525 1.00 21.58 587 CYS A O 1
ATOM 4227 N N . SER A 1 563 ? 9.851 28.836 25.289 1.00 17.37 588 SER A N 1
ATOM 4228 C CA . SER A 1 563 ? 8.656 28.669 24.488 1.00 19.99 588 SER A CA 1
ATOM 4229 C C . SER A 1 563 ? 7.962 27.391 24.935 1.00 22.23 588 SER A C 1
ATOM 4230 O O . SER A 1 563 ? 8.616 26.354 24.988 1.00 20.37 588 SER A O 1
ATOM 4233 N N . THR A 1 564 ? 6.661 27.456 25.191 1.00 20.91 589 THR A N 1
ATOM 4234 C CA . THR A 1 564 ? 5.971 26.259 25.650 1.00 23.96 589 THR A CA 1
ATOM 4235 C C . THR A 1 564 ? 5.891 25.255 24.504 1.00 23.80 589 THR A C 1
ATOM 4236 O O . THR A 1 564 ? 5.846 24.056 24.756 1.00 34.41 589 THR A O 1
ATOM 4240 N N . THR A 1 565 ? 5.851 25.721 23.254 1.00 21.06 590 THR A N 1
ATOM 4241 C CA . THR A 1 565 ? 5.727 24.799 22.139 1.00 21.24 590 THR A CA 1
ATOM 4242 C C . THR A 1 565 ? 7.058 24.152 21.752 1.00 21.39 590 THR A C 1
ATOM 4243 O O . THR A 1 565 ? 6.999 23.080 21.174 1.00 25.74 590 THR A O 1
ATOM 4247 N N . ALA A 1 566 ? 8.236 24.708 22.127 1.00 18.46 591 ALA A N 1
ATOM 4248 C CA . ALA A 1 566 ? 9.548 24.143 21.812 1.00 17.14 591 ALA A CA 1
ATOM 4249 C C . ALA A 1 566 ? 9.819 22.899 22.655 1.00 16.04 591 ALA A C 1
ATOM 4250 O O . ALA A 1 566 ? 10.267 22.934 23.798 1.00 16.98 591 ALA A O 1
ATOM 4252 N N . ARG A 1 567 ? 9.598 21.746 22.031 1.00 13.27 592 ARG A N 1
ATOM 4253 C CA . ARG A 1 567 ? 9.730 20.491 22.730 1.00 13.94 592 ARG A CA 1
ATOM 4254 C C . ARG A 1 567 ? 11.201 20.187 22.960 1.00 12.43 592 ARG A C 1
ATOM 4255 O O . ARG A 1 567 ? 11.527 19.418 23.840 1.00 12.00 592 ARG A O 1
ATOM 4263 N N . THR A 1 568 ? 12.093 20.852 22.207 1.00 13.12 593 THR A N 1
ATOM 4264 C CA . THR A 1 568 ? 13.527 20.736 22.403 1.00 13.15 593 THR A CA 1
ATOM 4265 C C . THR A 1 568 ? 14.014 21.455 23.687 1.00 11.62 593 THR A C 1
ATOM 4266 O O . THR A 1 568 ? 15.169 21.266 24.059 1.00 11.44 593 THR A O 1
ATOM 4270 N N . GLN A 1 569 ? 13.128 22.227 24.331 1.00 12.94 594 GLN A N 1
ATOM 4271 C CA . GLN A 1 569 ? 13.413 22.853 25.630 1.00 13.75 594 GLN A CA 1
ATOM 4272 C C . GLN A 1 569 ? 12.906 21.993 26.778 1.00 13.77 594 GLN A C 1
ATOM 4273 O O . GLN A 1 569 ? 12.948 22.410 27.925 1.00 14.51 594 GLN A O 1
ATOM 4279 N N . ARG A 1 570 ? 12.386 20.790 26.467 1.00 12.42 595 ARG A N 1
ATOM 4280 C CA . ARG A 1 570 ? 11.977 19.869 27.522 1.00 12.19 595 ARG A CA 1
ATOM 4281 C C . ARG A 1 570 ? 13.060 18.835 27.770 1.00 11.23 595 ARG A C 1
ATOM 4282 O O . ARG A 1 570 ? 13.605 18.237 26.820 1.00 11.00 595 ARG A O 1
ATOM 4290 N N . TRP A 1 571 ? 13.383 18.610 29.052 1.00 10.55 596 TRP A N 1
ATOM 4291 C CA . TRP A 1 571 ? 14.472 17.760 29.484 1.00 11.23 596 TRP A CA 1
ATOM 4292 C C . TRP A 1 571 ? 13.962 16.684 30.442 1.00 10.98 596 TRP A C 1
ATOM 4293 O O . TRP A 1 571 ? 13.246 17.015 31.382 1.00 11.38 596 TRP A O 1
ATOM 4304 N N . GLN A 1 572 ? 14.358 15.418 30.204 1.00 10.67 597 GLN A N 1
ATOM 4305 C CA . GLN A 1 572 ? 14.071 14.337 31.125 1.00 12.07 597 GLN A CA 1
ATOM 4306 C C . GLN A 1 572 ? 15.174 14.251 32.166 1.00 10.72 597 GLN A C 1
ATOM 4307 O O . GLN A 1 572 ? 16.360 14.219 31.814 1.00 11.55 597 GLN A O 1
ATOM 4313 N N . LEU A 1 573 ? 14.789 14.118 33.443 1.00 9.78 598 LEU A N 1
ATOM 4314 C CA . LEU A 1 573 ? 15.779 14.003 34.489 1.00 11.50 598 LEU A CA 1
ATOM 4315 C C . LEU A 1 573 ? 15.979 12.531 34.798 1.00 12.60 598 LEU A C 1
ATOM 4316 O O . LEU A 1 573 ? 15.132 11.840 35.422 1.00 13.76 598 LEU A O 1
ATOM 4321 N N . ASP A 1 574 ? 17.124 11.975 34.379 1.00 12.95 599 ASP A N 1
ATOM 4322 C CA . ASP A 1 574 ? 17.409 10.583 34.598 1.00 13.55 599 ASP A CA 1
ATOM 4323 C C . ASP A 1 574 ? 18.229 10.490 35.877 1.00 17.30 599 ASP A C 1
ATOM 4324 O O . ASP A 1 574 ? 19.214 11.206 35.994 1.00 19.60 599 ASP A O 1
ATOM 4329 N N . THR A 1 575 ? 17.808 9.709 36.865 1.00 17.35 600 THR A N 1
ATOM 4330 C CA . THR A 1 575 ? 18.490 9.802 38.146 1.00 20.07 600 THR A CA 1
ATOM 4331 C C . THR A 1 575 ? 19.221 8.496 38.431 1.00 28.32 600 THR A C 1
ATOM 4332 O O . THR A 1 575 ? 18.961 7.467 37.826 1.00 30.70 600 THR A O 1
ATOM 4336 N N . GLY A 1 576 ? 20.189 8.599 39.344 1.00 34.58 601 GLY A N 1
ATOM 4337 C CA . GLY A 1 576 ? 21.175 7.561 39.573 1.00 41.53 601 GLY A CA 1
ATOM 4338 C C . GLY A 1 576 ? 22.357 8.108 40.370 1.00 45.06 601 GLY A C 1
ATOM 4339 O O . GLY A 1 576 ? 22.829 9.213 40.094 1.00 45.31 601 GLY A O 1
ATOM 4340 N N . ALA A 1 577 ? 22.787 7.334 41.377 1.00 49.25 602 ALA A N 1
ATOM 4341 C CA . ALA A 1 577 ? 24.036 7.563 42.097 1.00 47.08 602 ALA A CA 1
ATOM 4342 C C . ALA A 1 577 ? 24.072 8.959 42.718 1.00 44.74 602 ALA A C 1
ATOM 4343 O O . ALA A 1 577 ? 25.080 9.651 42.602 1.00 49.61 602 ALA A O 1
ATOM 4345 N N . GLY A 1 578 ? 22.968 9.370 43.355 1.00 39.89 603 GLY A N 1
ATOM 4346 C CA . GLY A 1 578 ? 22.843 10.688 43.960 1.00 32.30 603 GLY A CA 1
ATOM 4347 C C . GLY A 1 578 ? 23.019 11.832 42.964 1.00 31.23 603 GLY A C 1
ATOM 4348 O O . GLY A 1 578 ? 23.261 12.969 43.366 1.00 28.41 603 GLY A O 1
ATOM 4349 N N . ALA A 1 579 ? 22.869 11.544 41.662 1.00 30.10 604 ALA A N 1
ATOM 4350 C CA . ALA A 1 579 ? 23.042 12.575 40.652 1.00 28.05 604 ALA A CA 1
ATOM 4351 C C . ALA A 1 579 ? 21.984 12.405 39.576 1.00 23.62 604 ALA A C 1
ATOM 4352 O O . ALA A 1 579 ? 21.163 11.482 39.658 1.00 22.31 604 ALA A O 1
ATOM 4354 N N . LEU A 1 580 ? 21.984 13.357 38.639 1.00 21.37 605 LEU A N 1
ATOM 4355 C CA . LEU A 1 580 ? 21.029 13.330 37.546 1.00 18.17 605 LEU A CA 1
ATOM 4356 C C . LEU A 1 580 ? 21.756 13.581 36.251 1.00 17.56 605 LEU A C 1
ATOM 4357 O O . LEU A 1 580 ? 22.865 14.069 36.249 1.00 17.21 605 LEU A O 1
ATOM 4362 N N . THR A 1 581 ? 21.119 13.144 35.159 1.00 17.12 606 THR A N 1
ATOM 4363 C CA . THR A 1 581 ? 21.601 13.454 33.827 1.00 15.23 606 THR A CA 1
ATOM 4364 C C . THR A 1 581 ? 20.412 14.062 33.125 1.00 15.06 606 THR A C 1
ATOM 4365 O O . THR A 1 581 ? 19.277 13.815 33.530 1.00 15.37 606 THR A O 1
ATOM 4369 N N . LEU A 1 582 ? 20.681 14.941 32.167 1.00 12.67 607 LEU A N 1
ATOM 4370 C CA . LEU A 1 582 ? 19.648 15.692 31.485 1.00 12.93 607 LEU A CA 1
ATOM 4371 C C . LEU A 1 582 ? 19.564 15.142 30.079 1.00 12.34 607 LEU A C 1
ATOM 4372 O O . LEU A 1 582 ? 20.501 15.284 29.276 1.00 13.79 607 LEU A O 1
ATOM 4377 N N . ARG A 1 583 ? 18.391 14.563 29.761 1.00 10.63 608 ARG A N 1
ATOM 4378 C CA . ARG A 1 583 ? 18.124 13.989 28.453 1.00 10.28 608 ARG A CA 1
ATOM 4379 C C . ARG A 1 583 ? 17.165 14.854 27.685 1.00 11.27 608 ARG A C 1
ATOM 4380 O O . ARG A 1 583 ? 16.094 15.205 28.147 1.00 11.21 608 ARG A O 1
ATOM 4388 N N . ASN A 1 584 ? 17.569 15.242 26.479 1.00 10.54 609 ASN A N 1
ATOM 4389 C CA . ASN A 1 584 ? 16.703 16.089 25.689 1.00 9.55 609 ASN A CA 1
ATOM 4390 C C . ASN A 1 584 ? 15.462 15.280 25.276 1.00 10.23 609 ASN A C 1
ATOM 4391 O O . ASN A 1 584 ? 15.595 14.157 24.782 1.00 10.11 609 ASN A O 1
ATOM 4396 N N . ALA A 1 585 ? 14.268 15.822 25.505 1.00 10.03 610 ALA A N 1
ATOM 4397 C CA . ALA A 1 585 ? 13.047 15.069 25.242 1.00 10.84 610 ALA A CA 1
ATOM 4398 C C . ALA A 1 585 ? 13.036 14.579 23.808 1.00 10.39 610 ALA A C 1
ATOM 4399 O O . ALA A 1 585 ? 12.643 13.438 23.524 1.00 11.65 610 ALA A O 1
ATOM 4401 N N . ILE A 1 586 ? 13.397 15.465 22.869 1.00 10.70 611 ILE A N 1
ATOM 4402 C CA . ILE A 1 586 ? 13.259 15.136 21.456 1.00 10.23 611 ILE A CA 1
ATOM 4403 C C . ILE A 1 586 ? 14.444 14.336 20.947 1.00 10.70 611 ILE A C 1
ATOM 4404 O O . ILE A 1 586 ? 14.270 13.314 20.308 1.00 10.79 611 ILE A O 1
ATOM 4409 N N . SER A 1 587 ? 15.675 14.787 21.218 1.00 10.31 612 SER A N 1
ATOM 4410 C CA . SER A 1 587 ? 16.808 14.104 20.628 1.00 10.13 612 SER A CA 1
ATOM 4411 C C . SER A 1 587 ? 17.171 12.840 21.391 1.00 10.72 612 SER A C 1
ATOM 4412 O O . SER A 1 587 ? 17.799 11.988 20.834 1.00 10.09 612 SER A O 1
ATOM 4415 N N . GLN A 1 588 ? 16.780 12.746 22.683 1.00 10.16 613 GLN A N 1
ATOM 4416 C CA . GLN A 1 588 ? 17.071 11.568 23.492 1.00 9.90 613 GLN A CA 1
ATOM 4417 C C . GLN A 1 588 ? 18.573 11.362 23.700 1.00 9.62 613 GLN A C 1
ATOM 4418 O O . GLN A 1 588 ? 18.962 10.325 24.192 1.00 11.47 613 GLN A O 1
ATOM 4424 N N . LEU A 1 589 ? 19.346 12.435 23.478 1.00 10.34 614 LEU A N 1
ATOM 4425 C CA . LEU A 1 589 ? 20.751 12.529 23.852 1.00 11.09 614 LEU A CA 1
ATOM 4426 C C . LEU A 1 589 ? 20.871 13.276 25.174 1.00 10.07 614 LEU A C 1
ATOM 4427 O O . LEU A 1 589 ? 19.994 14.066 25.494 1.00 11.75 614 LEU A O 1
ATOM 4432 N N . HIS A 1 590 ? 22.017 13.123 25.857 1.00 11.28 615 HIS A N 1
ATOM 4433 C CA . HIS A 1 590 ? 22.206 13.683 27.179 1.00 12.18 615 HIS A CA 1
ATOM 4434 C C . HIS A 1 590 ? 23.227 14.819 27.135 1.00 11.40 615 HIS A C 1
ATOM 4435 O O . HIS A 1 590 ? 24.221 14.775 26.384 1.00 11.27 615 HIS A O 1
ATOM 4442 N N . LEU A 1 591 ? 22.975 15.807 27.986 1.00 15.13 616 LEU A N 1
ATOM 4443 C CA . LEU A 1 591 ? 23.954 16.859 28.218 1.00 14.27 616 LEU A CA 1
ATOM 4444 C C . LEU A 1 591 ? 25.256 16.246 28.711 1.00 14.72 616 LEU A C 1
ATOM 4445 O O . LEU A 1 591 ? 25.315 15.420 29.615 1.00 14.05 616 LEU A O 1
ATOM 4450 N N . THR A 1 592 ? 26.338 16.630 28.025 1.00 13.65 617 THR A N 1
ATOM 4451 C CA . THR A 1 592 ? 27.655 16.079 28.255 1.00 14.09 617 THR A CA 1
ATOM 4452 C C . THR A 1 592 ? 28.657 17.253 28.161 1.00 13.36 617 THR A C 1
ATOM 4453 O O . THR A 1 592 ? 28.529 18.089 27.246 1.00 13.51 617 THR A O 1
ATOM 4457 N N . GLU A 1 593 ? 29.604 17.356 29.126 1.00 16.44 618 GLU A N 1
ATOM 4458 C CA . GLU A 1 593 ? 30.723 18.289 29.019 1.00 17.19 618 GLU A CA 1
ATOM 4459 C C . GLU A 1 593 ? 31.712 17.863 27.929 1.00 17.51 618 GLU A C 1
ATOM 4460 O O . GLU A 1 593 ? 32.187 16.737 27.909 1.00 16.61 618 GLU A O 1
ATOM 4466 N N . ARG A 1 594 ? 31.958 18.770 26.997 1.00 15.62 619 ARG A N 1
ATOM 4467 C CA . ARG A 1 594 ? 32.976 18.527 25.990 1.00 17.75 619 ARG A CA 1
ATOM 4468 C C . ARG A 1 594 ? 34.340 18.846 26.631 1.00 17.41 619 ARG A C 1
ATOM 4469 O O . ARG A 1 594 ? 34.500 19.942 27.148 1.00 19.00 619 ARG A O 1
ATOM 4477 N N . ALA A 1 595 ? 35.261 17.891 26.596 1.00 17.52 620 ALA A N 1
ATOM 4478 C CA . ALA A 1 595 ? 36.561 18.011 27.252 1.00 18.65 620 ALA A CA 1
ATOM 4479 C C . ALA A 1 595 ? 37.375 19.223 26.766 1.00 21.23 620 ALA A C 1
ATOM 4480 O O . ALA A 1 595 ? 38.076 19.824 27.570 1.00 21.33 620 ALA A O 1
ATOM 4482 N N . SER A 1 596 ? 37.322 19.577 25.472 1.00 21.91 621 SER A N 1
ATOM 4483 C CA . SER A 1 596 ? 38.257 20.575 24.955 1.00 21.90 621 SER A CA 1
ATOM 4484 C C . SER A 1 596 ? 37.975 21.973 25.503 1.00 22.68 621 SER A C 1
ATOM 4485 O O . SER A 1 596 ? 38.907 22.752 25.700 1.00 28.30 621 SER A O 1
ATOM 4488 N N . ASP A 1 597 ? 36.699 22.337 25.673 1.00 18.17 622 ASP A N 1
ATOM 4489 C CA . ASP A 1 597 ? 36.330 23.712 25.951 1.00 17.16 622 ASP A CA 1
ATOM 4490 C C . ASP A 1 597 ? 35.290 23.840 27.056 1.00 16.42 622 ASP A C 1
ATOM 4491 O O . ASP A 1 597 ? 34.856 24.957 27.349 1.00 21.34 622 ASP A O 1
ATOM 4496 N N . GLY A 1 598 ? 34.839 22.700 27.592 1.00 19.02 623 GLY A N 1
ATOM 4497 C CA . GLY A 1 598 ? 33.859 22.715 28.676 1.00 18.86 623 GLY A CA 1
ATOM 4498 C C . GLY A 1 598 ? 32.416 22.994 28.215 1.00 20.08 623 GLY A C 1
ATOM 4499 O O . GLY A 1 598 ? 31.512 23.131 29.051 1.00 20.38 623 GLY A O 1
ATOM 4500 N N . ALA A 1 599 ? 32.165 23.064 26.895 1.00 19.21 624 ALA A N 1
ATOM 4501 C CA . ALA A 1 599 ? 30.834 23.315 26.374 1.00 18.00 624 ALA A CA 1
ATOM 4502 C C . ALA A 1 599 ? 29.892 22.168 26.719 1.00 15.89 624 ALA A C 1
ATOM 4503 O O . ALA A 1 599 ? 30.298 21.009 26.769 1.00 15.14 624 ALA A O 1
ATOM 4505 N N . ALA A 1 600 ? 28.635 22.521 26.990 1.00 15.78 625 ALA A N 1
ATOM 4506 C CA . ALA A 1 600 ? 27.599 21.493 27.104 1.00 15.76 625 ALA A CA 1
ATOM 4507 C C . ALA A 1 600 ? 27.171 21.099 25.692 1.00 12.43 625 ALA A C 1
ATOM 4508 O O . ALA A 1 600 ? 26.709 21.966 24.955 1.00 14.96 625 ALA A O 1
ATOM 4510 N N . VAL A 1 601 ? 27.360 19.818 25.399 1.00 13.35 626 VAL A N 1
ATOM 4511 C CA . VAL A 1 601 ? 26.969 19.281 24.100 1.00 14.31 626 VAL A CA 1
ATOM 4512 C C . VAL A 1 601 ? 26.042 18.102 24.347 1.00 14.51 626 VAL A C 1
ATOM 4513 O O . VAL A 1 601 ? 25.920 17.588 25.469 1.00 13.92 626 VAL A O 1
ATOM 4517 N N . GLN A 1 602 ? 25.443 17.573 23.281 1.00 14.01 627 GLN A N 1
ATOM 4518 C CA . GLN A 1 602 ? 24.633 16.373 23.467 1.00 13.71 627 GLN A CA 1
ATOM 4519 C C . GLN A 1 602 ? 25.290 15.114 22.928 1.00 13.30 627 GLN A C 1
ATOM 4520 O O . GLN A 1 602 ? 25.723 15.068 21.780 1.00 14.33 627 GLN A O 1
ATOM 4526 N N . THR A 1 603 ? 25.312 14.037 23.703 1.00 12.41 628 THR A N 1
ATOM 4527 C CA . THR A 1 603 ? 25.932 12.783 23.329 1.00 12.33 628 THR A CA 1
ATOM 4528 C C . THR A 1 603 ? 25.090 11.613 23.807 1.00 13.00 628 THR A C 1
ATOM 4529 O O . THR A 1 603 ? 24.092 11.837 24.502 1.00 11.67 628 THR A O 1
ATOM 4533 N N . THR A 1 604 ? 25.492 10.395 23.404 1.00 12.12 629 THR A N 1
ATOM 4534 C CA . THR A 1 604 ? 24.845 9.172 23.879 1.00 14.17 629 THR A CA 1
ATOM 4535 C C . THR A 1 604 ? 25.434 8.711 25.198 1.00 14.84 629 THR A C 1
ATOM 4536 O O . THR A 1 604 ? 24.920 7.743 25.766 1.00 17.81 629 THR A O 1
ATOM 4540 N N . GLY A 1 605 ? 26.477 9.372 25.691 1.00 14.48 630 GLY A N 1
ATOM 4541 C CA . GLY A 1 605 ? 26.875 9.221 27.094 1.00 13.99 630 GLY A CA 1
ATOM 4542 C C . GLY A 1 605 ? 26.220 10.324 27.905 1.00 19.24 630 GLY A C 1
ATOM 4543 O O . GLY A 1 605 ? 25.084 10.679 27.601 1.00 16.96 630 GLY A O 1
ATOM 4544 N N . ALA A 1 606 ? 26.888 10.853 28.938 1.00 17.49 631 ALA A N 1
ATOM 4545 C CA . ALA A 1 606 ? 26.276 11.862 29.785 1.00 16.45 631 ALA A CA 1
ATOM 4546 C C . ALA A 1 606 ? 27.274 12.408 30.791 1.00 17.50 631 ALA A C 1
ATOM 4547 O O . ALA A 1 606 ? 28.257 11.727 31.076 1.00 20.90 631 ALA A O 1
ATOM 4549 N N . THR A 1 607 ? 27.037 13.651 31.211 1.00 18.08 632 THR A N 1
ATOM 4550 C CA . THR A 1 607 ? 27.723 14.153 32.396 1.00 18.03 632 THR A CA 1
ATOM 4551 C C . THR A 1 607 ? 26.741 14.102 33.573 1.00 18.73 632 THR A C 1
ATOM 4552 O O . THR A 1 607 ? 25.686 14.720 33.526 1.00 17.19 632 THR A O 1
ATOM 4556 N N . ARG A 1 608 ? 27.171 13.456 34.672 1.00 18.33 633 ARG A N 1
ATOM 4557 C CA . ARG A 1 608 ? 26.408 13.454 35.903 1.00 21.97 633 ARG A CA 1
ATOM 4558 C C . ARG A 1 608 ? 26.508 14.786 36.638 1.00 23.07 633 ARG A C 1
ATOM 4559 O O . ARG A 1 608 ? 27.605 15.301 36.896 1.00 23.41 633 ARG A O 1
ATOM 4567 N N . LEU A 1 609 ? 25.342 15.326 36.974 1.00 20.30 634 LEU A N 1
ATOM 4568 C CA . LEU A 1 609 ? 25.153 16.608 37.578 1.00 19.52 634 LEU A CA 1
ATOM 4569 C C . LEU A 1 609 ? 24.556 16.377 38.966 1.00 21.12 634 LEU A C 1
ATOM 4570 O O . LEU A 1 609 ? 23.642 15.561 39.160 1.00 23.31 634 LEU A O 1
ATOM 4575 N N . THR A 1 610 ? 25.113 17.088 39.943 1.00 21.28 635 THR A N 1
ATOM 4576 C CA . THR A 1 610 ? 24.535 17.167 41.272 1.00 22.38 635 THR A CA 1
ATOM 4577 C C . THR A 1 610 ? 23.679 18.415 41.331 1.00 20.63 635 THR A C 1
ATOM 4578 O O . THR A 1 610 ? 24.125 19.527 41.021 1.00 21.03 635 THR A O 1
ATOM 4582 N N . ALA A 1 611 ? 22.430 18.236 41.764 1.00 19.46 636 ALA A N 1
ATOM 4583 C CA . ALA A 1 611 ? 21.523 19.347 41.913 1.00 20.71 636 ALA A CA 1
ATOM 4584 C C . ALA A 1 611 ? 21.662 19.864 43.348 1.00 27.15 636 ALA A C 1
ATOM 4585 O O . ALA A 1 611 ? 21.510 19.086 44.296 1.00 29.36 636 ALA A O 1
ATOM 4587 N N . ARG A 1 612 ? 21.971 21.166 43.496 1.00 29.31 637 ARG A N 1
ATOM 4588 C CA . ARG A 1 612 ? 22.132 21.819 44.798 1.00 29.82 637 ARG A CA 1
ATOM 4589 C C . ARG A 1 612 ? 21.200 23.024 44.848 1.00 28.08 637 ARG A C 1
ATOM 4590 O O . ARG A 1 612 ? 21.303 23.909 44.009 1.00 29.00 637 ARG A O 1
ATOM 4598 N N . ALA A 1 613 ? 20.254 23.065 45.812 1.00 29.04 638 ALA A N 1
ATOM 4599 C CA . ALA A 1 613 ? 19.333 24.191 45.911 1.00 30.80 638 ALA A CA 1
ATOM 4600 C C . ALA A 1 613 ? 20.134 25.493 46.020 1.00 33.60 638 ALA A C 1
ATOM 4601 O O . ALA A 1 613 ? 21.163 25.517 46.685 1.00 36.59 638 ALA A O 1
ATOM 4603 N N . ALA A 1 614 ? 19.688 26.569 45.353 1.00 38.13 639 ALA A N 1
ATOM 4604 C CA . ALA A 1 614 ? 20.557 27.728 45.172 1.00 40.44 639 ALA A CA 1
ATOM 4605 C C . ALA A 1 614 ? 19.770 28.986 44.780 1.00 41.03 639 ALA A C 1
ATOM 4606 O O . ALA A 1 614 ? 18.786 29.278 45.467 1.00 48.45 639 ALA A O 1
#

Foldseek 3Di:
DFDLAFLGFQDWFFDADKAAADLAEEEEEDADDDVLLVVLQQVLVVLLVGNYYHDPDDDDDFRYAYQYAALVCCVPQNAAKWKWWGDSYTYTYHPYSNNSLLVSLRVSLQCVPHRMHGGIMGTFHFPFQAQEAEEECPQFHDDLLLLLLVLLQCLSNPHAEYEYEFAECDPLQNVLRAPDHAYLVSLLVSLVSSSSSNHAYEYEDEDQFPQLSGCVVPQVQFQAFPVGHGPRRHGDLLDPVSLVVVVSRVVRVCVRNVGQEYEHALAARDDPVCCNRRVSLQVSQCVVFNDVADSLLSSLVSVVVVQVSVVVVNHAYEYEQNSAQPRNPGHDHDQQYEYEYADDDDRRPDPVRNVVSVHAYEAAYPLLEDEQVDDDHPLQVCLLVLDARQDHHPGHDPDDDNSHNAYYRYYYCLLLQQAFSLRVVVSCQSSSSSSSNRRSPHDRSDNHPVVVVVSSVVSPGRRPSDDDDLPPDDFAKWFWADVQFTWDQDPDQFIFGHGNDPWIWGWDRDPRRFTWTATPVPRWTWFQDDDDDDSNHHQHAFTFIGTHHDDPSRQRRTWGWDDDDQWTWTAGRRNRFTFAQDVPPRTTTTHNPTGTIHIGHD

Radius of gyration: 26.55 Å; Cα contacts (8 Å, |Δi|>4): 1389; chains: 1; bounding box: 64×66×76 Å

Organism: Streptomyces sp. (NCBI:txid1931)

Solvent-accessible surface area: 23700 Å² total; per-residue (Å²): 123,96,26,126,3,1,1,14,7,94,68,37,86,52,47,175,31,89,3,55,47,77,91,219,7,3,0,5,56,60,33,76,213,38,71,60,5,27,38,12,2,149,59,1,15,56,31,30,134,51,156,9,65,58,27,173,86,70,81,18,121,97,20,2,0,0,3,82,14,44,72,90,50,117,82,137,7,24,53,25,0,0,79,0,49,5,25,83,75,0,17,0,22,0,6,36,10,24,0,3,3,0,0,4,8,1,0,16,34,25,10,127,126,90,13,127,8,65,79,13,19,0,42,0,42,20,49,37,127,13,1,0,0,0,0,8,3,14,48,2,11,9,6,20,68,5,0,41,8,13,0,34,6,0,0,10,1,3,0,14,2,0,0,1,22,5,12,10,89,7,109,74,11,92,41,0,26,35,27,7,22,2,48,41,84,65,0,130,64,0,42,57,27,3,143,81,8,13,11,46,12,0,2,2,8,12,1,0,7,102,0,42,15,11,0,64,78,25,80,110,22,16,0,72,32,161,123,50,94,36,13,68,39,61,0,9,15,33,134,115,64,2,55,62,24,0,15,41,4,0,59,15,2,4,182,8,7,98,8,139,31,0,0,0,0,1,20,70,4,11,108,44,92,28,28,71,67,28,57,52,1,50,60,16,0,118,89,122,50,34,88,90,2,45,16,23,0,5,4,1,19,10,0,15,76,0,0,56,62,0,100,95,81,66,38,43,0,0,1,6,0,12,10,5,11,64,92,31,98,56,13,99,12,52,152,68,0,3,0,0,0,44,60,43,43,90,69,32,36,91,2,49,46,0,17,85,40,57,2,38,0,0,0,0,2,85,40,0,12,4,12,14,58,43,78,48,5,93,13,90,132,17,12,93,49,87,14,50,0,34,68,10,40,63,38,78,20,136,146,50,40,92,33,3,5,0,0,0,0,0,8,42,6,87,49,0,25,36,14,0,5,8,39,12,24,103,70,8,17,10,6,3,3,5,0,1,14,15,0,0,28,13,78,88,37,16,125,73,19,75,27,0,54,64,21,0,126,157,43,17,67,8,47,50,21,119,48,59,90,68,83,44,30,78,88,31,50,25,62,0,4,28,72,61,74,0,0,5,44,52,83,129,51,8,3,12,9,51,153,110,19,87,9,8,0,12,1,56,31,33,121,18,9,0,0,36,0,95,1,76,106,58,40,53,3,0,5,4,70,74,37,96,98,34,61,54,0,2,3,62,72,33,11,62,1,2,12,28,116,62,49,123,100,27,47,16,4,27,0,32,10,32,85,42,84,80,18,7,18,0,36,0,3,2,0,11,0,27,0,23,41,69,107,101,87,10,12,0,5,1,27,73,41,46,18,155,0,43,32,115,89,76